Protein AF-0000000074758597 (afdb_homodimer)

Sequence (450 aa):
MSTSTAAHGPLPKIPEGSGQLQLGALVFDNADLLDIMGPMRIFGEESNRLNIKINFISSTLDPIRTSQQVKITPDYTLDNAPKMDLFFIPGGIGTRTYANNEDLLRKVTARVKESTWTMSVCTGAGVLARTGLVDGYSMTTNKSVFEWPVSQGPNVNWVKRARWVQDGKFVSSSGVSAGIDAALFIVSELTDMKHAEAVATEIEYTWHKVASEDPFADDYEYTRSMSTSTAAHGPLPKIPEGSGQLQLGALVFDNADLLDIMGPMRIFGEESNRLNIKINFISSTLDPIRTSQQVKITPDYTLDNAPKMDLFFIPGGIGTRTYANNEDLLRKVTARVKESTWTMSVCTGAGVLARTGLVDGYSMTTNKSVFEWPVSQGPNVNWVKRARWVQDGKFVSSSGVSAGIDAALFIVSELTDMKHAEAVATEIEYTWHKVASEDPFADDYEYTRS

Solvent-accessible surface area (backbone atoms only — not comparable to full-atom values): 22294 Å² total; per-residue (Å²): 127,85,71,79,69,76,68,81,42,70,67,70,71,76,60,86,85,62,70,74,41,32,32,32,34,51,52,48,52,28,20,36,49,41,26,47,46,40,27,42,41,55,55,28,29,71,81,60,78,50,59,52,45,84,37,37,24,17,91,48,64,62,65,28,39,23,61,36,70,51,64,47,67,32,76,25,26,65,86,69,47,72,86,28,39,34,31,34,33,36,13,37,78,33,35,55,60,42,64,72,27,70,69,54,35,52,45,51,39,54,49,57,70,66,20,63,30,36,38,23,13,12,45,13,34,16,43,52,26,56,54,54,80,38,56,70,34,53,34,23,34,17,54,86,58,41,65,58,31,45,70,42,22,79,57,36,42,71,42,61,59,26,26,29,28,73,26,20,43,36,36,18,7,9,25,28,47,21,20,35,37,41,41,39,50,50,44,21,70,72,66,34,60,68,52,27,51,48,52,31,55,71,35,48,40,90,69,65,83,48,40,66,58,35,97,52,25,67,77,28,78,90,32,37,129,126,84,73,78,70,77,66,81,42,70,66,68,74,77,60,84,85,62,69,72,42,32,32,32,34,52,54,48,52,29,21,36,49,41,26,47,46,40,27,41,40,56,56,27,30,73,83,60,78,50,58,52,44,86,37,38,24,16,92,47,65,64,66,28,40,24,61,35,70,52,64,45,68,32,74,25,25,66,86,70,48,74,86,28,40,34,34,36,32,37,13,37,78,33,36,53,60,41,61,73,26,69,69,53,35,52,44,52,38,54,48,58,71,67,20,63,28,38,37,23,14,12,45,12,34,16,43,52,26,54,54,55,80,39,55,70,33,54,34,24,33,18,54,88,59,41,64,59,30,45,70,43,21,78,58,35,43,72,44,62,58,27,26,29,28,72,27,18,44,36,35,18,7,10,25,29,48,21,19,36,37,41,38,40,49,50,44,20,70,72,66,35,61,68,53,29,51,48,52,32,56,71,35,46,41,89,70,66,84,50,40,66,58,35,95,52,25,66,76,29,78,90,32,37,129

Organism: Mortierella alpina (NCBI:txid64518)

InterPro domains:
  IPR002818 DJ-1/PfpI [PF01965] (26-187)
  IPR029062 Class I glutamine amidotransferase-like [G3DSA:3.40.50.880] (19-224)
  IPR029062 Class I glutamine amidotransferase-like [SSF52317] (24-208)
  IPR052158 Isonitrile Hydratase and Quaternary Amine Regulator [PTHR43130] (19-217)

Structure (mmCIF, N/CA/C/O backbone):
data_AF-0000000074758597-model_v1
#
loop_
_entity.id
_entity.type
_entity.pdbx_description
1 polymer 'DJ-1/PfpI domain-containing protein'
#
loop_
_atom_site.group_PDB
_atom_site.id
_atom_site.type_symbol
_atom_site.label_atom_id
_atom_site.label_alt_id
_atom_site.label_comp_id
_atom_site.label_asym_id
_atom_site.label_entity_id
_atom_site.label_seq_id
_atom_site.pdbx_PDB_ins_code
_atom_site.Cartn_x
_atom_site.Cartn_y
_atom_site.Cartn_z
_atom_site.occupancy
_atom_site.B_iso_or_equiv
_atom_site.auth_seq_id
_atom_site.auth_comp_id
_atom_site.auth_asym_id
_atom_site.auth_atom_id
_atom_site.pdbx_PDB_model_num
ATOM 1 N N . MET A 1 1 ? 6.457 -16.953 -34.875 1 31.48 1 MET A N 1
ATOM 2 C CA . MET A 1 1 ? 5.031 -16.828 -34.594 1 31.48 1 MET A CA 1
ATOM 3 C C . MET A 1 1 ? 4.762 -17.047 -33.094 1 31.48 1 MET A C 1
ATOM 5 O O . MET A 1 1 ? 5.039 -18.125 -32.562 1 31.48 1 MET A O 1
ATOM 9 N N . SER A 1 2 ? 5.004 -16.125 -32.188 1 39.5 2 SER A N 1
ATOM 10 C CA . SER A 1 2 ? 4.879 -16.312 -30.766 1 39.5 2 SER A CA 1
ATOM 11 C C . SER A 1 2 ? 3.561 -16.984 -30.406 1 39.5 2 SER A C 1
ATOM 13 O O . SER A 1 2 ? 2.484 -16.453 -30.688 1 39.5 2 SER A O 1
ATOM 15 N N . THR A 1 3 ? 3.414 -18.234 -30.562 1 40.97 3 THR A N 1
ATOM 16 C CA . THR A 1 3 ? 2.188 -19.016 -30.438 1 40.97 3 THR A CA 1
ATOM 17 C C . THR A 1 3 ? 1.404 -18.609 -29.203 1 40.97 3 THR A C 1
ATOM 19 O O . THR A 1 3 ? 1.908 -18.703 -28.078 1 40.97 3 THR A O 1
ATOM 22 N N . SER A 1 4 ? 0.652 -17.531 -29.297 1 50.38 4 SER A N 1
ATOM 23 C CA . SER A 1 4 ? -0.33 -17.188 -28.281 1 50.38 4 SER A CA 1
ATOM 24 C C . SER A 1 4 ? -1.016 -18.438 -27.719 1 50.38 4 SER A C 1
ATOM 26 O O . SER A 1 4 ? -1.764 -19.094 -28.438 1 50.38 4 SER A O 1
ATOM 28 N N . THR A 1 5 ? -0.318 -19.328 -27 1 65.06 5 THR A N 1
ATOM 29 C CA . THR A 1 5 ? -0.905 -20.516 -26.406 1 65.06 5 THR A CA 1
ATOM 30 C C . THR A 1 5 ? -2.18 -20.172 -25.641 1 65.06 5 THR A C 1
ATOM 32 O O . THR A 1 5 ? -2.227 -19.172 -24.906 1 65.06 5 THR A O 1
ATOM 35 N N . ALA A 1 6 ? -3.301 -20.641 -26.031 1 74.94 6 ALA A N 1
ATOM 36 C CA . ALA A 1 6 ? -4.617 -20.453 -25.422 1 74.94 6 ALA A CA 1
ATOM 37 C C . ALA A 1 6 ? -4.547 -20.594 -23.906 1 74.94 6 ALA A C 1
ATOM 39 O O . ALA A 1 6 ? -3.846 -21.469 -23.391 1 74.94 6 ALA A O 1
ATOM 40 N N . ALA A 1 7 ? -5.176 -19.594 -23.203 1 85.56 7 ALA A N 1
ATOM 41 C CA . ALA A 1 7 ? -5.266 -19.672 -21.75 1 85.56 7 ALA A CA 1
ATOM 42 C C . ALA A 1 7 ? -5.891 -21 -21.312 1 85.56 7 ALA A C 1
ATOM 44 O O . ALA A 1 7 ? -6.754 -21.547 -22 1 85.56 7 ALA A O 1
ATOM 45 N N . HIS A 1 8 ? -5.387 -21.547 -20.25 1 95.06 8 HIS A N 1
ATOM 46 C CA . HIS A 1 8 ? -5.848 -22.812 -19.703 1 95.06 8 HIS A CA 1
ATOM 47 C C . HIS A 1 8 ? -7.27 -22.703 -19.156 1 95.06 8 HIS A C 1
ATOM 49 O O . HIS A 1 8 ? -7.902 -23.719 -18.844 1 95.06 8 HIS A O 1
ATOM 55 N N . GLY A 1 9 ? -7.875 -21.484 -19.062 1 93.12 9 GLY A N 1
ATOM 56 C CA . GLY A 1 9 ? -9.242 -21.312 -18.609 1 93.12 9 GLY A CA 1
ATOM 57 C C . GLY A 1 9 ? -9.453 -20.031 -17.844 1 93.12 9 GLY A C 1
ATOM 58 O O . GLY A 1 9 ? -8.5 -19.297 -17.562 1 93.12 9 GLY A O 1
ATOM 59 N N . PRO A 1 10 ? -10.734 -19.766 -17.547 1 94.56 10 PRO A N 1
ATOM 60 C CA . PRO A 1 10 ? -11.047 -18.594 -16.734 1 94.56 10 PRO A CA 1
ATOM 61 C C . PRO A 1 10 ? -10.695 -18.797 -15.258 1 94.56 10 PRO A C 1
ATOM 63 O O . PRO A 1 10 ? -10.406 -19.906 -14.836 1 94.56 10 PRO A O 1
ATOM 66 N N . LEU A 1 11 ? -10.625 -17.703 -14.492 1 96.19 11 LEU A N 1
ATOM 67 C CA . LEU A 1 11 ? -10.492 -17.797 -13.039 1 96.19 11 LEU A CA 1
ATOM 68 C C . LEU A 1 11 ? -11.641 -18.594 -12.438 1 96.19 11 LEU A C 1
ATOM 70 O O . LEU A 1 11 ? -12.812 -18.328 -12.742 1 96.19 11 LEU A O 1
ATOM 74 N N . PRO A 1 12 ? -11.312 -19.547 -11.609 1 96 12 PRO A N 1
ATOM 75 C CA . PRO A 1 12 ? -12.391 -20.328 -11 1 96 12 PRO A CA 1
ATOM 76 C C . PRO A 1 12 ? -13.367 -19.469 -10.203 1 96 12 PRO A C 1
ATOM 78 O O . PRO A 1 12 ? -12.961 -18.5 -9.555 1 96 12 PRO A O 1
ATOM 81 N N . LYS A 1 13 ? -14.57 -19.875 -10.203 1 93.5 13 LYS A N 1
ATOM 82 C CA . LYS A 1 13 ? -15.586 -19.172 -9.43 1 93.5 13 LYS A CA 1
ATOM 83 C C . LYS A 1 13 ? -15.562 -19.594 -7.969 1 93.5 13 LYS A C 1
ATOM 85 O O . LYS A 1 13 ? -14.977 -20.625 -7.629 1 93.5 13 LYS A O 1
ATOM 90 N N . ILE A 1 14 ? -16.156 -18.734 -7.152 1 90.62 14 ILE A N 1
ATOM 91 C CA . ILE A 1 14 ? -16.312 -19.109 -5.75 1 90.62 14 ILE A CA 1
ATOM 92 C C . ILE A 1 14 ? -17.328 -20.25 -5.633 1 90.62 14 ILE A C 1
ATOM 94 O O . ILE A 1 14 ? -18.469 -20.125 -6.086 1 90.62 14 ILE A O 1
ATOM 98 N N . PRO A 1 15 ? -16.828 -21.266 -5.035 1 83.44 15 PRO A N 1
ATOM 99 C CA . PRO A 1 15 ? -17.797 -22.359 -4.91 1 83.44 15 PRO A CA 1
ATOM 100 C C . PRO A 1 15 ? -19.016 -21.969 -4.086 1 83.44 15 PRO A C 1
ATOM 102 O O . PRO A 1 15 ? -18.906 -21.219 -3.107 1 83.44 15 PRO A O 1
ATOM 105 N N . GLU A 1 16 ? -20.078 -22.469 -4.543 1 83.19 16 GLU A N 1
ATOM 106 C CA . GLU A 1 16 ? -21.312 -22.234 -3.803 1 83.19 16 GLU A CA 1
ATOM 107 C C . GLU A 1 16 ? -21.203 -22.719 -2.359 1 83.19 16 GLU A C 1
ATOM 109 O O . GLU A 1 16 ? -20.625 -23.781 -2.1 1 83.19 16 GLU A O 1
ATOM 114 N N . GLY A 1 17 ? -21.656 -21.969 -1.432 1 82.12 17 GLY A N 1
ATOM 115 C CA . GLY A 1 17 ? -21.688 -22.359 -0.032 1 82.12 17 GLY A CA 1
ATOM 116 C C . GLY A 1 17 ? -20.375 -22.094 0.686 1 82.12 17 GLY A C 1
ATOM 117 O O . GLY A 1 17 ? -20.172 -22.547 1.815 1 82.12 17 GLY A O 1
ATOM 118 N N . SER A 1 18 ? -19.562 -21.406 -0.098 1 82.94 18 SER A N 1
ATOM 119 C CA . SER A 1 18 ? -18.297 -21.078 0.55 1 82.94 18 SER A CA 1
ATOM 120 C C . SER A 1 18 ? -18.5 -20.125 1.719 1 82.94 18 SER A C 1
ATOM 122 O O . SER A 1 18 ? -19.344 -19.219 1.647 1 82.94 18 SER A O 1
ATOM 124 N N . GLY A 1 19 ? -18.062 -20.516 2.883 1 87.19 19 GLY A N 1
ATOM 125 C CA . GLY A 1 19 ? -18.031 -19.578 4.004 1 87.19 19 GLY A CA 1
ATOM 126 C C . GLY A 1 19 ? -17.016 -18.469 3.828 1 87.19 19 GLY A C 1
ATOM 127 O O . GLY A 1 19 ? -16.969 -17.828 2.775 1 87.19 19 GLY A O 1
ATOM 128 N N . GLN A 1 20 ? -16.359 -18.156 4.84 1 93.94 20 GLN A N 1
ATOM 129 C CA . GLN A 1 20 ? -15.297 -17.156 4.785 1 93.94 20 GLN A CA 1
ATOM 130 C C . GLN A 1 20 ? -14.102 -17.656 3.971 1 93.94 20 GLN A C 1
ATOM 132 O O . GLN A 1 20 ? -13.562 -18.734 4.25 1 93.94 20 GLN A O 1
ATOM 137 N N . LEU A 1 21 ? -13.773 -16.906 2.891 1 96.31 21 LEU A N 1
ATOM 138 C CA . LEU A 1 21 ? -12.617 -17.25 2.07 1 96.31 21 LEU A CA 1
ATOM 139 C C . LEU A 1 21 ? -11.32 -17.047 2.842 1 96.31 21 LEU A C 1
ATOM 141 O O . LEU A 1 21 ? -11.133 -16 3.484 1 96.31 21 LEU A O 1
ATOM 145 N N . GLN A 1 22 ? -10.477 -18.047 2.789 1 97.06 22 GLN A N 1
ATOM 146 C CA . GLN A 1 22 ? -9.18 -17.984 3.461 1 97.06 22 GLN A CA 1
ATOM 147 C C . GLN A 1 22 ? -8.078 -17.547 2.496 1 97.06 22 GLN A C 1
ATOM 149 O O . GLN A 1 22 ? -7.781 -18.25 1.528 1 97.06 22 GLN A O 1
ATOM 154 N N . LEU A 1 23 ? -7.523 -16.406 2.748 1 98.25 23 LEU A N 1
ATOM 155 C CA . LEU A 1 23 ? -6.375 -15.922 1.991 1 98.25 23 LEU A CA 1
ATOM 156 C C . LEU A 1 23 ? -5.082 -16.125 2.775 1 98.25 23 LEU A C 1
ATOM 158 O O . LEU A 1 23 ? -4.984 -15.727 3.938 1 98.25 23 LEU A O 1
ATOM 162 N N . GLY A 1 24 ? -4.188 -16.875 2.215 1 98.75 24 GLY A N 1
ATOM 163 C CA . GLY A 1 24 ? -2.844 -17 2.752 1 98.75 24 GLY A CA 1
ATOM 164 C C . GLY A 1 24 ? -1.813 -16.203 1.987 1 98.75 24 GLY A C 1
ATOM 165 O O . GLY A 1 24 ? -1.492 -16.516 0.841 1 98.75 24 GLY A O 1
ATOM 166 N N . ALA A 1 25 ? -1.3 -15.211 2.598 1 98.94 25 ALA A N 1
ATOM 167 C CA . ALA A 1 25 ? -0.238 -14.398 2.006 1 98.94 25 ALA A CA 1
ATOM 168 C C . ALA A 1 25 ? 1.133 -14.836 2.516 1 98.94 25 ALA A C 1
ATOM 170 O O . ALA A 1 25 ? 1.421 -14.727 3.709 1 98.94 25 ALA A O 1
ATOM 171 N N . LEU A 1 26 ? 1.927 -15.32 1.618 1 98.94 26 LEU A N 1
ATOM 172 C CA . LEU A 1 26 ? 3.307 -15.633 1.969 1 98.94 26 LEU A CA 1
ATOM 173 C C . LEU A 1 26 ? 4.086 -14.367 2.311 1 98.94 26 LEU A C 1
ATOM 175 O O . LEU A 1 26 ? 4.016 -13.375 1.582 1 98.94 26 LEU A O 1
ATOM 179 N N . VAL A 1 27 ? 4.773 -14.367 3.463 1 98.88 27 VAL A N 1
ATOM 180 C CA . VAL A 1 27 ? 5.641 -13.266 3.85 1 98.88 27 VAL A CA 1
ATOM 181 C C . VAL A 1 27 ? 7.016 -13.797 4.25 1 98.88 27 VAL A C 1
ATOM 183 O O . VAL A 1 27 ? 7.129 -14.93 4.723 1 98.88 27 VAL A O 1
ATOM 186 N N . PHE A 1 28 ? 8.047 -13 3.99 1 98.88 28 PHE A N 1
ATOM 187 C CA . PHE A 1 28 ? 9.43 -13.383 4.25 1 98.88 28 PHE A CA 1
ATOM 188 C C . PHE A 1 28 ? 10.32 -12.148 4.34 1 98.88 28 PHE A C 1
ATOM 190 O O . PHE A 1 28 ? 9.922 -11.055 3.934 1 98.88 28 PHE A O 1
ATOM 197 N N . ASP A 1 29 ? 11.5 -12.312 4.977 1 98.69 29 ASP A N 1
ATOM 198 C CA . ASP A 1 29 ? 12.445 -11.203 5.082 1 98.69 29 ASP A CA 1
ATOM 199 C C . ASP A 1 29 ? 12.773 -10.625 3.707 1 98.69 29 ASP A C 1
ATOM 201 O O . ASP A 1 29 ? 13.039 -11.375 2.764 1 98.69 29 ASP A O 1
ATOM 205 N N . ASN A 1 30 ? 12.703 -9.328 3.584 1 98.25 30 ASN A N 1
ATOM 206 C CA . ASN A 1 30 ? 13.062 -8.562 2.393 1 98.25 30 ASN A CA 1
ATOM 207 C C . ASN A 1 30 ? 12.023 -8.719 1.289 1 98.25 30 ASN A C 1
ATOM 209 O O . ASN A 1 30 ? 12.344 -8.594 0.106 1 98.25 30 ASN A O 1
ATOM 213 N N . ALA A 1 31 ? 10.789 -9.117 1.671 1 98.75 31 ALA A N 1
ATOM 214 C CA . ALA A 1 31 ? 9.664 -8.945 0.751 1 98.75 31 ALA A CA 1
ATOM 215 C C . ALA A 1 31 ? 9.367 -7.469 0.51 1 98.75 31 ALA A C 1
ATOM 217 O O . ALA A 1 31 ? 9.719 -6.621 1.333 1 98.75 31 ALA A O 1
ATOM 218 N N . ASP A 1 32 ? 8.859 -7.199 -0.654 1 98.56 32 ASP A N 1
ATOM 219 C CA . ASP A 1 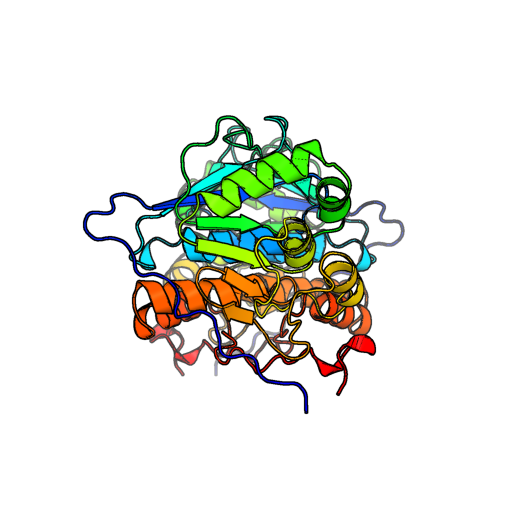32 ? 8.453 -5.824 -0.93 1 98.56 32 ASP A CA 1
ATOM 220 C C . ASP A 1 32 ? 7.168 -5.469 -0.179 1 98.56 32 ASP A C 1
ATOM 222 O O . ASP A 1 32 ? 6.168 -6.188 -0.273 1 98.56 32 ASP A O 1
ATOM 226 N N . LEU A 1 33 ? 7.211 -4.375 0.502 1 98.81 33 LEU A N 1
ATOM 227 C CA . LEU A 1 33 ? 6.117 -3.982 1.385 1 98.81 33 LEU A CA 1
ATOM 228 C C . LEU A 1 33 ? 4.824 -3.791 0.598 1 98.81 33 LEU A C 1
ATOM 230 O O . LEU A 1 33 ? 3.791 -4.367 0.946 1 98.81 33 LEU A O 1
ATOM 234 N N . LEU A 1 34 ? 4.867 -3.049 -0.475 1 98.75 34 LEU A N 1
ATOM 235 C CA . LEU A 1 34 ? 3.658 -2.709 -1.217 1 98.75 34 LEU A CA 1
ATOM 236 C C . LEU A 1 34 ? 3.205 -3.877 -2.084 1 98.75 34 LEU A C 1
ATOM 238 O O . LEU A 1 34 ? 2.025 -3.98 -2.428 1 98.75 34 LEU A O 1
ATOM 242 N N . ASP A 1 35 ? 4.121 -4.805 -2.434 1 98.88 35 ASP A N 1
ATOM 243 C CA . ASP A 1 35 ? 3.686 -6.051 -3.057 1 98.88 35 ASP A CA 1
ATOM 244 C C . ASP A 1 35 ? 2.615 -6.742 -2.213 1 98.88 35 ASP A C 1
ATOM 246 O O . ASP A 1 35 ? 1.703 -7.371 -2.754 1 98.88 35 ASP A O 1
ATOM 250 N N . ILE A 1 36 ? 2.848 -6.672 -0.904 1 98.94 36 ILE A N 1
ATOM 251 C CA . ILE A 1 36 ? 1.977 -7.387 0.022 1 98.94 36 ILE A CA 1
ATOM 252 C C . ILE A 1 36 ? 0.772 -6.516 0.375 1 98.94 36 ILE A C 1
ATOM 254 O O . ILE A 1 36 ? -0.374 -6.91 0.145 1 98.94 36 ILE A O 1
ATOM 258 N N . MET A 1 37 ? 1.015 -5.312 0.801 1 98.88 37 MET A N 1
ATOM 259 C CA . MET A 1 37 ? -0.016 -4.539 1.487 1 98.88 37 MET A CA 1
ATOM 260 C C . MET A 1 37 ? -0.973 -3.898 0.486 1 98.88 37 MET A C 1
ATOM 262 O O . MET A 1 37 ? -2.125 -3.615 0.817 1 98.88 37 MET A O 1
ATOM 266 N N . GLY A 1 38 ? -0.503 -3.643 -0.755 1 98.75 38 GLY A N 1
ATOM 267 C CA . GLY A 1 38 ? -1.417 -3.184 -1.789 1 98.75 38 GLY A CA 1
ATOM 268 C C . GLY A 1 38 ? -2.59 -4.121 -2.008 1 98.75 38 GLY A C 1
ATOM 269 O O . GLY A 1 38 ? -3.74 -3.754 -1.759 1 98.75 38 GLY A O 1
ATOM 270 N N . PRO A 1 39 ? -2.311 -5.344 -2.369 1 98.88 39 PRO A N 1
ATOM 271 C CA . PRO A 1 39 ? -3.383 -6.324 -2.564 1 98.88 39 PRO A CA 1
ATOM 272 C C . PRO A 1 39 ? -4.164 -6.609 -1.282 1 98.88 39 PRO A C 1
ATOM 274 O O . PRO A 1 39 ? -5.379 -6.801 -1.325 1 98.88 39 PRO A O 1
ATOM 277 N N . MET A 1 40 ? -3.486 -6.633 -0.094 1 98.75 40 MET A N 1
ATOM 278 C CA . MET A 1 40 ? -4.199 -6.895 1.152 1 98.75 40 MET A CA 1
ATOM 279 C C . MET A 1 40 ? -5.223 -5.797 1.435 1 98.75 40 MET A C 1
ATOM 281 O O . MET A 1 40 ? -6.285 -6.066 2.002 1 98.75 40 MET A O 1
ATOM 285 N N . ARG A 1 41 ? -4.887 -4.551 1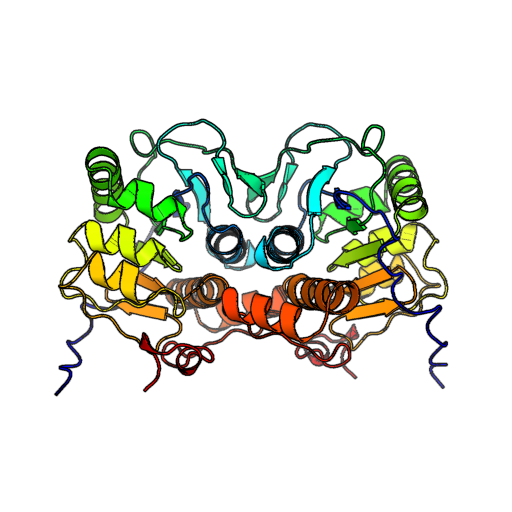.024 1 98.38 41 ARG A N 1
ATOM 286 C CA . ARG A 1 41 ? -5.859 -3.473 1.189 1 98.38 41 ARG A CA 1
ATOM 287 C C . ARG A 1 41 ? -7.117 -3.74 0.372 1 98.38 41 ARG A C 1
ATOM 289 O O . ARG A 1 41 ? -8.227 -3.416 0.805 1 98.38 41 ARG A O 1
ATOM 296 N N . ILE A 1 42 ? -6.969 -4.297 -0.796 1 98.44 42 ILE A N 1
ATOM 297 C CA . ILE A 1 42 ? -8.094 -4.586 -1.679 1 98.44 42 ILE A CA 1
ATOM 298 C C . ILE A 1 42 ? -8.883 -5.777 -1.135 1 98.44 42 ILE A C 1
ATOM 300 O O . ILE A 1 42 ? -10.102 -5.699 -0.976 1 98.44 42 ILE A O 1
ATOM 304 N N . PHE A 1 43 ? -8.219 -6.832 -0.751 1 98.12 43 PHE A N 1
ATOM 305 C CA . PHE A 1 43 ? -8.867 -8.07 -0.336 1 98.12 43 PHE A CA 1
ATOM 306 C C . PHE A 1 43 ? -9.477 -7.918 1.054 1 98.12 43 PHE A C 1
ATOM 308 O O . PHE A 1 43 ? -10.461 -8.586 1.38 1 98.12 43 PHE A O 1
ATOM 315 N N . GLY A 1 44 ? -8.875 -7.031 1.865 1 96.44 44 GLY A N 1
ATOM 316 C CA . GLY A 1 44 ? -9.359 -6.832 3.221 1 96.44 44 GLY A CA 1
ATOM 317 C C . GLY A 1 44 ? -10.484 -5.82 3.311 1 96.44 44 GLY A C 1
ATOM 318 O O . GLY A 1 44 ? -11.023 -5.57 4.391 1 96.44 44 GLY A O 1
ATOM 319 N N . GLU A 1 45 ? -10.82 -5.223 2.211 1 86.69 45 GLU A N 1
ATOM 320 C CA . GLU A 1 45 ? -11.859 -4.195 2.174 1 86.69 45 GLU A CA 1
ATOM 321 C C . GLU A 1 45 ? -13.242 -4.797 2.42 1 86.69 45 GLU A C 1
ATOM 323 O O . GLU A 1 45 ? -13.664 -5.711 1.706 1 86.69 45 GLU A O 1
ATOM 328 N N . GLU A 1 46 ? -13.945 -4.234 3.295 1 77.06 46 GLU A N 1
ATOM 329 C CA . GLU A 1 46 ? -15.273 -4.75 3.617 1 77.06 46 GLU A CA 1
ATOM 330 C C . GLU A 1 46 ? -16.234 -4.559 2.447 1 77.06 46 GLU A C 1
ATOM 332 O O . GLU A 1 46 ? -17.109 -5.402 2.211 1 77.06 46 GLU A O 1
ATOM 337 N N . SER A 1 47 ? -16.047 -3.518 1.778 1 74.81 47 SER A N 1
ATOM 338 C CA . SER A 1 47 ? -17 -3.162 0.738 1 74.81 47 SER A CA 1
ATOM 339 C C . SER A 1 47 ? -16.781 -3.996 -0.52 1 74.81 47 SER A C 1
ATOM 341 O O . SER A 1 47 ? -17.578 -3.918 -1.464 1 74.81 47 SER A O 1
ATOM 343 N N . ASN A 1 48 ? -15.797 -4.895 -0.442 1 80.44 48 ASN A N 1
ATOM 344 C CA . ASN A 1 48 ? -15.578 -5.676 -1.656 1 80.44 48 ASN A CA 1
ATOM 345 C C . ASN A 1 48 ? -16.562 -6.836 -1.763 1 80.44 48 ASN A C 1
ATOM 347 O O . ASN A 1 48 ? -16.594 -7.543 -2.771 1 80.44 48 ASN A O 1
ATOM 351 N N . ARG A 1 49 ? -17.391 -7.043 -0.786 1 81.69 49 ARG A N 1
ATOM 352 C CA . ARG A 1 49 ? -18.484 -8 -0.748 1 81.69 49 ARG A CA 1
ATOM 353 C C . ARG A 1 49 ? -17.969 -9.43 -0.687 1 81.69 49 ARG A C 1
ATOM 355 O O . ARG A 1 49 ? -18.703 -10.375 -0.964 1 81.69 49 ARG A O 1
ATOM 362 N N . LEU A 1 50 ? -16.609 -9.461 -0.574 1 90.44 50 LEU A N 1
ATOM 363 C CA . LEU A 1 50 ? -16.016 -10.773 -0.349 1 90.44 50 LEU A CA 1
ATOM 364 C C . LEU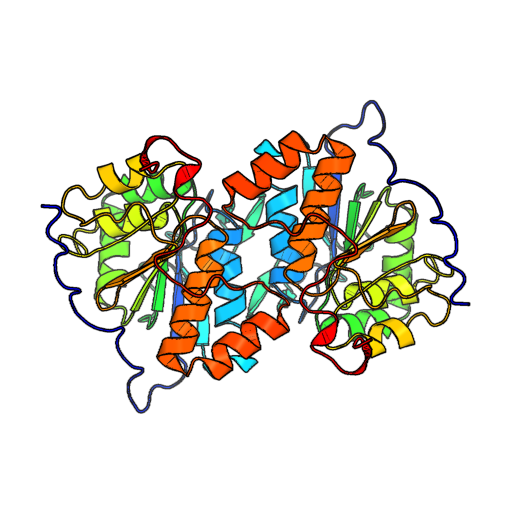 A 1 50 ? -15.688 -10.977 1.125 1 90.44 50 LEU A C 1
ATOM 366 O O . LEU A 1 50 ? -15.234 -10.047 1.796 1 90.44 50 LEU A O 1
ATOM 370 N N . ASN A 1 51 ? -16.188 -11.992 1.741 1 93.06 51 ASN A N 1
ATOM 371 C CA . ASN A 1 51 ? -15.828 -12.352 3.105 1 93.06 51 ASN A CA 1
ATOM 372 C C . ASN A 1 51 ? -14.492 -13.094 3.148 1 93.06 51 ASN A C 1
ATOM 374 O O . ASN A 1 51 ? -14.461 -14.32 3.139 1 93.06 51 ASN A O 1
ATOM 378 N N . ILE A 1 52 ? -13.391 -12.242 3.209 1 96.5 52 ILE A N 1
ATOM 379 C CA . ILE A 1 52 ? -12.055 -12.812 3.127 1 96.5 52 ILE A CA 1
ATOM 380 C C . ILE A 1 52 ? -11.336 -12.656 4.469 1 96.5 52 ILE A C 1
ATOM 382 O O . ILE A 1 52 ? -11.352 -11.578 5.062 1 96.5 52 ILE A O 1
ATOM 386 N N . LYS A 1 53 ? -10.773 -13.68 4.969 1 97.25 53 LYS A N 1
ATOM 387 C CA . LYS A 1 53 ? -9.852 -13.625 6.094 1 97.25 53 LYS A CA 1
ATOM 388 C C . LYS A 1 53 ? -8.398 -13.672 5.621 1 97.25 53 LYS A C 1
ATOM 390 O O . LYS A 1 53 ? -8 -14.602 4.918 1 97.25 53 LYS A O 1
ATOM 395 N N . ILE A 1 54 ? -7.629 -12.695 6.035 1 98.5 54 ILE A N 1
ATOM 396 C CA . ILE A 1 54 ? -6.227 -12.609 5.641 1 98.5 54 ILE A CA 1
ATOM 397 C C . ILE A 1 54 ? -5.355 -13.305 6.68 1 98.5 54 ILE A C 1
ATOM 399 O O . ILE A 1 54 ? -5.438 -13.008 7.875 1 98.5 54 ILE A O 1
ATOM 403 N N . ASN A 1 55 ? -4.578 -14.266 6.23 1 98.69 55 ASN A N 1
ATOM 404 C CA . ASN A 1 55 ? -3.59 -14.961 7.047 1 98.69 55 ASN A CA 1
ATOM 405 C C . ASN A 1 55 ? -2.184 -14.805 6.48 1 98.69 55 ASN A C 1
ATOM 407 O O . ASN A 1 55 ? -1.939 -15.117 5.312 1 98.69 55 ASN A O 1
ATOM 411 N N . PHE A 1 56 ? -1.298 -14.297 7.324 1 98.88 56 PHE A N 1
ATOM 412 C CA . PHE A 1 56 ? 0.098 -14.25 6.902 1 98.88 56 PHE A CA 1
ATOM 413 C C . PHE A 1 56 ? 0.803 -15.57 7.211 1 98.88 56 PHE A C 1
ATOM 415 O O . PHE A 1 56 ? 0.698 -16.094 8.32 1 98.88 56 PHE A O 1
ATOM 422 N N . ILE A 1 57 ? 1.459 -16.094 6.184 1 98.81 57 ILE A N 1
ATOM 423 C CA . ILE A 1 57 ? 2.121 -17.391 6.262 1 98.81 57 ILE A CA 1
ATOM 424 C C . ILE A 1 57 ? 3.615 -17.219 5.992 1 98.81 57 ILE A C 1
ATOM 426 O O . ILE A 1 57 ? 4.008 -16.484 5.086 1 98.81 57 ILE A O 1
ATOM 430 N N . SER A 1 58 ? 4.469 -17.844 6.738 1 98.81 58 SER A N 1
ATOM 431 C CA . SER A 1 58 ? 5.91 -17.797 6.535 1 98.81 58 SER A CA 1
ATOM 432 C C . SER A 1 58 ? 6.559 -19.141 6.855 1 98.81 58 SER A C 1
ATOM 434 O O . SER A 1 58 ? 5.859 -20.141 7.102 1 98.81 58 SER A O 1
ATOM 436 N N . SER A 1 59 ? 7.887 -19.266 6.652 1 98.44 59 SER A N 1
ATOM 437 C CA . SER A 1 59 ? 8.625 -20.484 6.965 1 98.44 59 SER A CA 1
ATOM 438 C C . SER A 1 59 ? 8.672 -20.719 8.469 1 98.44 59 SER A C 1
ATOM 440 O O . SER A 1 59 ? 8.742 -21.875 8.914 1 98.44 59 SER A O 1
ATOM 442 N N . THR A 1 60 ? 8.703 -19.688 9.281 1 98.25 60 THR A N 1
ATOM 443 C CA . THR A 1 60 ? 8.633 -19.75 10.742 1 98.25 60 THR A CA 1
ATOM 444 C C . THR A 1 60 ? 7.633 -18.719 11.273 1 98.25 60 THR A C 1
ATOM 446 O O . THR A 1 60 ? 7.043 -17.969 10.508 1 98.25 60 THR A O 1
ATOM 449 N N . LEU A 1 61 ? 7.461 -18.703 12.602 1 98.31 61 LEU A N 1
ATOM 450 C CA . LEU A 1 61 ? 6.523 -17.766 13.219 1 98.31 61 LEU A CA 1
ATOM 451 C C . LEU A 1 61 ? 7.23 -16.484 13.656 1 98.31 61 LEU A C 1
ATOM 453 O O . LEU A 1 61 ? 6.594 -15.555 14.148 1 98.31 61 LEU A O 1
ATOM 457 N N . ASP A 1 62 ? 8.539 -16.406 13.438 1 98.25 62 ASP A N 1
ATOM 458 C CA . ASP A 1 62 ? 9.266 -15.172 13.758 1 98.25 62 ASP A CA 1
ATOM 459 C C . ASP A 1 62 ? 8.812 -14.023 12.859 1 98.25 62 ASP A C 1
ATOM 461 O O . ASP A 1 62 ? 8.586 -14.211 11.664 1 98.25 62 ASP A O 1
ATOM 465 N N . PRO A 1 63 ? 8.68 -12.828 13.438 1 98.31 63 PRO A N 1
ATOM 466 C CA . PRO A 1 63 ? 8.383 -11.68 12.57 1 98.31 63 PRO A CA 1
ATOM 467 C C . PRO A 1 63 ? 9.391 -11.523 11.438 1 98.31 63 PRO A C 1
ATOM 469 O O . PRO A 1 63 ? 10.594 -11.734 11.641 1 98.31 63 PRO A O 1
ATOM 472 N N . ILE A 1 64 ? 8.914 -11.227 10.289 1 98.62 64 ILE A N 1
ATOM 473 C CA . ILE A 1 64 ? 9.789 -10.898 9.164 1 98.62 64 ILE A CA 1
ATOM 474 C C . ILE A 1 64 ? 9.891 -9.383 9.016 1 98.62 64 ILE A C 1
ATOM 476 O O . ILE A 1 64 ? 9.055 -8.641 9.539 1 98.62 64 ILE A O 1
ATOM 480 N N . ARG A 1 65 ? 10.945 -8.953 8.359 1 98.25 65 ARG A N 1
ATOM 481 C CA . ARG A 1 65 ? 11.141 -7.535 8.062 1 98.25 65 ARG A CA 1
ATOM 482 C C . ARG A 1 65 ? 11.156 -7.289 6.555 1 98.25 65 ARG A C 1
ATOM 484 O O . ARG A 1 65 ? 12.008 -7.832 5.844 1 98.25 65 ARG A O 1
ATOM 491 N N . THR A 1 66 ? 10.219 -6.477 6.09 1 98.44 66 THR A N 1
ATOM 492 C CA . THR A 1 66 ? 10.172 -6.148 4.668 1 98.44 66 THR A CA 1
ATOM 493 C C . THR A 1 66 ? 11.367 -5.293 4.27 1 98.44 66 THR A C 1
ATOM 495 O O . THR A 1 66 ? 12.086 -4.773 5.129 1 98.44 66 THR A O 1
ATOM 498 N N . SER A 1 67 ? 11.617 -5.148 2.982 1 97.19 67 SER A N 1
ATOM 499 C CA . SER A 1 67 ? 12.711 -4.328 2.479 1 97.19 67 SER A CA 1
ATOM 500 C C . SER A 1 67 ? 12.555 -2.873 2.912 1 97.19 67 SER A C 1
ATOM 502 O O . SER A 1 67 ? 13.531 -2.119 2.938 1 97.19 67 SER A O 1
ATOM 504 N N . GLN A 1 68 ? 11.352 -2.482 3.277 1 97.38 68 GLN A N 1
ATOM 505 C CA . GLN A 1 68 ? 11.078 -1.109 3.693 1 97.38 68 GLN A CA 1
ATOM 506 C C . GLN A 1 68 ? 10.805 -1.032 5.191 1 97.38 68 GLN A C 1
ATOM 508 O O . GLN A 1 68 ? 9.977 -0.237 5.637 1 97.38 68 GLN A O 1
ATOM 513 N N . GLN A 1 69 ? 11.445 -1.914 5.945 1 97.31 69 GLN A N 1
ATOM 514 C CA . GLN A 1 69 ? 11.672 -1.818 7.383 1 97.31 69 GLN A CA 1
ATOM 515 C C . GLN A 1 69 ? 10.461 -2.316 8.164 1 97.31 69 GLN A C 1
ATOM 517 O O . GLN A 1 69 ? 10.562 -2.59 9.359 1 97.31 69 GLN A O 1
ATOM 522 N N . VAL A 1 70 ? 9.281 -2.516 7.539 1 98.44 70 VAL A N 1
ATOM 523 C CA . VAL A 1 70 ? 8.062 -2.836 8.266 1 98.44 70 VAL A CA 1
ATOM 524 C C . VAL A 1 70 ? 8.062 -4.312 8.656 1 98.44 70 VAL A C 1
ATOM 526 O O . VAL A 1 70 ? 8.336 -5.18 7.82 1 98.44 70 VAL A O 1
ATOM 529 N N . LYS A 1 71 ? 7.746 -4.551 9.883 1 98.44 71 LYS A N 1
ATOM 530 C CA . LYS A 1 71 ? 7.695 -5.922 10.383 1 98.44 71 LYS A CA 1
ATOM 531 C C . LYS A 1 71 ? 6.297 -6.512 10.219 1 98.44 71 LYS A C 1
ATOM 533 O O . LYS A 1 71 ? 5.297 -5.816 10.406 1 98.44 71 LYS A O 1
ATOM 538 N N . ILE A 1 72 ? 6.207 -7.781 9.891 1 98.56 72 ILE A N 1
ATOM 539 C CA . ILE A 1 72 ? 4.973 -8.555 9.805 1 98.56 72 ILE A CA 1
ATOM 540 C C . ILE A 1 72 ? 5.125 -9.852 10.594 1 98.56 72 ILE A C 1
ATOM 542 O O . ILE A 1 72 ? 6.07 -10.609 10.383 1 98.56 72 ILE A O 1
ATOM 546 N N . THR A 1 73 ? 4.246 -10.078 11.477 1 98.19 73 THR A N 1
ATOM 547 C CA . THR A 1 73 ? 4.25 -11.328 12.234 1 98.19 73 THR A CA 1
ATOM 548 C C . THR A 1 73 ? 3.34 -12.359 11.57 1 98.19 73 THR A C 1
ATOM 550 O O . THR A 1 73 ? 2.133 -12.133 11.445 1 98.19 73 THR A O 1
ATOM 553 N N . PRO A 1 74 ? 3.902 -13.516 11.188 1 98.69 74 PRO A N 1
ATOM 554 C CA . PRO A 1 74 ? 3.068 -14.547 10.555 1 98.69 74 PRO A CA 1
ATOM 555 C C . PRO A 1 74 ? 2.061 -15.164 11.523 1 98.69 74 PRO A C 1
ATOM 557 O O . PRO A 1 74 ? 2.344 -15.297 12.719 1 98.69 74 PRO A O 1
ATOM 560 N N . ASP A 1 75 ? 0.94 -15.547 10.984 1 98.62 75 ASP A N 1
ATOM 561 C CA . ASP A 1 75 ? -0.092 -16.25 11.734 1 98.62 75 ASP A CA 1
ATOM 562 C C . ASP A 1 75 ? 0.163 -17.766 11.734 1 98.62 75 ASP A C 1
ATOM 564 O O . ASP A 1 75 ? -0.19 -18.453 12.688 1 98.62 75 ASP A O 1
ATOM 568 N N . TYR A 1 76 ? 0.713 -18.234 10.656 1 98.75 76 TYR A N 1
ATOM 569 C CA . TYR A 1 76 ? 0.954 -19.656 10.445 1 98.75 76 TYR A CA 1
ATOM 570 C C . TYR A 1 76 ? 2.291 -19.891 9.758 1 98.75 76 TYR A C 1
ATOM 572 O O . TYR A 1 76 ? 2.889 -18.953 9.219 1 98.75 76 TYR A O 1
ATOM 580 N N . THR A 1 77 ? 2.73 -21.078 9.844 1 98.75 77 THR A N 1
ATOM 581 C CA . THR A 1 77 ? 3.822 -21.516 8.984 1 98.75 77 THR A CA 1
ATOM 582 C C . THR A 1 77 ? 3.283 -22.219 7.742 1 98.75 77 THR A C 1
ATOM 584 O O . THR A 1 77 ? 2.098 -22.547 7.676 1 98.75 77 THR A O 1
ATOM 587 N N . LEU A 1 78 ? 4.141 -22.406 6.789 1 98.5 78 LEU A N 1
ATOM 588 C CA . LEU A 1 78 ? 3.779 -23.141 5.582 1 98.5 78 LEU A CA 1
ATOM 589 C C . LEU A 1 78 ? 3.314 -24.562 5.926 1 98.5 78 LEU A C 1
ATOM 591 O O . LEU A 1 78 ? 2.504 -25.141 5.203 1 98.5 78 LEU A O 1
ATOM 595 N N . ASP A 1 79 ? 3.754 -25.109 7.027 1 97.69 79 ASP A N 1
ATOM 596 C CA . ASP A 1 79 ? 3.455 -26.484 7.418 1 97.69 79 ASP A CA 1
ATOM 597 C C . ASP A 1 79 ? 2.117 -26.562 8.148 1 97.69 79 ASP A C 1
ATOM 599 O O . ASP A 1 79 ? 1.419 -27.578 8.062 1 97.69 79 ASP A O 1
ATOM 603 N N . ASN A 1 80 ? 1.699 -25.547 8.828 1 97.38 80 ASN A N 1
ATOM 604 C CA . ASN A 1 80 ? 0.558 -25.688 9.727 1 97.38 80 ASN A CA 1
ATOM 605 C C . ASN A 1 80 ? -0.604 -24.797 9.305 1 97.38 80 ASN A C 1
ATOM 607 O O . ASN A 1 80 ? -1.658 -24.797 9.945 1 97.38 80 ASN A O 1
ATOM 611 N N . ALA A 1 81 ? -0.435 -24.016 8.25 1 97.38 81 ALA A N 1
ATOM 612 C CA . ALA A 1 81 ? -1.525 -23.172 7.777 1 97.38 81 ALA A CA 1
ATOM 613 C C . ALA A 1 81 ? -2.727 -24 7.352 1 97.38 81 ALA A C 1
ATOM 615 O O . ALA A 1 81 ? -2.566 -25.109 6.84 1 97.38 81 ALA A O 1
ATOM 616 N N . PRO A 1 82 ? -3.936 -23.531 7.625 1 95.69 82 PRO A N 1
ATOM 617 C CA . PRO A 1 82 ? -5.098 -24.203 7.035 1 95.69 82 PRO A CA 1
ATOM 618 C C . PRO A 1 82 ? -5.117 -24.109 5.512 1 95.69 82 PRO A C 1
ATOM 620 O O . PRO A 1 82 ? -4.293 -23.422 4.918 1 95.69 82 PRO A O 1
ATOM 623 N N . LYS A 1 83 ? -6.062 -24.859 4.926 1 94.5 83 LYS A N 1
ATOM 624 C CA . LYS A 1 83 ? -6.242 -24.766 3.482 1 94.5 83 LYS A CA 1
ATOM 625 C C . LYS A 1 83 ? -6.633 -23.344 3.076 1 94.5 83 LYS A C 1
ATOM 627 O O . LYS A 1 83 ? -7.512 -22.734 3.693 1 94.5 83 LYS A O 1
ATOM 632 N N . MET A 1 84 ? -5.961 -22.844 2.088 1 95.25 84 MET A N 1
ATOM 633 C CA . MET A 1 84 ? -6.215 -21.5 1.605 1 95.25 84 MET A CA 1
ATOM 634 C C . MET A 1 84 ? -7.004 -21.516 0.302 1 95.25 84 MET A C 1
ATOM 636 O O . MET A 1 84 ? -6.766 -22.375 -0.56 1 95.25 84 MET A O 1
ATOM 640 N N . ASP A 1 85 ? -7.984 -20.641 0.243 1 96.88 85 ASP A N 1
ATOM 641 C CA . ASP A 1 85 ? -8.672 -20.453 -1.029 1 96.88 85 ASP A CA 1
ATOM 642 C C . ASP A 1 85 ? -7.805 -19.656 -2.006 1 96.88 85 ASP A C 1
ATOM 644 O O . ASP A 1 85 ? -7.641 -20.062 -3.16 1 96.88 85 ASP A O 1
ATOM 648 N N . LEU A 1 86 ? -7.254 -18.609 -1.521 1 97.62 86 LEU A N 1
ATOM 649 C CA . LEU A 1 86 ? -6.32 -17.797 -2.291 1 97.62 86 LEU A CA 1
ATOM 650 C C . LEU A 1 86 ? -4.93 -17.828 -1.663 1 97.62 86 LEU A C 1
ATOM 652 O O . LEU A 1 86 ? -4.766 -17.469 -0.494 1 97.62 86 LEU A O 1
ATOM 656 N N . PHE A 1 87 ? -3.967 -18.328 -2.381 1 98.81 87 PHE A N 1
ATOM 657 C CA . PHE A 1 87 ? -2.576 -18.281 -1.95 1 98.81 87 PHE A CA 1
ATOM 658 C C . PHE A 1 87 ? -1.822 -17.172 -2.693 1 98.81 87 PHE A C 1
ATOM 660 O O . PHE A 1 87 ? -1.834 -17.141 -3.926 1 98.81 87 PHE A O 1
ATOM 667 N N . PHE A 1 88 ? -1.223 -16.297 -2 1 98.94 88 PHE A N 1
ATOM 668 C CA . PHE A 1 88 ? -0.625 -15.062 -2.51 1 98.94 88 PHE A CA 1
ATOM 669 C C . PHE A 1 88 ? 0.886 -15.07 -2.309 1 98.94 88 PHE A C 1
ATOM 671 O O . PHE A 1 88 ? 1.367 -15.305 -1.197 1 98.94 88 PHE A O 1
ATOM 678 N N . ILE A 1 89 ? 1.65 -14.828 -3.387 1 98.94 89 ILE A N 1
ATOM 679 C CA . ILE A 1 89 ? 3.109 -14.836 -3.346 1 98.94 89 ILE A CA 1
ATOM 680 C C . ILE A 1 89 ? 3.648 -13.477 -3.777 1 98.94 89 ILE A C 1
ATOM 682 O O . ILE A 1 89 ? 3.637 -13.141 -4.965 1 98.94 89 ILE A O 1
ATOM 686 N N . PRO A 1 90 ? 4.207 -12.688 -2.863 1 98.94 90 PRO A N 1
ATOM 687 C CA . PRO A 1 90 ? 4.766 -11.375 -3.184 1 98.94 90 PRO A CA 1
ATOM 688 C C . PRO A 1 90 ? 6.195 -11.453 -3.715 1 98.94 90 PRO A C 1
ATOM 690 O O . PRO A 1 90 ? 6.793 -12.531 -3.734 1 98.94 90 PRO A O 1
ATOM 693 N N . GLY A 1 91 ? 6.699 -10.305 -4.18 1 98.81 91 GLY A N 1
ATOM 694 C CA . GLY A 1 91 ? 8.078 -10.211 -4.625 1 98.81 91 GLY A CA 1
ATOM 695 C C . GLY A 1 91 ? 9 -9.609 -3.582 1 98.81 91 GLY A C 1
ATOM 696 O O . GLY A 1 91 ? 8.688 -9.609 -2.391 1 98.81 91 GLY A O 1
ATOM 697 N N . GLY A 1 92 ? 10.117 -9.148 -4.031 1 98.25 92 GLY A N 1
ATOM 698 C CA . GLY A 1 92 ? 11.242 -8.68 -3.232 1 98.25 92 GLY A CA 1
ATOM 699 C C . GLY A 1 92 ? 12.477 -9.547 -3.375 1 98.25 92 GLY A C 1
ATOM 700 O O . GLY A 1 92 ? 12.391 -10.68 -3.869 1 98.25 92 GLY A O 1
ATOM 701 N N . ILE A 1 93 ? 13.586 -8.992 -2.908 1 97.56 93 ILE A N 1
ATOM 702 C CA . ILE A 1 93 ? 14.844 -9.703 -3.076 1 97.56 93 ILE A CA 1
ATOM 703 C C . ILE A 1 93 ? 14.828 -10.992 -2.26 1 97.56 93 ILE A C 1
ATOM 705 O O . ILE A 1 93 ? 15.578 -11.93 -2.547 1 97.56 93 ILE A O 1
ATOM 709 N N . GLY A 1 94 ? 13.93 -11.102 -1.326 1 98.25 94 GLY A N 1
ATOM 710 C CA . GLY A 1 94 ? 13.789 -12.281 -0.489 1 98.25 94 GLY A CA 1
ATOM 711 C C . GLY A 1 94 ? 13.273 -13.492 -1.247 1 98.25 94 GLY A C 1
ATOM 712 O O . GLY A 1 94 ? 13.359 -14.625 -0.755 1 98.25 94 GLY A O 1
ATOM 713 N N . THR A 1 95 ? 12.727 -13.328 -2.445 1 98.69 95 THR A N 1
ATOM 714 C CA . THR A 1 95 ? 12.242 -14.453 -3.236 1 98.69 95 THR A CA 1
ATOM 715 C C . THR A 1 95 ? 13.375 -15.422 -3.561 1 98.69 95 THR A C 1
ATOM 717 O O . THR A 1 95 ? 13.141 -16.625 -3.736 1 98.69 95 THR A O 1
ATOM 720 N N . ARG A 1 96 ? 14.531 -14.93 -3.615 1 98.44 96 ARG A N 1
ATOM 721 C CA . ARG A 1 96 ? 15.688 -15.758 -3.949 1 98.44 96 ARG A CA 1
ATOM 722 C C . ARG A 1 96 ? 15.914 -16.828 -2.893 1 98.44 96 ARG A C 1
ATOM 724 O O . ARG A 1 96 ? 16.344 -17.938 -3.213 1 98.44 96 ARG A O 1
ATOM 731 N N . THR A 1 97 ? 15.617 -16.516 -1.667 1 97.81 97 THR A N 1
ATOM 732 C CA . THR A 1 97 ? 15.719 -17.5 -0.598 1 97.81 97 THR A CA 1
ATOM 733 C C . THR A 1 97 ? 14.773 -18.672 -0.848 1 97.81 97 THR A C 1
ATOM 735 O O . THR A 1 97 ? 15.148 -19.828 -0.671 1 97.81 97 THR A O 1
ATOM 738 N N . TYR A 1 98 ? 13.578 -18.406 -1.299 1 96.94 98 TYR A N 1
ATOM 739 C CA . TYR A 1 98 ? 12.578 -19.438 -1.552 1 96.94 98 TYR A CA 1
ATOM 740 C C . TYR A 1 98 ? 12.906 -20.203 -2.828 1 96.94 98 TYR A C 1
ATOM 742 O O . TYR A 1 98 ? 12.797 -21.438 -2.865 1 96.94 98 TYR A O 1
ATOM 750 N N . ALA A 1 99 ? 13.359 -19.516 -3.816 1 97.69 99 ALA A N 1
ATOM 751 C CA . ALA A 1 99 ? 13.664 -20.141 -5.098 1 97.69 99 ALA A CA 1
ATOM 752 C C . ALA A 1 99 ? 14.859 -21.078 -4.98 1 97.69 99 ALA A C 1
ATOM 754 O O . ALA A 1 99 ? 14.961 -22.062 -5.707 1 97.69 99 ALA A O 1
ATOM 755 N N . ASN A 1 100 ? 15.742 -20.797 -3.988 1 97.75 100 ASN A N 1
ATOM 756 C CA . ASN A 1 100 ? 16.984 -21.547 -3.891 1 97.75 100 ASN A CA 1
ATOM 757 C C . ASN A 1 100 ? 16.953 -22.547 -2.742 1 97.75 100 ASN A C 1
ATOM 759 O O . ASN A 1 100 ? 17.984 -23.141 -2.396 1 97.75 100 ASN A O 1
ATOM 763 N N . ASN A 1 101 ? 15.898 -22.703 -2.141 1 98.31 101 ASN A N 1
ATOM 764 C CA . ASN A 1 101 ? 15.742 -23.641 -1.029 1 98.31 101 ASN A CA 1
ATOM 765 C C . ASN A 1 101 ? 14.695 -24.703 -1.334 1 98.31 101 ASN A C 1
ATOM 767 O O . ASN A 1 101 ? 13.492 -24.438 -1.262 1 98.31 101 ASN A O 1
ATOM 771 N N . GLU A 1 102 ? 15.148 -25.891 -1.546 1 98 102 GLU A N 1
ATOM 772 C CA . GLU A 1 102 ? 14.281 -26.969 -2.02 1 98 102 GLU A CA 1
ATOM 773 C C . GLU A 1 102 ? 13.195 -27.297 -0.998 1 98 102 GLU A C 1
ATOM 775 O O . GLU A 1 102 ? 12.07 -27.641 -1.368 1 98 102 GLU A O 1
ATOM 780 N N . ASP A 1 103 ? 13.547 -27.219 0.21 1 98.25 103 ASP A N 1
ATOM 781 C CA . ASP A 1 103 ? 12.57 -27.516 1.256 1 98.25 103 ASP A CA 1
ATOM 782 C C . ASP A 1 103 ? 11.461 -26.453 1.281 1 98.25 103 ASP A C 1
ATOM 784 O O . ASP A 1 103 ? 10.281 -26.797 1.365 1 98.25 103 ASP A O 1
ATOM 788 N N . LEU A 1 104 ? 11.812 -25.219 1.221 1 98.38 104 LEU A N 1
ATOM 789 C CA . LEU A 1 104 ? 10.828 -24.141 1.169 1 98.38 104 LEU A CA 1
ATOM 790 C C . LEU A 1 104 ? 9.977 -24.234 -0.09 1 98.38 104 LEU A C 1
ATOM 792 O O . LEU A 1 104 ? 8.758 -24.062 -0.034 1 98.38 104 LEU A O 1
ATOM 796 N N . LEU A 1 105 ? 10.617 -24.531 -1.175 1 98.38 105 LEU A N 1
ATOM 797 C CA . LEU A 1 105 ? 9.914 -24.641 -2.447 1 98.38 105 LEU A CA 1
ATOM 798 C C . LEU A 1 105 ? 8.891 -25.781 -2.406 1 98.38 105 LEU A C 1
ATOM 800 O O . LEU A 1 105 ? 7.789 -25.641 -2.941 1 98.38 105 LEU A O 1
ATOM 804 N N . ARG A 1 106 ? 9.266 -26.875 -1.834 1 98.5 106 ARG A N 1
ATOM 805 C CA . ARG A 1 106 ? 8.344 -28 -1.696 1 98.5 106 ARG A CA 1
ATOM 806 C C . ARG A 1 106 ? 7.098 -27.578 -0.917 1 98.5 106 ARG A C 1
ATOM 808 O O . ARG A 1 106 ? 5.977 -27.953 -1.28 1 98.5 106 ARG A O 1
ATOM 815 N N . LYS A 1 107 ? 7.309 -26.891 0.15 1 98.62 107 LYS A N 1
ATOM 816 C CA . LYS A 1 107 ? 6.199 -26.438 0.98 1 98.62 107 LYS A CA 1
ATOM 817 C C . LYS A 1 107 ? 5.316 -25.453 0.225 1 98.62 107 LYS A C 1
ATOM 819 O O . LYS A 1 107 ? 4.086 -25.531 0.291 1 98.62 107 LYS A O 1
ATOM 824 N N . VAL A 1 108 ? 5.922 -24.469 -0.479 1 98.81 108 VAL A N 1
ATOM 825 C CA . VAL A 1 108 ? 5.176 -23.516 -1.296 1 98.81 108 VAL A CA 1
ATOM 826 C C . VAL A 1 108 ? 4.387 -24.266 -2.367 1 98.81 108 VAL A C 1
ATOM 828 O O . VAL A 1 108 ? 3.213 -23.969 -2.604 1 98.81 108 VAL A O 1
ATOM 831 N N . THR A 1 109 ? 5.031 -25.281 -3.006 1 98.75 109 THR A N 1
ATOM 832 C CA . THR A 1 109 ? 4.395 -26.078 -4.051 1 98.75 109 THR A CA 1
ATOM 833 C C . THR A 1 109 ? 3.129 -26.75 -3.521 1 98.75 109 THR A C 1
ATOM 835 O O . THR A 1 109 ? 2.094 -26.75 -4.191 1 98.75 109 THR A O 1
ATOM 838 N N . ALA A 1 110 ? 3.223 -27.266 -2.354 1 98.5 110 ALA A N 1
ATOM 839 C CA . ALA A 1 110 ? 2.072 -27.922 -1.743 1 98.5 110 ALA A CA 1
ATOM 840 C C . ALA A 1 110 ? 0.917 -26.953 -1.547 1 98.5 110 ALA A C 1
ATOM 842 O O . ALA A 1 110 ? -0.243 -27.297 -1.786 1 98.5 110 ALA A O 1
ATOM 843 N N . ARG A 1 111 ? 1.208 -25.688 -1.123 1 98.56 111 ARG A N 1
ATOM 844 C CA . ARG A 1 111 ? 0.18 -24.688 -0.892 1 98.56 111 ARG A CA 1
ATOM 845 C C . ARG A 1 111 ? -0.449 -24.234 -2.207 1 98.56 111 ARG A C 1
ATOM 847 O O . ARG A 1 111 ? -1.661 -24.016 -2.279 1 98.56 111 ARG A O 1
ATOM 854 N N . VAL A 1 112 ? 0.381 -24.078 -3.229 1 98.69 112 VAL A N 1
ATOM 855 C CA . VAL A 1 112 ? -0.113 -23.703 -4.547 1 98.69 112 VAL A CA 1
ATOM 856 C C . VAL A 1 112 ? -1.069 -24.766 -5.07 1 98.69 112 VAL A C 1
ATOM 858 O O . VAL A 1 112 ? -2.156 -24.453 -5.559 1 98.69 112 VAL A O 1
ATOM 861 N N . LYS A 1 113 ? -0.728 -26.047 -4.934 1 98.12 113 LYS A N 1
ATOM 862 C CA . LYS A 1 113 ? -1.554 -27.141 -5.418 1 98.12 113 LYS A CA 1
ATOM 863 C C . LYS A 1 113 ? -2.91 -27.156 -4.715 1 98.12 113 LYS A C 1
ATOM 865 O O . LYS A 1 113 ? -3.934 -27.453 -5.34 1 98.12 113 LYS A O 1
ATOM 870 N N . GLU A 1 114 ? -2.9 -26.828 -3.496 1 96.94 114 GLU A N 1
ATOM 871 C CA . GLU A 1 114 ? -4.094 -26.969 -2.668 1 96.94 114 GLU A CA 1
ATOM 872 C C . GLU A 1 114 ? -5.027 -25.766 -2.838 1 96.94 114 GLU A C 1
ATOM 874 O O . GLU A 1 114 ? -6.227 -25.875 -2.578 1 96.94 114 GLU A O 1
ATOM 879 N N . SER A 1 115 ? -4.523 -24.594 -3.217 1 97.38 115 SER A N 1
ATOM 880 C CA . SER A 1 115 ? -5.309 -23.359 -3.26 1 97.38 115 SER A CA 1
ATOM 881 C C . SER A 1 115 ? -6.23 -23.328 -4.477 1 97.38 115 SER A C 1
ATOM 883 O O . SER A 1 115 ? -5.926 -23.938 -5.504 1 97.38 115 SER A O 1
ATOM 885 N N . THR A 1 116 ? -7.367 -22.688 -4.363 1 96.38 116 THR A N 1
ATOM 886 C CA . THR A 1 116 ? -8.297 -22.484 -5.473 1 96.38 116 THR A CA 1
ATOM 887 C C . THR A 1 116 ? -7.742 -21.469 -6.469 1 96.38 116 THR A C 1
ATOM 889 O O . THR A 1 116 ? -7.91 -21.625 -7.68 1 96.38 116 THR A O 1
ATOM 892 N N . TRP A 1 117 ? -7.211 -20.422 -5.957 1 97.62 117 TRP A N 1
ATOM 893 C CA . TRP A 1 117 ? -6.539 -19.391 -6.73 1 97.62 117 TRP A CA 1
ATOM 894 C C . TRP A 1 117 ? -5.125 -19.156 -6.215 1 97.62 117 TRP A C 1
ATOM 896 O O . TRP A 1 117 ? -4.863 -19.281 -5.02 1 97.62 117 TRP A O 1
ATOM 906 N N . THR A 1 118 ? -4.238 -18.828 -7.109 1 98.81 118 THR A N 1
ATOM 907 C CA . THR A 1 118 ? -2.904 -18.375 -6.73 1 98.81 118 THR A CA 1
ATOM 908 C C . THR A 1 118 ? -2.555 -17.078 -7.449 1 98.81 118 THR A C 1
ATOM 910 O O . THR A 1 118 ? -2.748 -16.953 -8.664 1 98.81 118 THR A O 1
ATOM 913 N N . MET A 1 119 ? -2.102 -16.141 -6.699 1 98.94 119 MET A N 1
ATOM 914 C CA . MET A 1 119 ? -1.702 -14.844 -7.23 1 98.94 119 MET A CA 1
ATOM 915 C C . MET A 1 119 ? -0.249 -14.531 -6.883 1 98.94 119 MET A C 1
ATOM 917 O O . MET A 1 119 ? 0.195 -14.797 -5.766 1 98.94 119 MET A O 1
ATOM 921 N N . SER A 1 120 ? 0.487 -14.109 -7.832 1 98.94 120 SER A N 1
ATOM 922 C CA . SER A 1 120 ? 1.837 -13.617 -7.578 1 98.94 120 SER A CA 1
ATOM 923 C C . SER A 1 120 ? 1.987 -12.164 -8.016 1 98.94 120 SER A C 1
ATOM 925 O O . SER A 1 120 ? 1.321 -11.719 -8.953 1 98.94 120 SER A O 1
ATOM 927 N N . VAL A 1 121 ? 2.779 -11.422 -7.344 1 98.94 121 VAL A N 1
ATOM 928 C CA . VAL A 1 121 ? 3.143 -10.047 -7.672 1 98.94 121 VAL A CA 1
ATOM 929 C C . VAL A 1 121 ? 4.656 -9.938 -7.828 1 98.94 121 VAL A C 1
ATOM 931 O O . VAL A 1 121 ? 5.41 -10.531 -7.051 1 98.94 121 VAL A O 1
ATOM 934 N N . CYS A 1 122 ? 5.117 -9.125 -8.828 1 98.75 122 CYS A N 1
ATOM 935 C CA . CYS A 1 122 ? 6.543 -8.844 -8.945 1 98.75 122 CYS A CA 1
ATOM 936 C C . CYS A 1 122 ? 7.352 -10.133 -9.023 1 98.75 122 CYS A C 1
ATOM 938 O O . CYS A 1 122 ? 7.039 -11.016 -9.82 1 98.75 122 CYS A O 1
ATOM 940 N N . THR A 1 123 ? 8.414 -10.297 -8.328 1 98.81 123 THR A N 1
ATOM 941 C CA . THR A 1 123 ? 9.312 -11.438 -8.461 1 98.81 123 THR A CA 1
ATOM 942 C C . THR A 1 123 ? 8.719 -12.672 -7.789 1 98.81 123 THR A C 1
ATOM 944 O O . THR A 1 123 ? 9.273 -13.766 -7.883 1 98.81 123 THR A O 1
ATOM 947 N N . GLY A 1 124 ? 7.539 -12.523 -7.156 1 98.94 124 GLY A N 1
ATOM 948 C CA . GLY A 1 124 ? 6.816 -13.695 -6.699 1 98.94 124 GLY A CA 1
ATOM 949 C C . GLY A 1 124 ? 6.535 -14.695 -7.805 1 98.94 124 GLY A C 1
ATOM 950 O O . GLY A 1 124 ? 6.434 -15.898 -7.555 1 98.94 124 GLY A O 1
ATOM 951 N N . ALA A 1 125 ? 6.461 -14.18 -9 1 98.94 125 ALA A N 1
ATOM 952 C CA . ALA A 1 125 ? 6.238 -15.023 -10.172 1 98.94 125 ALA A CA 1
ATOM 953 C C . ALA A 1 125 ? 7.383 -16.016 -10.359 1 98.94 125 ALA A C 1
ATOM 955 O O . ALA A 1 125 ? 7.176 -17.125 -10.852 1 98.94 125 ALA A O 1
ATOM 956 N N . GLY A 1 126 ? 8.617 -15.602 -9.992 1 98.88 126 GLY A N 1
ATOM 957 C CA . GLY A 1 126 ? 9.75 -16.5 -10.078 1 98.88 126 GLY A CA 1
ATOM 958 C C . GLY A 1 126 ? 9.641 -17.688 -9.133 1 98.88 126 GLY A C 1
ATOM 959 O O . GLY A 1 126 ? 9.961 -18.812 -9.516 1 98.88 126 GLY A O 1
ATOM 960 N N . VAL A 1 127 ? 9.188 -17.422 -7.902 1 98.94 127 VAL A N 1
ATOM 961 C CA . VAL A 1 127 ? 8.969 -18.5 -6.934 1 98.94 127 VAL A CA 1
ATOM 962 C C . VAL A 1 127 ? 7.891 -19.453 -7.453 1 98.94 127 VAL A C 1
ATOM 964 O O . VAL A 1 127 ? 8.055 -20.672 -7.402 1 98.94 127 VAL A O 1
ATOM 967 N N . LEU A 1 128 ? 6.785 -18.891 -7.965 1 98.94 128 LEU A N 1
ATOM 968 C CA . LEU A 1 128 ? 5.707 -19.703 -8.531 1 98.94 128 LEU A CA 1
ATOM 969 C C . LEU A 1 128 ? 6.199 -20.516 -9.711 1 98.94 128 LEU A C 1
ATOM 971 O O . LEU A 1 128 ? 5.883 -21.703 -9.828 1 98.94 128 LEU A O 1
ATOM 975 N N . ALA A 1 129 ? 6.996 -19.906 -10.547 1 98.88 129 ALA A N 1
ATOM 976 C CA . ALA A 1 129 ? 7.543 -20.609 -11.711 1 98.88 129 ALA A CA 1
ATOM 977 C C . ALA A 1 129 ? 8.414 -21.781 -11.297 1 98.88 129 ALA A C 1
ATOM 979 O O . ALA A 1 129 ? 8.367 -22.844 -11.914 1 98.88 129 ALA A O 1
ATOM 980 N N . ARG A 1 130 ? 9.164 -21.641 -10.258 1 98.69 130 ARG A N 1
ATOM 981 C CA . ARG A 1 130 ? 10.086 -22.672 -9.773 1 98.69 130 ARG A CA 1
ATOM 982 C C . ARG A 1 130 ? 9.336 -23.906 -9.305 1 98.69 130 ARG A C 1
ATOM 984 O O . ARG A 1 130 ? 9.914 -24.984 -9.211 1 98.69 130 ARG A O 1
ATOM 991 N N . THR A 1 131 ? 8.062 -23.75 -8.992 1 98.62 131 THR A N 1
ATOM 992 C CA . THR A 1 131 ? 7.266 -24.891 -8.555 1 98.62 131 THR A CA 1
ATOM 993 C C . THR A 1 131 ? 7.051 -25.875 -9.703 1 98.62 131 THR A C 1
ATOM 995 O O . THR A 1 131 ? 6.688 -27.031 -9.484 1 98.62 131 THR A O 1
ATOM 998 N N . GLY A 1 132 ? 7.191 -25.391 -10.914 1 98.5 132 GLY A N 1
ATOM 999 C CA . GLY A 1 132 ? 6.926 -26.203 -12.094 1 98.5 132 GLY A CA 1
ATOM 1000 C C . GLY A 1 132 ? 5.449 -26.312 -12.422 1 98.5 132 GLY A C 1
ATOM 1001 O O . GLY A 1 132 ? 5.078 -26.828 -13.477 1 98.5 132 GLY A O 1
ATOM 1002 N N . LEU A 1 133 ? 4.605 -25.797 -11.57 1 98.69 133 LEU A N 1
ATOM 1003 C CA . LEU A 1 133 ? 3.162 -25.969 -11.695 1 98.69 133 LEU A CA 1
ATOM 1004 C C . LEU A 1 133 ? 2.596 -25.031 -12.766 1 98.69 133 LEU A C 1
ATOM 1006 O O . LEU A 1 133 ? 1.454 -25.203 -13.195 1 98.69 133 LEU A O 1
ATOM 1010 N N . VAL A 1 134 ? 3.41 -24.078 -13.234 1 98.69 134 VAL A N 1
ATOM 1011 C CA . VAL A 1 134 ? 2.904 -23.109 -14.195 1 98.69 134 VAL A CA 1
ATOM 1012 C C . VAL A 1 134 ? 3.635 -23.266 -15.531 1 98.69 134 VAL A C 1
ATOM 1014 O O . VAL A 1 134 ? 3.646 -22.344 -16.359 1 98.69 134 VAL A O 1
ATOM 1017 N N . ASP A 1 135 ? 4.34 -24.406 -15.695 1 98.56 135 ASP A N 1
ATOM 1018 C CA . ASP A 1 135 ? 4.879 -24.719 -17.016 1 98.56 135 ASP A CA 1
ATOM 1019 C C . ASP A 1 135 ? 3.771 -24.734 -18.062 1 98.56 135 ASP A C 1
ATOM 1021 O O . ASP A 1 135 ? 2.725 -25.359 -17.859 1 98.56 135 ASP A O 1
ATOM 1025 N N . GLY A 1 136 ? 4.004 -23.969 -19.094 1 98.31 136 GLY A N 1
ATOM 1026 C CA . GLY A 1 136 ? 3.033 -23.906 -20.172 1 98.31 136 GLY A CA 1
ATOM 1027 C C . GLY A 1 136 ? 1.959 -22.859 -19.953 1 98.31 136 GLY A C 1
ATOM 1028 O O . GLY A 1 136 ? 1.183 -22.562 -20.859 1 98.31 136 GLY A O 1
ATOM 1029 N N . TYR A 1 137 ? 1.869 -22.312 -18.766 1 98.62 137 TYR A N 1
ATOM 1030 C CA . TYR A 1 137 ? 0.92 -21.25 -18.484 1 98.62 137 TYR A CA 1
ATOM 1031 C C . TYR A 1 137 ? 1.505 -19.875 -18.844 1 98.62 137 TYR A C 1
ATOM 1033 O O . TYR A 1 137 ? 2.727 -19.719 -18.906 1 98.62 137 TYR A O 1
ATOM 1041 N N . SER A 1 138 ? 0.657 -18.891 -19.078 1 98.69 138 SER A N 1
ATOM 1042 C CA . SER A 1 138 ? 1.088 -17.516 -19.312 1 98.69 138 SER A CA 1
ATOM 1043 C C . SER A 1 138 ? 1.204 -16.75 -18.016 1 98.69 138 SER A C 1
ATOM 1045 O O . SER A 1 138 ? 0.308 -16.797 -17.172 1 98.69 138 SER A O 1
ATOM 1047 N N . MET A 1 139 ? 2.316 -16.094 -17.828 1 98.56 139 MET A N 1
ATOM 1048 C CA . MET A 1 139 ? 2.553 -15.273 -16.641 1 98.56 139 MET A CA 1
ATOM 1049 C C . MET A 1 139 ? 3.279 -13.984 -17 1 98.56 139 MET A C 1
ATOM 1051 O O . MET A 1 139 ? 3.889 -13.883 -18.062 1 98.56 139 MET A O 1
ATOM 1055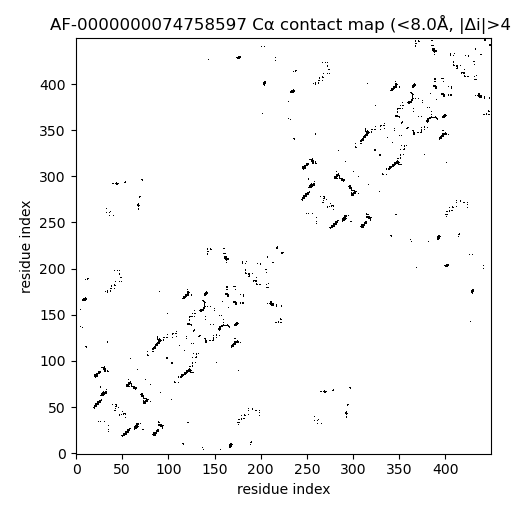 N N . THR A 1 140 ? 3.191 -13.031 -16.219 1 98.62 140 THR A N 1
ATOM 1056 C CA . THR A 1 140 ? 4.039 -11.844 -16.266 1 98.62 140 THR A CA 1
ATOM 1057 C C . THR A 1 140 ? 4.68 -11.586 -14.914 1 98.62 140 THR A C 1
ATOM 1059 O O . THR A 1 140 ? 4.496 -12.359 -13.969 1 98.62 140 THR A O 1
ATOM 1062 N N . THR A 1 141 ? 5.555 -10.656 -14.836 1 98.5 141 THR A N 1
ATOM 1063 C CA . THR A 1 141 ? 6.301 -10.289 -13.641 1 98.5 141 THR A CA 1
ATOM 1064 C C . THR A 1 141 ? 6.812 -8.852 -13.734 1 98.5 141 THR A C 1
ATOM 1066 O O . THR A 1 141 ? 6.438 -8.117 -14.648 1 98.5 141 THR A O 1
ATOM 1069 N N . ASN A 1 142 ? 7.535 -8.453 -12.734 1 96.94 142 ASN A N 1
ATOM 1070 C CA . ASN A 1 142 ? 8.141 -7.129 -12.688 1 96.94 142 ASN A CA 1
ATOM 1071 C C . ASN A 1 142 ? 8.969 -6.844 -13.938 1 96.94 142 ASN A C 1
ATOM 1073 O O . ASN A 1 142 ? 9.703 -7.707 -14.406 1 96.94 142 ASN A O 1
ATOM 1077 N N . LYS A 1 143 ? 8.875 -5.547 -14.43 1 97.06 143 LYS A N 1
ATOM 1078 C CA . LYS A 1 143 ? 9.539 -5.211 -15.688 1 97.06 143 LYS A CA 1
ATOM 1079 C C . LYS A 1 143 ? 11.031 -4.945 -15.477 1 97.06 143 LYS A C 1
ATOM 1081 O O . LYS A 1 143 ? 11.852 -5.234 -16.344 1 97.06 143 LYS A O 1
ATOM 1086 N N . SER A 1 144 ? 11.367 -4.438 -14.352 1 94.56 144 SER A N 1
ATOM 1087 C CA . SER A 1 144 ? 12.75 -4.051 -14.086 1 94.56 144 SER A CA 1
ATOM 1088 C C . SER A 1 144 ? 13.641 -5.273 -13.906 1 94.56 144 SER A C 1
ATOM 1090 O O . SER A 1 144 ? 14.844 -5.223 -14.188 1 94.56 144 SER A O 1
ATOM 1092 N N . VAL A 1 145 ? 13.094 -6.344 -13.367 1 96.25 145 VAL A N 1
ATOM 1093 C CA . VAL A 1 145 ? 13.891 -7.539 -13.117 1 96.25 145 VAL A CA 1
ATOM 1094 C C . VAL A 1 145 ? 13.234 -8.742 -13.797 1 96.25 145 VAL A C 1
ATOM 1096 O O . VAL A 1 145 ? 13.242 -9.852 -13.25 1 96.25 145 VAL A O 1
ATOM 1099 N N . PHE A 1 146 ? 12.695 -8.508 -14.898 1 97.38 146 PHE A N 1
ATOM 1100 C CA . PHE A 1 146 ? 11.93 -9.492 -15.656 1 97.38 146 PHE A CA 1
ATOM 1101 C C . PHE A 1 146 ? 12.758 -10.742 -15.906 1 97.38 146 PHE A C 1
ATOM 1103 O O . PHE A 1 146 ? 12.25 -11.859 -15.828 1 97.38 146 PHE A O 1
ATOM 1110 N N . GLU A 1 147 ? 14.023 -10.672 -16.094 1 97 147 GLU A N 1
ATOM 1111 C CA . GLU A 1 147 ? 14.906 -11.75 -16.516 1 97 147 GLU A CA 1
ATOM 1112 C C . GLU A 1 147 ? 15.047 -12.812 -15.422 1 97 147 GLU A C 1
ATOM 1114 O O . GLU A 1 147 ? 15.141 -14.008 -15.719 1 97 147 GLU A O 1
ATOM 1119 N N . TRP A 1 148 ? 15.008 -12.359 -14.211 1 97.75 148 TRP A N 1
ATOM 1120 C CA . TRP A 1 148 ? 15.258 -13.32 -13.141 1 97.75 148 TRP A CA 1
ATOM 1121 C C . TRP A 1 148 ? 14.117 -14.32 -13.023 1 97.75 148 TRP A C 1
ATOM 1123 O O . TRP A 1 148 ? 14.336 -15.531 -13.047 1 97.75 148 TRP A O 1
ATOM 1133 N N . PRO A 1 149 ? 12.836 -13.844 -12.906 1 98.44 149 PRO A N 1
ATOM 1134 C CA . PRO A 1 149 ? 11.75 -14.828 -12.883 1 98.44 149 PRO A CA 1
ATOM 1135 C C . PRO A 1 149 ? 11.75 -15.727 -14.109 1 98.44 149 PRO A C 1
ATOM 1137 O O . PRO A 1 149 ? 11.477 -16.922 -14 1 98.44 149 PRO A O 1
ATOM 1140 N N . VAL A 1 150 ? 12.016 -15.164 -15.258 1 97.94 150 VAL A N 1
ATOM 1141 C CA . VAL A 1 150 ? 12.062 -15.945 -16.484 1 97.94 150 VAL A CA 1
ATOM 1142 C C . VAL A 1 150 ? 13.086 -17.078 -16.359 1 97.94 150 VAL A C 1
ATOM 1144 O O . VAL A 1 150 ? 12.812 -18.219 -16.734 1 97.94 150 VAL A O 1
ATOM 1147 N N . SER A 1 151 ? 14.211 -16.797 -15.758 1 98.44 151 SER A N 1
ATOM 1148 C CA . SER A 1 151 ? 15.266 -17.781 -15.586 1 98.44 151 SER A CA 1
ATOM 1149 C C . SER A 1 151 ? 14.828 -18.891 -14.617 1 98.44 151 SER A C 1
ATOM 1151 O O . SER A 1 151 ? 15.375 -19.984 -14.641 1 98.44 151 SER A O 1
ATOM 1153 N N . GLN A 1 152 ? 13.836 -18.625 -13.766 1 98.56 152 GLN A N 1
ATOM 1154 C CA . GLN A 1 152 ? 13.359 -19.578 -12.773 1 98.56 152 GLN A CA 1
ATOM 1155 C C . GLN A 1 152 ? 12.336 -20.531 -13.391 1 98.56 152 GLN A C 1
ATOM 1157 O O . GLN A 1 152 ? 12.023 -21.578 -12.797 1 98.56 152 GLN A O 1
ATOM 1162 N N . GLY A 1 153 ? 11.773 -20.188 -14.523 1 98.5 153 GLY A N 1
ATOM 1163 C CA . GLY A 1 153 ? 10.766 -20.984 -15.203 1 98.5 153 GLY A CA 1
ATOM 1164 C C . GLY A 1 153 ? 10.859 -20.906 -16.719 1 98.5 153 GLY A C 1
ATOM 1165 O O . GLY A 1 153 ? 10.008 -20.281 -17.359 1 98.5 153 GLY A O 1
ATOM 1166 N N . PRO A 1 154 ? 11.805 -21.531 -17.281 1 98 154 PRO A N 1
ATOM 1167 C CA . PRO A 1 154 ? 12.023 -21.406 -18.719 1 98 154 PRO A CA 1
ATOM 1168 C C . PRO A 1 154 ? 10.859 -21.953 -19.547 1 98 154 PRO A C 1
ATOM 1170 O O . PRO A 1 154 ? 10.734 -21.641 -20.734 1 98 154 PRO A O 1
ATOM 1173 N N . ASN A 1 155 ? 10 -22.781 -18.922 1 98.31 155 ASN A N 1
ATOM 1174 C CA . ASN A 1 155 ? 8.914 -23.406 -19.672 1 98.31 155 ASN A CA 1
ATOM 1175 C C . ASN A 1 155 ? 7.602 -22.641 -19.5 1 98.31 155 ASN A C 1
ATOM 1177 O O . ASN A 1 155 ? 6.562 -23.062 -20 1 98.31 155 ASN A O 1
ATOM 1181 N N . VAL A 1 156 ? 7.633 -21.531 -18.766 1 98.56 156 VAL A N 1
ATOM 1182 C CA . VAL A 1 156 ? 6.488 -20.625 -18.641 1 98.56 156 VAL A CA 1
ATOM 1183 C C . VAL A 1 156 ? 6.371 -19.766 -19.891 1 98.56 156 VAL A C 1
ATOM 1185 O O . VAL A 1 156 ? 7.379 -19.375 -20.484 1 98.56 156 VAL A O 1
ATOM 1188 N N . ASN A 1 157 ? 5.117 -19.516 -20.344 1 98.38 157 ASN A N 1
ATOM 1189 C CA . ASN A 1 157 ? 4.891 -18.531 -21.391 1 98.38 157 ASN A CA 1
ATOM 1190 C C . ASN A 1 157 ? 4.902 -17.109 -20.828 1 98.38 157 ASN A C 1
ATOM 1192 O O . ASN A 1 157 ? 3.859 -16.578 -20.438 1 98.38 157 ASN A O 1
ATOM 1196 N N . TRP A 1 158 ? 6.039 -16.516 -20.828 1 97.81 158 TRP A N 1
ATOM 1197 C CA . TRP A 1 158 ? 6.215 -15.195 -20.219 1 97.81 158 TRP A CA 1
ATOM 1198 C C . TRP A 1 158 ? 5.699 -14.094 -21.141 1 97.81 158 TRP A C 1
ATOM 1200 O O . TRP A 1 158 ? 6.098 -14.008 -22.297 1 97.81 158 TRP A O 1
ATOM 1210 N N . VAL A 1 159 ? 4.816 -13.273 -20.641 1 97.81 159 VAL A N 1
ATOM 1211 C CA . VAL A 1 159 ? 4.246 -12.141 -21.359 1 97.81 159 VAL A CA 1
ATOM 1212 C C . VAL A 1 159 ? 4.926 -10.852 -20.922 1 97.81 159 VAL A C 1
ATOM 1214 O O . VAL A 1 159 ? 4.699 -10.375 -19.797 1 97.81 159 VAL A O 1
ATOM 1217 N N . LYS A 1 160 ? 5.688 -10.266 -21.734 1 96.25 160 LYS A N 1
ATOM 1218 C CA . LYS A 1 160 ? 6.527 -9.117 -21.391 1 96.25 160 LYS A CA 1
ATOM 1219 C C . LYS A 1 160 ? 5.688 -7.863 -21.188 1 96.25 160 LYS A C 1
ATOM 1221 O O . LYS A 1 160 ? 5.961 -7.07 -20.281 1 96.25 160 LYS A O 1
ATOM 1226 N N . ARG A 1 161 ? 4.777 -7.703 -22.016 1 95.88 161 ARG A N 1
ATOM 1227 C CA . ARG A 1 161 ? 3.928 -6.52 -21.938 1 95.88 161 ARG A CA 1
ATOM 1228 C C . ARG A 1 161 ? 2.559 -6.863 -21.359 1 95.88 161 ARG A C 1
ATOM 1230 O O . ARG A 1 161 ? 1.639 -7.223 -22.094 1 95.88 161 ARG A O 1
ATOM 1237 N N . ALA A 1 162 ? 2.363 -6.715 -20.125 1 97.75 162 ALA A N 1
ATOM 1238 C CA . ALA A 1 162 ? 1.106 -6.93 -19.406 1 97.75 162 ALA A CA 1
ATOM 1239 C C . ALA A 1 162 ? 1.168 -6.348 -18 1 97.75 162 ALA A C 1
ATOM 1241 O O . ALA A 1 162 ? 2.191 -6.457 -17.312 1 97.75 162 ALA A O 1
ATOM 1242 N N . ARG A 1 163 ? 0.071 -5.715 -17.594 1 98.5 163 ARG A N 1
ATOM 1243 C CA . ARG A 1 163 ? -0.049 -5.289 -16.203 1 98.5 163 ARG A CA 1
ATOM 1244 C C . ARG A 1 163 ? -0.248 -6.488 -15.281 1 98.5 163 ARG A C 1
ATOM 1246 O O . ARG A 1 163 ? 0.308 -6.531 -14.18 1 98.5 163 ARG A O 1
ATOM 1253 N N . TRP A 1 164 ? -1.072 -7.422 -15.695 1 98.81 164 TRP A N 1
ATOM 1254 C CA . TRP A 1 164 ? -1.24 -8.75 -15.109 1 98.81 164 TRP A CA 1
ATOM 1255 C C . TRP A 1 164 ? -1.659 -9.758 -16.172 1 98.81 164 TRP A C 1
ATOM 1257 O O . TRP A 1 164 ? -2.002 -9.383 -17.297 1 98.81 164 TRP A O 1
ATOM 1267 N N . VAL A 1 165 ? -1.506 -11.008 -15.867 1 98.75 165 VAL A N 1
ATOM 1268 C CA . VAL A 1 165 ? -1.946 -12.109 -16.719 1 98.75 165 VAL A CA 1
ATOM 1269 C C . VAL A 1 165 ? -2.75 -13.109 -15.883 1 98.75 165 VAL A C 1
ATOM 1271 O O . VAL A 1 165 ? -2.346 -13.469 -14.773 1 98.75 165 VAL A O 1
ATOM 1274 N N . GLN A 1 166 ? -3.887 -13.414 -16.312 1 98.75 166 GLN A N 1
ATOM 1275 C CA . GLN A 1 166 ? -4.656 -14.523 -15.766 1 98.75 166 GLN A CA 1
ATOM 1276 C C . GLN A 1 166 ? -4.637 -15.727 -16.703 1 98.75 166 GLN A C 1
ATOM 1278 O O . GLN A 1 166 ? -4.855 -15.594 -17.906 1 98.75 166 GLN A O 1
ATOM 1283 N N . ASP A 1 167 ? -4.301 -16.859 -16.203 1 98.75 167 ASP A N 1
ATOM 1284 C CA . ASP A 1 167 ? -4.328 -18.141 -16.922 1 98.75 167 ASP A CA 1
ATOM 1285 C C . ASP A 1 167 ? -4.758 -19.281 -16 1 98.75 167 ASP A C 1
ATOM 1287 O O . ASP A 1 167 ? -3.955 -19.781 -15.211 1 98.75 167 ASP A O 1
ATOM 1291 N N . GLY A 1 168 ? -6.027 -19.688 -16.188 1 98.19 168 GLY A N 1
ATOM 1292 C CA . GLY A 1 168 ? -6.586 -20.625 -15.227 1 98.19 168 GLY A CA 1
ATOM 1293 C C . GLY A 1 168 ? -6.711 -20.047 -13.828 1 98.19 168 GLY A C 1
ATOM 1294 O O . GLY A 1 168 ? -7.266 -18.953 -13.648 1 98.19 168 GLY A O 1
ATOM 1295 N N . LYS A 1 169 ? -6.227 -20.797 -12.797 1 98.25 169 LYS A N 1
ATOM 1296 C CA . LYS A 1 169 ? -6.367 -20.359 -11.414 1 98.25 169 LYS A CA 1
ATOM 1297 C C . LYS A 1 169 ? -5.258 -19.391 -11.023 1 98.25 169 LYS A C 1
ATOM 1299 O O . LYS A 1 169 ? -5.215 -18.906 -9.891 1 98.25 169 LYS A O 1
ATOM 1304 N N . PHE A 1 170 ? -4.363 -19.109 -12.023 1 98.88 170 PHE A N 1
ATOM 1305 C CA . PHE A 1 170 ? -3.188 -18.297 -11.711 1 98.88 170 PHE A CA 1
ATOM 1306 C C . PHE A 1 170 ? -3.369 -16.859 -12.203 1 98.88 170 PHE A C 1
ATOM 1308 O O . PHE A 1 170 ? -3.797 -16.641 -13.336 1 98.88 170 PHE A O 1
ATOM 1315 N N . VAL A 1 171 ? -3.115 -15.906 -11.344 1 98.88 171 VAL A N 1
ATOM 1316 C CA . VAL A 1 171 ? -3.004 -14.5 -11.703 1 98.88 171 VAL A CA 1
ATOM 1317 C C . VAL A 1 171 ? -1.62 -13.977 -11.328 1 98.88 171 VAL A C 1
ATOM 1319 O O . VAL A 1 171 ? -1.23 -14.023 -10.156 1 98.88 171 VAL A O 1
ATOM 1322 N N . SER A 1 172 ? -0.864 -13.562 -12.273 1 98.94 172 SER A N 1
ATOM 1323 C CA . SER A 1 172 ? 0.441 -12.953 -12.039 1 98.94 172 SER A CA 1
ATOM 1324 C C . SER A 1 172 ? 0.453 -11.492 -12.461 1 98.94 172 SER A C 1
ATOM 1326 O O . SER A 1 172 ? -0.13 -11.125 -13.484 1 98.94 172 SER A O 1
ATOM 1328 N N . SER A 1 173 ? 1.059 -10.664 -11.656 1 98.88 173 SER A N 1
ATOM 1329 C CA . SER A 1 173 ? 1.087 -9.25 -12.016 1 98.88 173 SER A CA 1
ATOM 1330 C C . SER A 1 173 ? 2.52 -8.742 -12.164 1 98.88 173 SER A C 1
ATOM 1332 O O . SER A 1 173 ? 3.461 -9.391 -11.703 1 98.88 173 SER A O 1
ATOM 1334 N N . SER A 1 174 ? 2.611 -7.598 -12.859 1 98.62 174 SER A N 1
ATOM 1335 C CA . SER A 1 174 ? 3.848 -6.824 -12.938 1 98.62 174 SER A CA 1
ATOM 1336 C C . SER A 1 174 ? 4.246 -6.281 -11.57 1 98.62 174 SER A C 1
ATOM 1338 O O . SER A 1 174 ? 3.811 -6.801 -10.539 1 98.62 174 SER A O 1
ATOM 1340 N N . GLY A 1 175 ? 5.051 -5.359 -11.523 1 98 175 GLY A N 1
ATOM 1341 C CA . GLY A 1 175 ? 5.75 -5 -10.297 1 98 175 GLY A CA 1
ATOM 1342 C C . GLY A 1 175 ? 4.938 -4.102 -9.383 1 98 175 GLY A C 1
ATOM 1343 O O . GLY A 1 175 ? 4.336 -3.129 -9.836 1 98 175 GLY A O 1
ATOM 1344 N N . VAL A 1 176 ? 4.91 -4.379 -8.18 1 97.88 176 VAL A N 1
ATOM 1345 C CA . VAL A 1 176 ? 4.582 -3.6 -6.988 1 97.88 176 VAL A CA 1
ATOM 1346 C C . VAL A 1 176 ? 3.152 -3.068 -7.098 1 97.88 176 VAL A C 1
ATOM 1348 O O . VAL A 1 176 ? 2.205 -3.723 -6.656 1 97.88 176 VAL A O 1
ATOM 1351 N N . SER A 1 177 ? 2.926 -1.834 -7.707 1 98.56 177 SER A N 1
ATOM 1352 C CA . SER A 1 177 ? 1.573 -1.289 -7.75 1 98.56 177 SER A CA 1
ATOM 1353 C C . SER A 1 177 ? 0.667 -2.131 -8.641 1 98.56 177 SER A C 1
ATOM 1355 O O . SER A 1 177 ? -0.554 -2.125 -8.477 1 98.56 177 SER A O 1
ATOM 1357 N N . ALA A 1 178 ? 1.235 -2.873 -9.594 1 98.81 178 ALA A N 1
ATOM 1358 C CA . ALA A 1 178 ? 0.455 -3.754 -10.453 1 98.81 178 ALA A CA 1
ATOM 1359 C C . ALA A 1 178 ? -0.31 -4.789 -9.633 1 98.81 178 ALA A C 1
ATOM 1361 O O . ALA A 1 178 ? -1.34 -5.305 -10.078 1 98.81 178 ALA A O 1
ATOM 1362 N N . GLY A 1 179 ? 0.24 -5.129 -8.461 1 98.88 179 GLY A N 1
ATOM 1363 C CA . GLY A 1 179 ? -0.481 -6.02 -7.566 1 98.88 179 GLY A CA 1
ATOM 1364 C C . GLY A 1 179 ? -1.845 -5.488 -7.164 1 98.88 179 GLY A C 1
ATOM 1365 O O . GLY A 1 179 ? -2.783 -6.262 -6.965 1 98.88 179 GLY A O 1
ATOM 1366 N N . ILE A 1 180 ? -1.945 -4.164 -6.98 1 98.88 180 ILE A N 1
ATOM 1367 C CA . ILE A 1 180 ? -3.227 -3.543 -6.668 1 98.88 180 ILE A CA 1
ATOM 1368 C C . ILE A 1 180 ? -4.184 -3.709 -7.844 1 98.88 180 ILE A C 1
ATOM 1370 O O . ILE A 1 180 ? -5.344 -4.094 -7.66 1 98.88 180 ILE A O 1
ATOM 1374 N N . ASP A 1 181 ? -3.711 -3.486 -9.062 1 98.88 181 ASP A N 1
ATOM 1375 C CA . ASP A 1 181 ? -4.516 -3.625 -10.273 1 98.88 181 ASP A CA 1
ATOM 1376 C C . ASP A 1 181 ? -5.012 -5.059 -10.438 1 98.88 181 ASP A C 1
ATOM 1378 O O . ASP A 1 181 ? -6.188 -5.281 -10.75 1 98.88 181 ASP A O 1
ATOM 1382 N N . ALA A 1 182 ? -4.148 -5.992 -10.219 1 98.88 182 ALA A N 1
ATOM 1383 C CA . ALA A 1 182 ? -4.508 -7.398 -10.367 1 98.88 182 ALA A CA 1
ATOM 1384 C C . ALA A 1 182 ? -5.504 -7.82 -9.289 1 98.88 182 ALA A C 1
ATOM 1386 O O . ALA A 1 182 ? -6.406 -8.625 -9.555 1 98.88 182 ALA A O 1
ATOM 1387 N N . ALA A 1 183 ? -5.293 -7.352 -8.055 1 98.75 183 ALA A N 1
ATOM 1388 C CA . ALA A 1 183 ? -6.238 -7.66 -6.984 1 98.75 183 ALA A CA 1
ATOM 1389 C C . ALA A 1 183 ? -7.633 -7.137 -7.316 1 98.75 183 ALA A C 1
ATOM 1391 O O . ALA A 1 183 ? -8.633 -7.82 -7.082 1 98.75 183 ALA A O 1
ATOM 1392 N N . LEU A 1 184 ? -7.703 -5.914 -7.848 1 98.62 184 LEU A N 1
ATOM 1393 C CA . LEU A 1 184 ? -8.984 -5.355 -8.273 1 98.62 184 LEU A CA 1
ATOM 1394 C C . LEU A 1 184 ? -9.609 -6.203 -9.375 1 98.62 184 LEU A C 1
ATOM 1396 O O . LEU A 1 184 ? -10.82 -6.418 -9.391 1 98.62 184 LEU A O 1
ATOM 1400 N N . PHE A 1 185 ? -8.805 -6.715 -10.312 1 98.75 185 PHE A N 1
ATOM 1401 C CA . PHE A 1 185 ? -9.281 -7.633 -11.336 1 98.75 185 PHE A CA 1
ATOM 1402 C C . PHE A 1 185 ? -9.898 -8.875 -10.703 1 98.75 185 PHE A C 1
ATOM 1404 O O . PHE A 1 185 ? -11 -9.297 -11.078 1 98.75 185 PHE A O 1
ATOM 1411 N N . ILE A 1 186 ? -9.211 -9.445 -9.695 1 98.12 186 ILE A N 1
ATOM 1412 C CA . ILE A 1 186 ? -9.711 -10.648 -9.047 1 98.12 186 ILE A CA 1
ATOM 1413 C C . ILE A 1 186 ? -11.047 -10.359 -8.375 1 98.12 186 ILE A C 1
ATOM 1415 O O . ILE A 1 186 ? -11.992 -11.148 -8.484 1 98.12 186 ILE A O 1
ATOM 1419 N N . VAL A 1 187 ? -11.156 -9.211 -7.707 1 97.31 187 VAL A N 1
ATOM 1420 C CA . VAL A 1 187 ? -12.422 -8.812 -7.102 1 97.31 187 VAL A CA 1
ATOM 1421 C C . VAL A 1 187 ? -13.5 -8.727 -8.172 1 97.31 187 VAL A C 1
ATOM 1423 O O . VAL A 1 187 ? -14.625 -9.195 -7.977 1 97.31 187 VAL A O 1
ATOM 1426 N N . SER A 1 188 ? -13.172 -8.109 -9.359 1 97.62 188 SER A N 1
ATOM 1427 C CA . SER A 1 188 ? -14.156 -7.977 -10.43 1 97.62 188 SER A CA 1
ATOM 1428 C C . SER A 1 188 ? -14.625 -9.344 -10.922 1 97.62 188 SER A C 1
ATOM 1430 O O . SER A 1 188 ? -15.797 -9.508 -11.273 1 97.62 188 SER A O 1
ATOM 1432 N N . GLU A 1 189 ? -13.719 -10.336 -10.953 1 96.44 189 GLU A N 1
ATOM 1433 C CA . GLU A 1 189 ? -14.047 -11.688 -11.414 1 96.44 189 GLU A CA 1
ATOM 1434 C C . GLU A 1 189 ? -14.914 -12.422 -10.398 1 96.44 189 GLU A C 1
ATOM 1436 O O . GLU A 1 189 ? -15.805 -13.188 -10.781 1 96.44 189 GLU A O 1
ATOM 1441 N N . LEU A 1 190 ? -14.656 -12.18 -9.141 1 94.75 190 LEU A N 1
ATOM 1442 C CA . LEU A 1 190 ? -15.328 -12.938 -8.086 1 94.75 190 LEU A CA 1
ATOM 1443 C C . LEU A 1 190 ? -16.625 -12.258 -7.672 1 94.75 190 LEU A C 1
ATOM 1445 O O . LEU A 1 190 ? -17.469 -12.875 -7.008 1 94.75 190 LEU A O 1
ATOM 1449 N N . THR A 1 191 ? -16.781 -11.016 -8.023 1 94.5 191 THR A N 1
ATOM 1450 C CA . THR A 1 191 ? -18.016 -10.281 -7.816 1 94.5 191 THR A CA 1
ATOM 1451 C C . THR A 1 191 ? -18.531 -9.719 -9.141 1 94.5 191 THR A C 1
ATOM 1453 O O . THR A 1 191 ? -19.109 -10.453 -9.945 1 94.5 191 THR A O 1
ATOM 1456 N N . ASP A 1 192 ? -18.219 -8.453 -9.477 1 95.5 192 ASP A N 1
ATOM 1457 C CA . ASP A 1 192 ? -18.484 -7.836 -10.773 1 95.5 192 ASP A CA 1
ATOM 1458 C C . ASP A 1 192 ? -17.672 -6.559 -10.945 1 95.5 192 ASP A C 1
ATOM 1460 O O . ASP A 1 192 ? -17.016 -6.09 -10.008 1 95.5 192 ASP A O 1
ATOM 1464 N N . MET A 1 193 ? -17.656 -6.117 -12.133 1 96.88 193 MET A N 1
ATOM 1465 C CA . MET A 1 193 ? -16.844 -4.957 -12.5 1 96.88 193 MET A CA 1
ATOM 1466 C C . MET A 1 193 ? -17.281 -3.721 -11.727 1 96.88 193 MET A C 1
ATOM 1468 O O . MET A 1 193 ? -16.438 -2.924 -11.297 1 96.88 193 MET A O 1
ATOM 1472 N N . LYS A 1 194 ? -18.516 -3.516 -11.508 1 96.19 194 LYS A N 1
ATOM 1473 C CA . LYS A 1 194 ? -19.047 -2.352 -10.812 1 96.19 194 LYS A CA 1
ATOM 1474 C C . LYS A 1 194 ? -18.5 -2.268 -9.391 1 96.19 194 LYS A C 1
ATOM 1476 O O . LYS A 1 194 ? -18.094 -1.197 -8.938 1 96.19 194 LYS A O 1
ATOM 1481 N N . HIS A 1 195 ? -18.5 -3.391 -8.672 1 95.12 195 HIS A N 1
ATOM 1482 C CA . HIS A 1 195 ? -18 -3.436 -7.305 1 95.12 195 HIS A CA 1
ATOM 1483 C C . HIS A 1 195 ? -16.5 -3.172 -7.25 1 95.12 195 HIS A C 1
ATOM 1485 O O . HIS A 1 195 ? -16.016 -2.465 -6.359 1 95.12 195 HIS A O 1
ATOM 1491 N N . ALA A 1 196 ? -15.758 -3.77 -8.156 1 97.38 196 ALA A N 1
ATOM 1492 C CA . ALA A 1 196 ? -14.32 -3.529 -8.219 1 97.38 196 ALA A CA 1
ATOM 1493 C C . ALA A 1 196 ? -14.016 -2.055 -8.469 1 97.38 196 ALA A C 1
ATOM 1495 O O . ALA A 1 196 ? -13.133 -1.479 -7.832 1 97.38 196 ALA A O 1
ATOM 1496 N N . GLU A 1 197 ? -14.742 -1.436 -9.375 1 97 197 GLU A N 1
ATOM 1497 C CA . GLU A 1 197 ? -14.562 -0.017 -9.672 1 97 197 GLU A CA 1
ATOM 1498 C C . GLU A 1 197 ? -14.922 0.846 -8.461 1 97 197 GLU A C 1
ATOM 1500 O O . GLU A 1 197 ? -14.273 1.861 -8.211 1 97 197 GLU A O 1
ATOM 1505 N N . ALA A 1 198 ? -15.922 0.455 -7.75 1 95.25 198 ALA A N 1
ATOM 1506 C CA . ALA A 1 198 ? -16.312 1.178 -6.543 1 95.25 198 ALA A CA 1
ATOM 1507 C C . ALA A 1 198 ? -15.203 1.133 -5.496 1 95.25 198 ALA A C 1
ATOM 1509 O O . ALA A 1 198 ? -14.945 2.127 -4.809 1 95.25 198 ALA A O 1
ATOM 1510 N N . VAL A 1 199 ? -14.57 -0.029 -5.363 1 96.44 199 VAL A N 1
ATOM 1511 C CA . VAL A 1 199 ? -13.453 -0.164 -4.43 1 96.44 199 VAL A CA 1
ATOM 1512 C C . VAL A 1 199 ? -12.312 0.761 -4.848 1 96.44 199 VAL A C 1
ATOM 1514 O O . VAL A 1 199 ? -11.75 1.479 -4.016 1 96.44 199 VAL A O 1
ATOM 1517 N N . ALA A 1 200 ? -11.953 0.752 -6.137 1 97.31 200 ALA A N 1
ATOM 1518 C CA . ALA A 1 200 ? -10.891 1.615 -6.645 1 97.31 200 ALA A CA 1
ATOM 1519 C C . ALA A 1 200 ? -11.195 3.084 -6.367 1 97.31 200 ALA A C 1
ATOM 1521 O O . ALA A 1 200 ? -10.312 3.84 -5.945 1 97.31 200 ALA A O 1
ATOM 1522 N N . THR A 1 201 ? -12.422 3.484 -6.582 1 95.94 201 THR A N 1
ATOM 1523 C CA . THR A 1 201 ? -12.844 4.859 -6.348 1 95.94 201 THR A CA 1
ATOM 1524 C C . THR A 1 201 ? -12.781 5.203 -4.863 1 95.94 201 THR A C 1
ATOM 1526 O O . THR A 1 201 ? -12.32 6.285 -4.488 1 95.94 201 THR A O 1
ATOM 1529 N N . GLU A 1 202 ? -13.195 4.273 -4.047 1 94.31 202 GLU A N 1
ATOM 1530 C CA . GLU A 1 202 ? -13.188 4.48 -2.6 1 94.31 202 GLU A CA 1
ATOM 1531 C C . GLU A 1 202 ? -11.781 4.766 -2.086 1 94.31 202 GLU A C 1
ATOM 1533 O O . GLU A 1 202 ? -11.602 5.582 -1.181 1 94.31 202 GLU A O 1
ATOM 1538 N N . ILE A 1 203 ? -10.812 4.133 -2.67 1 96.56 203 ILE A N 1
ATOM 1539 C CA . ILE A 1 203 ? -9.445 4.324 -2.193 1 96.56 203 ILE A CA 1
ATOM 1540 C C . ILE A 1 203 ? -8.734 5.348 -3.072 1 96.56 203 ILE A C 1
ATOM 1542 O O . ILE A 1 203 ? -7.512 5.508 -2.984 1 96.56 203 ILE A O 1
ATOM 1546 N N . GLU A 1 204 ? -9.531 5.977 -3.988 1 97.75 204 GLU A N 1
ATOM 1547 C CA . GLU A 1 204 ? -9.055 7.031 -4.875 1 97.75 204 GLU A CA 1
ATOM 1548 C C . GLU A 1 204 ? -7.812 6.582 -5.645 1 97.75 204 GLU A C 1
ATOM 1550 O O . GLU A 1 204 ? -6.809 7.293 -5.684 1 97.75 204 GLU A O 1
ATOM 1555 N N . TYR A 1 205 ? -7.918 5.418 -6.199 1 98.25 205 TYR A N 1
ATOM 1556 C CA . TYR A 1 205 ? -6.848 4.785 -6.965 1 98.25 205 TYR A CA 1
ATOM 1557 C C . TYR A 1 205 ? -7.199 4.723 -8.445 1 98.25 205 TYR A C 1
ATOM 1559 O O . TYR A 1 205 ? -8.258 4.207 -8.82 1 98.25 205 TYR A O 1
ATOM 1567 N N . THR A 1 206 ? -6.281 5.277 -9.305 1 97.56 206 THR A N 1
ATOM 1568 C CA . THR A 1 206 ? -6.449 5.141 -10.75 1 97.56 206 THR A CA 1
ATOM 1569 C C . THR A 1 206 ? -6.117 3.723 -11.203 1 97.56 206 THR A C 1
ATOM 1571 O O . THR A 1 206 ? -4.945 3.377 -11.367 1 97.56 206 THR A O 1
ATOM 1574 N N . TRP A 1 207 ? -7.156 2.953 -11.406 1 98 207 TRP A N 1
ATOM 1575 C CA . TRP A 1 207 ? -7.023 1.539 -11.742 1 98 207 TRP A CA 1
ATOM 1576 C C . TRP A 1 207 ? -6.664 1.358 -13.211 1 98 207 TRP A C 1
ATOM 1578 O O . TRP A 1 207 ? -7.348 1.883 -14.094 1 98 207 TRP A O 1
ATOM 1588 N N . HIS A 1 208 ? -5.504 0.73 -13.484 1 97.94 208 HIS A N 1
ATOM 1589 C CA . HIS A 1 208 ? -5.234 0.212 -14.82 1 97.94 208 HIS A CA 1
ATOM 1590 C C . HIS A 1 208 ? -6.07 -1.028 -15.109 1 97.94 208 HIS A C 1
ATOM 1592 O O . HIS A 1 208 ? -5.699 -2.139 -14.727 1 97.94 208 HIS A O 1
ATOM 1598 N N . LYS A 1 209 ? -7.125 -0.919 -15.938 1 97.31 209 LYS A N 1
ATOM 1599 C CA . LYS A 1 209 ? -8.156 -1.948 -16.031 1 97.31 209 LYS A CA 1
ATOM 1600 C C . LYS A 1 209 ? -7.883 -2.906 -17.188 1 97.31 209 LYS A C 1
ATOM 1602 O O . LYS A 1 209 ? -8.516 -3.959 -17.281 1 97.31 209 LYS A O 1
ATOM 1607 N N . VAL A 1 210 ? -7.02 -2.504 -18.016 1 97.75 210 VAL A N 1
ATOM 1608 C CA . VAL A 1 210 ? -6.734 -3.336 -19.188 1 97.75 210 VAL A CA 1
ATOM 1609 C C . VAL A 1 210 ? -5.441 -4.117 -18.953 1 97.75 210 VAL A C 1
ATOM 1611 O O . VAL A 1 210 ? -4.352 -3.539 -18.953 1 97.75 210 VAL A O 1
ATOM 1614 N N . ALA A 1 211 ? -5.535 -5.387 -18.797 1 98.06 211 ALA A N 1
ATOM 1615 C CA . ALA A 1 211 ? -4.461 -6.285 -18.391 1 98.06 211 ALA A CA 1
ATOM 1616 C C . ALA A 1 211 ? -3.254 -6.156 -19.312 1 98.06 211 ALA A C 1
ATOM 1618 O O . ALA A 1 211 ? -2.107 -6.211 -18.859 1 98.06 211 ALA A O 1
ATOM 1619 N N . SER A 1 212 ? -3.473 -5.934 -20.625 1 96.69 212 SER A N 1
ATOM 1620 C CA . SER A 1 212 ? -2.41 -5.992 -21.625 1 96.69 212 SER A CA 1
ATOM 1621 C C . SER A 1 212 ? -1.706 -4.648 -21.766 1 96.69 212 SER A C 1
ATOM 1623 O O . SER A 1 212 ? -0.705 -4.535 -22.469 1 96.69 212 SER A O 1
ATOM 1625 N N . GLU A 1 213 ? -2.262 -3.637 -21.109 1 95.94 213 GLU A N 1
ATOM 1626 C CA . GLU A 1 213 ? -1.677 -2.299 -21.156 1 95.94 213 GLU A CA 1
ATOM 1627 C C . GLU A 1 213 ? -0.855 -2.014 -19.906 1 95.94 213 GLU A C 1
ATOM 1629 O O . GLU A 1 213 ? -1.403 -1.922 -18.812 1 95.94 213 GLU A O 1
ATOM 1634 N N . ASP A 1 214 ? 0.358 -1.969 -20.031 1 95.88 214 ASP A N 1
ATOM 1635 C CA . ASP A 1 214 ? 1.282 -1.682 -18.938 1 95.88 214 ASP A CA 1
ATOM 1636 C C . ASP A 1 214 ? 2.143 -0.459 -19.25 1 95.88 214 ASP A C 1
ATOM 1638 O O . ASP A 1 214 ? 3.018 -0.516 -20.125 1 95.88 214 ASP A O 1
ATOM 1642 N N . PRO A 1 215 ? 1.946 0.627 -18.594 1 94.88 215 PRO A N 1
ATOM 1643 C CA . PRO A 1 215 ? 2.67 1.862 -18.906 1 94.88 215 PRO A CA 1
ATOM 1644 C C . PRO A 1 215 ? 4.176 1.738 -18.672 1 94.88 215 PRO A C 1
ATOM 1646 O O . PRO A 1 215 ? 4.941 2.607 -19.094 1 94.88 215 PRO A O 1
ATOM 1649 N N . PHE A 1 216 ? 4.621 0.647 -18.109 1 96.25 216 PHE A N 1
ATOM 1650 C CA . PHE A 1 216 ? 6.02 0.542 -17.719 1 96.25 216 PHE A CA 1
ATOM 1651 C C . PHE A 1 216 ? 6.75 -0.48 -18.594 1 96.25 216 PHE A C 1
ATOM 1653 O O . PHE A 1 216 ? 7.957 -0.68 -18.438 1 96.25 216 PHE A O 1
ATOM 1660 N N . ALA A 1 217 ? 6.059 -1.12 -19.5 1 93.69 217 ALA A N 1
ATOM 1661 C CA . ALA A 1 217 ? 6.602 -2.219 -20.297 1 93.69 217 ALA A CA 1
ATOM 1662 C C . ALA A 1 217 ? 7.762 -1.743 -21.172 1 93.69 217 ALA A C 1
ATOM 1664 O O . ALA A 1 217 ? 8.656 -2.523 -21.5 1 93.69 217 ALA A O 1
ATOM 1665 N N . ASP A 1 218 ? 7.832 -0.432 -21.5 1 93.19 218 ASP A N 1
ATOM 1666 C CA . ASP A 1 218 ? 8.852 0.072 -22.422 1 93.19 218 ASP A CA 1
ATOM 1667 C C . ASP A 1 218 ? 9.984 0.747 -21.656 1 93.19 218 ASP A C 1
ATOM 1669 O O . ASP A 1 218 ? 10.922 1.272 -22.266 1 93.19 218 ASP A O 1
ATOM 1673 N N . ASP A 1 219 ? 9.93 0.74 -20.375 1 91.56 219 ASP A N 1
ATOM 1674 C CA . ASP A 1 219 ? 10.898 1.485 -19.578 1 91.56 219 ASP A CA 1
ATOM 1675 C C . ASP A 1 219 ? 12.195 0.697 -19.406 1 91.56 219 ASP A C 1
ATOM 1677 O O . ASP A 1 219 ? 13.219 1.255 -19 1 91.56 219 ASP A O 1
ATOM 1681 N N . TYR A 1 220 ? 12.133 -0.579 -19.703 1 89.81 220 TYR A N 1
ATOM 1682 C CA . TYR A 1 220 ? 13.305 -1.418 -19.469 1 89.81 220 TYR A CA 1
ATOM 1683 C C . TYR A 1 220 ? 13.68 -2.191 -20.719 1 89.81 220 TYR A C 1
ATOM 1685 O O . TYR A 1 220 ? 12.805 -2.592 -21.5 1 89.81 220 TYR A O 1
ATOM 1693 N N . GLU A 1 221 ? 14.891 -2.475 -20.906 1 83.44 221 GLU A N 1
ATOM 1694 C CA . GLU A 1 221 ? 15.461 -3.047 -22.125 1 83.44 221 GLU A CA 1
ATOM 1695 C C . GLU A 1 221 ? 14.859 -4.422 -22.422 1 83.44 221 GLU A C 1
ATOM 1697 O O . GLU A 1 221 ? 14.477 -4.707 -23.562 1 83.44 221 GLU A O 1
ATOM 1702 N N . TYR A 1 222 ? 14.727 -5.238 -21.453 1 84.12 222 TYR A N 1
ATOM 1703 C CA . TYR A 1 222 ? 14.305 -6.617 -21.672 1 84.12 222 TYR A CA 1
ATOM 1704 C C . TYR A 1 222 ? 12.844 -6.676 -22.094 1 84.12 222 TYR A C 1
ATOM 1706 O O . TYR A 1 222 ? 12.43 -7.605 -22.797 1 84.12 222 TYR A O 1
ATOM 1714 N N . THR A 1 223 ? 12.109 -5.68 -21.672 1 84.56 223 THR A N 1
ATOM 1715 C CA . THR A 1 223 ? 10.68 -5.762 -21.938 1 84.56 223 THR A CA 1
ATOM 1716 C C . THR A 1 223 ? 10.281 -4.824 -23.062 1 84.56 223 THR A C 1
ATOM 1718 O O . THR A 1 223 ? 9.148 -4.863 -23.547 1 84.56 223 THR A O 1
ATOM 1721 N N . ARG A 1 224 ? 11.234 -4.012 -23.5 1 80.88 224 ARG A N 1
ATOM 1722 C CA . ARG A 1 224 ? 10.945 -3.031 -24.547 1 80.88 224 ARG A CA 1
ATOM 1723 C C . ARG A 1 224 ? 10.703 -3.715 -25.875 1 80.88 224 ARG A C 1
ATOM 1725 O O . ARG A 1 224 ? 11.383 -4.684 -26.219 1 80.88 224 ARG A O 1
ATOM 1732 N N . SER A 1 225 ? 9.547 -3.439 -26.516 1 65.06 225 SER A N 1
ATOM 1733 C CA . SER A 1 225 ? 9.305 -3.924 -27.875 1 65.06 225 SER A CA 1
ATOM 1734 C C . SER A 1 225 ? 10.078 -3.102 -28.906 1 65.06 225 SER A C 1
ATOM 1736 O O . SER A 1 225 ? 10.367 -1.924 -28.672 1 65.06 225 SER A O 1
ATOM 1738 N N . MET B 1 1 ? -15.008 35.656 -3.686 1 31.41 1 MET B N 1
ATOM 1739 C CA . MET B 1 1 ? -13.609 35.625 -4.102 1 31.41 1 MET B CA 1
ATOM 1740 C C . MET B 1 1 ? -12.797 34.688 -3.203 1 31.41 1 MET B C 1
ATOM 1742 O O . MET B 1 1 ? -12.672 34.938 -2 1 31.41 1 MET B O 1
ATOM 1746 N N . SER B 1 2 ? -12.883 33.375 -3.301 1 40.22 2 SER B N 1
ATOM 1747 C CA . SER B 1 2 ? -12.203 32.438 -2.402 1 40.22 2 SER B CA 1
ATOM 1748 C C . SER B 1 2 ? -10.75 32.844 -2.188 1 40.22 2 SER B C 1
ATOM 1750 O O . SER B 1 2 ? -9.969 32.906 -3.139 1 40.22 2 SER B O 1
ATOM 1752 N N . THR B 1 3 ? -10.445 33.781 -1.354 1 41.94 3 THR B N 1
ATOM 1753 C CA . THR B 1 3 ? -9.141 34.406 -1.115 1 41.94 3 THR B CA 1
ATOM 1754 C C . THR B 1 3 ? -8.055 33.312 -1.049 1 41.94 3 THR B C 1
ATOM 1756 O O . THR B 1 3 ? -8.109 32.438 -0.2 1 41.94 3 THR B O 1
ATOM 1759 N N . SER B 1 4 ? -7.57 32.875 -2.182 1 50.16 4 SER B N 1
ATOM 1760 C CA . SER B 1 4 ? -6.367 32.031 -2.266 1 50.16 4 SER B CA 1
ATOM 1761 C C . SER B 1 4 ? -5.301 32.5 -1.287 1 50.16 4 SER B C 1
ATOM 1763 O O . SER B 1 4 ? -4.719 33.594 -1.467 1 50.16 4 SER B O 1
ATOM 1765 N N . THR B 1 5 ? -5.523 32.406 0.038 1 64.69 5 THR B N 1
ATOM 1766 C CA . THR B 1 5 ? -4.535 32.781 1.033 1 64.69 5 THR B CA 1
ATOM 1767 C C . THR B 1 5 ? -3.168 32.188 0.705 1 64.69 5 THR B C 1
ATOM 1769 O O . THR B 1 5 ? -3.072 31.047 0.282 1 64.69 5 THR B O 1
ATOM 1772 N N . ALA B 1 6 ? -2.207 33 0.481 1 74.44 6 ALA B N 1
ATOM 1773 C CA . ALA B 1 6 ? -0.824 32.656 0.176 1 74.44 6 ALA B CA 1
ATOM 1774 C C . ALA B 1 6 ? -0.318 31.562 1.119 1 74.44 6 ALA B C 1
ATOM 1776 O O . ALA B 1 6 ? -0.633 31.562 2.312 1 74.44 6 ALA B O 1
ATOM 1777 N N . ALA B 1 7 ? 0.312 30.516 0.514 1 85.62 7 ALA B N 1
ATOM 1778 C CA . ALA B 1 7 ? 0.934 29.453 1.319 1 85.62 7 ALA B CA 1
ATOM 1779 C C . ALA B 1 7 ? 1.901 30.062 2.34 1 85.62 7 ALA B C 1
ATOM 1781 O O . ALA B 1 7 ? 2.537 31.078 2.078 1 85.62 7 ALA B O 1
ATOM 1782 N N . HIS B 1 8 ? 1.951 29.5 3.535 1 95 8 HIS B N 1
ATOM 1783 C CA . HIS B 1 8 ? 2.797 29.953 4.633 1 95 8 HIS B CA 1
ATOM 1784 C C . HIS B 1 8 ? 4.273 29.734 4.32 1 95 8 HIS B C 1
ATOM 1786 O O . HIS B 1 8 ? 5.145 30.25 5.012 1 95 8 HIS B O 1
ATOM 1792 N N . GLY B 1 9 ? 4.637 29.016 3.256 1 93.31 9 GLY B N 1
ATOM 1793 C CA . GLY B 1 9 ? 6.023 28.812 2.867 1 93.31 9 GLY B CA 1
ATOM 1794 C C . GLY B 1 9 ? 6.273 27.469 2.217 1 93.31 9 GLY B C 1
ATOM 1795 O O . GLY B 1 9 ? 5.367 26.625 2.135 1 93.31 9 GLY B O 1
ATOM 1796 N N . PRO B 1 10 ? 7.504 27.312 1.723 1 94.88 10 PRO B N 1
ATOM 1797 C CA . PRO B 1 10 ? 7.883 26.016 1.147 1 94.88 10 PRO B CA 1
ATOM 1798 C C . PRO B 1 10 ? 8.117 24.938 2.211 1 94.88 10 PRO B C 1
ATOM 1800 O O . PRO B 1 10 ? 8.203 25.25 3.4 1 94.88 10 PRO B O 1
ATOM 1803 N N . LEU B 1 11 ? 8.133 23.672 1.809 1 96.38 11 LEU B N 1
ATOM 1804 C CA . LEU B 1 11 ? 8.547 22.594 2.699 1 96.38 11 LEU B CA 1
ATOM 1805 C C . LEU B 1 11 ? 9.961 22.828 3.223 1 96.38 11 LEU B C 1
ATOM 1807 O O . LEU B 1 11 ? 10.875 23.109 2.445 1 96.38 11 LEU B O 1
ATOM 1811 N N . PRO B 1 12 ? 10.133 22.734 4.535 1 96.25 12 PRO B N 1
ATOM 1812 C CA . PRO B 1 12 ? 11.477 22.953 5.074 1 96.25 12 PRO B CA 1
ATOM 1813 C C . PRO B 1 12 ? 12.508 21.984 4.496 1 96.25 12 PRO B C 1
ATOM 1815 O O . PRO B 1 12 ? 12.195 20.828 4.254 1 96.25 12 PRO B O 1
ATOM 1818 N N . LYS B 1 13 ? 13.672 22.438 4.344 1 93.62 13 LYS B N 1
ATOM 1819 C CA . LYS B 1 13 ? 14.766 21.594 3.865 1 93.62 13 LYS B CA 1
ATOM 1820 C C . LYS B 1 13 ? 15.312 20.719 4.988 1 93.62 13 LYS B C 1
ATOM 1822 O O . LYS B 1 13 ? 15.062 20.984 6.168 1 93.62 13 LYS B O 1
ATOM 1827 N N . ILE B 1 14 ? 16.016 19.688 4.559 1 90.69 14 ILE B N 1
ATOM 1828 C CA . ILE B 1 14 ? 16.703 18.859 5.547 1 90.69 14 ILE B CA 1
ATOM 1829 C C . ILE B 1 14 ? 17.828 19.656 6.191 1 90.69 14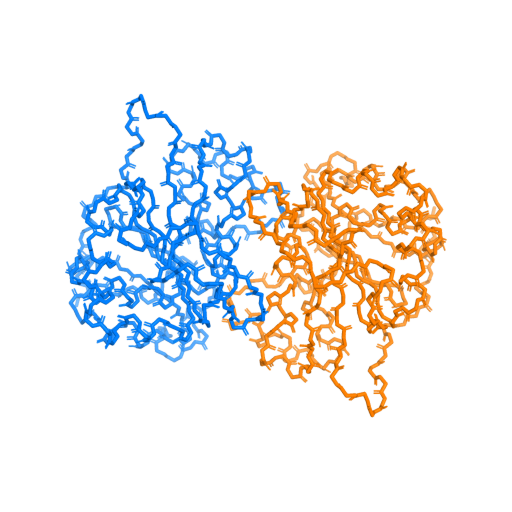 ILE B C 1
ATOM 1831 O O . ILE B 1 14 ? 18.719 20.156 5.496 1 90.69 14 ILE B O 1
ATOM 1835 N N . PRO B 1 15 ? 17.719 19.688 7.438 1 83.5 15 PRO B N 1
ATOM 1836 C CA . PRO B 1 15 ? 18.797 20.438 8.07 1 83.5 15 PRO B CA 1
ATOM 1837 C C . PRO B 1 15 ? 20.172 19.844 7.797 1 83.5 15 PRO B C 1
ATOM 1839 O O . PRO B 1 15 ? 20.312 18.609 7.75 1 83.5 15 PRO B O 1
ATOM 1842 N N . GLU B 1 16 ? 21.078 20.703 7.617 1 82.81 16 GLU B N 1
ATOM 1843 C CA . GLU B 1 16 ? 22.453 20.266 7.41 1 82.81 16 GLU B CA 1
ATOM 1844 C C . GLU B 1 16 ? 22.938 19.406 8.578 1 82.81 16 GLU B C 1
ATOM 1846 O O . GLU B 1 16 ? 22.656 19.719 9.742 1 82.81 16 GLU B O 1
ATOM 1851 N N . GLY B 1 17 ? 23.594 18.344 8.305 1 81.62 17 GLY B N 1
ATOM 1852 C CA . GLY B 1 17 ? 24.188 17.516 9.336 1 81.62 17 GLY B CA 1
ATOM 1853 C C . GLY B 1 17 ? 23.203 16.516 9.938 1 81.62 17 GLY B C 1
ATOM 1854 O O . GLY B 1 17 ? 23.484 15.891 10.953 1 81.62 17 GLY B O 1
ATOM 1855 N N . SER B 1 18 ? 22.078 16.562 9.242 1 82.44 18 SER B N 1
ATOM 1856 C CA . SER B 1 18 ? 21.094 15.609 9.75 1 82.44 18 SER B CA 1
ATOM 1857 C C . SER B 1 18 ? 21.562 14.172 9.547 1 82.44 18 SER B C 1
ATOM 1859 O O . SER B 1 18 ? 22.156 13.844 8.516 1 82.44 18 SER B O 1
ATOM 1861 N N . GLY B 1 19 ? 21.656 13.422 10.609 1 86.62 19 GLY B N 1
ATOM 1862 C CA . GLY B 1 19 ? 21.891 11.992 10.484 1 86.62 19 GLY B CA 1
ATOM 1863 C C . GLY B 1 19 ? 20.703 11.25 9.891 1 86.62 19 GLY B C 1
ATOM 1864 O O . GLY B 1 19 ? 20.172 11.648 8.852 1 86.62 19 GLY B O 1
ATOM 1865 N N . GLN B 1 20 ? 20.391 10.172 10.422 1 93.88 20 GLN B N 1
ATOM 1866 C CA . GLN B 1 20 ? 19.234 9.398 10 1 93.88 20 GLN B CA 1
ATOM 1867 C C . GLN B 1 20 ? 17.938 10.117 10.367 1 93.88 20 GLN B C 1
ATOM 1869 O O . GLN B 1 20 ? 17.719 10.477 11.531 1 93.88 20 GLN B O 1
ATOM 1874 N N . LEU B 1 21 ? 17.109 10.414 9.328 1 96.25 21 LEU B N 1
ATOM 1875 C CA . LEU B 1 21 ? 15.82 11.055 9.57 1 96.25 21 LEU B CA 1
ATOM 1876 C C . LEU B 1 21 ? 14.867 10.109 10.289 1 96.25 21 LEU B C 1
ATOM 1878 O O . LEU B 1 21 ? 14.742 8.938 9.906 1 96.25 21 LEU B O 1
ATOM 1882 N N . GLN B 1 22 ? 14.258 10.625 11.32 1 97 22 GLN B N 1
ATOM 1883 C CA . GLN B 1 22 ? 13.297 9.844 12.094 1 97 22 GLN B CA 1
ATOM 1884 C C . GLN B 1 22 ? 11.867 10.109 11.641 1 97 22 GLN B C 1
ATOM 1886 O O . GLN B 1 22 ? 11.375 11.234 11.766 1 97 22 GLN B O 1
ATOM 1891 N N . LEU B 1 23 ? 11.25 9.109 11.102 1 98.19 23 LEU B N 1
ATOM 1892 C CA . LEU B 1 23 ? 9.836 9.188 10.734 1 98.19 23 LEU B CA 1
ATOM 1893 C C . LEU B 1 23 ? 8.969 8.484 11.781 1 98.19 23 LEU B C 1
ATOM 1895 O O . LEU B 1 23 ? 9.227 7.328 12.133 1 98.19 23 LEU B O 1
ATOM 1899 N N . GLY B 1 24 ? 8.086 9.219 12.367 1 98.75 24 GLY B N 1
ATOM 1900 C CA . GLY B 1 24 ? 7.07 8.648 13.242 1 98.75 24 GLY B CA 1
ATOM 1901 C C . GLY B 1 24 ? 5.707 8.547 12.578 1 98.75 24 GLY B C 1
ATOM 1902 O O . GLY B 1 24 ? 5.062 9.562 12.32 1 98.75 24 GLY B O 1
ATOM 1903 N N . ALA B 1 25 ? 5.277 7.367 12.344 1 98.94 25 ALA B N 1
ATOM 1904 C CA . ALA B 1 25 ? 3.949 7.121 11.789 1 98.94 25 ALA B CA 1
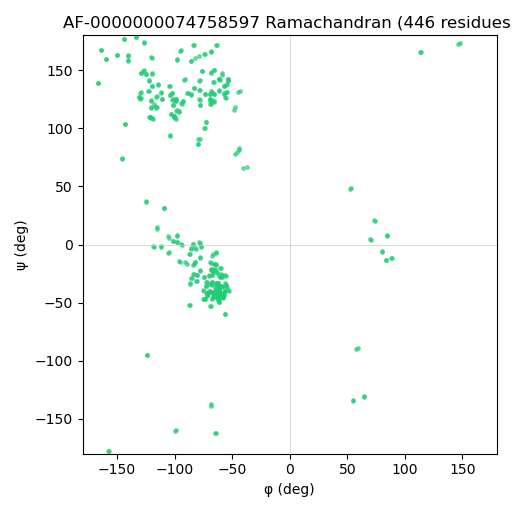ATOM 1905 C C . ALA B 1 25 ? 2.953 6.754 12.883 1 98.94 25 ALA B C 1
ATOM 1907 O O . ALA B 1 25 ? 3.1 5.723 13.547 1 98.94 25 ALA B O 1
ATOM 1908 N N . LEU B 1 26 ? 1.99 7.609 13.062 1 98.94 26 LEU B N 1
ATOM 1909 C CA . LEU B 1 26 ? 0.907 7.289 13.984 1 98.94 26 LEU B CA 1
ATOM 1910 C C . LEU B 1 26 ? 0.091 6.105 13.469 1 98.94 26 LEU B C 1
ATOM 1912 O O . LEU B 1 26 ? -0.284 6.062 12.297 1 98.94 26 LEU B O 1
ATOM 1916 N N . VAL B 1 27 ? -0.125 5.098 14.336 1 98.88 27 VAL B N 1
ATOM 1917 C CA . VAL B 1 27 ? -0.979 3.963 14 1 98.88 27 VAL B CA 1
ATOM 1918 C C . VAL B 1 27 ? -1.999 3.74 15.117 1 98.88 27 VAL B C 1
ATOM 1920 O O . VAL B 1 27 ? -1.734 4.051 16.281 1 98.88 27 VAL B O 1
ATOM 1923 N N . PHE B 1 28 ? -3.178 3.264 14.734 1 98.88 28 PHE B N 1
ATOM 1924 C CA . PHE B 1 28 ? -4.285 3.053 15.656 1 98.88 28 PHE B CA 1
ATOM 1925 C C . PHE B 1 28 ? -5.293 2.066 15.078 1 98.88 28 PHE B C 1
ATOM 1927 O O . PHE B 1 28 ? -5.266 1.773 13.883 1 98.88 28 PHE B O 1
ATOM 1934 N N . ASP B 1 29 ? -6.125 1.466 15.969 1 98.69 29 ASP B N 1
ATOM 1935 C CA . ASP B 1 29 ? -7.145 0.53 15.516 1 98.69 29 ASP B CA 1
ATOM 1936 C C . ASP B 1 29 ? -8.047 1.171 14.461 1 98.69 29 ASP B C 1
ATOM 1938 O O . ASP B 1 29 ? -8.492 2.309 14.625 1 98.69 29 ASP B O 1
ATOM 1942 N N . ASN B 1 30 ? -8.258 0.467 13.359 1 98.31 30 ASN B N 1
ATOM 1943 C CA . ASN B 1 30 ? -9.156 0.846 12.273 1 98.31 30 ASN B CA 1
ATOM 1944 C C . ASN B 1 30 ? -8.562 1.975 11.43 1 98.31 30 ASN B C 1
ATOM 1946 O O . ASN B 1 30 ? -9.305 2.748 10.82 1 98.31 30 ASN B O 1
ATOM 1950 N N . ALA B 1 31 ? -7.227 2.15 11.5 1 98.75 31 ALA B N 1
ATOM 1951 C CA . ALA B 1 31 ? -6.555 2.953 10.477 1 98.75 31 ALA B CA 1
ATOM 1952 C C . ALA B 1 31 ? -6.633 2.277 9.109 1 98.75 31 ALA B C 1
ATOM 1954 O O . ALA B 1 31 ? -6.809 1.061 9.023 1 98.75 31 ALA B O 1
ATOM 1955 N N . ASP B 1 32 ? -6.637 3.09 8.094 1 98.62 32 ASP B N 1
ATOM 1956 C CA . ASP B 1 32 ? -6.605 2.525 6.75 1 98.62 32 ASP B CA 1
ATOM 1957 C C . ASP B 1 32 ? -5.227 1.964 6.418 1 98.62 32 ASP B C 1
ATOM 1959 O O . ASP B 1 32 ? -4.219 2.66 6.559 1 98.62 32 ASP B O 1
ATOM 1963 N N . LEU B 1 33 ? -5.219 0.762 5.957 1 98.81 33 LEU B N 1
ATOM 1964 C CA . LEU B 1 33 ? -3.969 0.041 5.738 1 98.81 33 LEU B CA 1
ATOM 1965 C C . LEU B 1 33 ? -3.1 0.756 4.707 1 98.81 33 LEU B C 1
ATOM 1967 O O . LEU B 1 33 ? -1.926 1.03 4.965 1 98.81 33 LEU B O 1
ATOM 1971 N N . LEU B 1 34 ? -3.65 1.111 3.578 1 98.75 34 LEU B N 1
ATOM 1972 C CA . LEU B 1 34 ? -2.871 1.687 2.488 1 98.75 34 LEU B CA 1
ATOM 1973 C C . LEU B 1 34 ? -2.559 3.154 2.758 1 98.75 34 LEU B C 1
ATOM 1975 O O . LEU B 1 34 ? -1.582 3.691 2.232 1 98.75 34 LEU B O 1
ATOM 1979 N N . ASP B 1 35 ? -3.354 3.83 3.621 1 98.88 35 ASP B N 1
ATOM 1980 C CA . ASP B 1 35 ? -2.955 5.152 4.09 1 98.88 35 ASP B CA 1
ATOM 1981 C C . ASP B 1 35 ? -1.551 5.121 4.691 1 98.88 35 ASP B C 1
ATOM 1983 O O . ASP B 1 35 ? -0.794 6.086 4.566 1 98.88 35 ASP B O 1
ATOM 1987 N N . ILE B 1 36 ? -1.312 4.027 5.406 1 98.94 36 ILE B N 1
ATOM 1988 C CA . ILE B 1 36 ? -0.057 3.914 6.141 1 98.94 36 ILE B CA 1
ATOM 1989 C C . ILE B 1 36 ? 1.02 3.322 5.234 1 98.94 36 ILE B C 1
ATOM 1991 O O . ILE B 1 36 ? 2.059 3.945 5.004 1 98.94 36 ILE B O 1
ATOM 1995 N N . MET B 1 37 ? 0.731 2.211 4.629 1 98.88 37 MET B N 1
ATOM 1996 C CA . MET B 1 37 ? 1.784 1.395 4.031 1 98.88 37 MET B CA 1
ATOM 1997 C C . MET B 1 37 ? 2.189 1.94 2.666 1 98.88 37 MET B C 1
ATOM 1999 O O . MET B 1 37 ? 3.312 1.72 2.213 1 98.88 37 MET B O 1
ATOM 2003 N N . GLY B 1 38 ? 1.267 2.654 1.979 1 98.75 38 GLY B N 1
ATOM 2004 C CA . GLY B 1 38 ? 1.65 3.328 0.749 1 98.75 38 GLY B CA 1
ATOM 2005 C C . GLY B 1 38 ? 2.816 4.281 0.931 1 98.75 38 GLY B C 1
ATOM 2006 O O . GLY B 1 38 ? 3.895 4.066 0.371 1 98.75 38 GLY B O 1
ATOM 2007 N N . PRO B 1 39 ? 2.66 5.27 1.785 1 98.88 39 PRO B N 1
ATOM 2008 C CA . PRO B 1 39 ? 3.75 6.211 2.045 1 98.88 39 PRO B CA 1
ATOM 2009 C C . PRO B 1 39 ? 4.973 5.543 2.666 1 98.88 39 PRO B C 1
ATOM 2011 O O . PRO B 1 39 ? 6.109 5.91 2.354 1 98.88 39 PRO B O 1
ATOM 2014 N N . MET B 1 40 ? 4.781 4.52 3.553 1 98.75 40 MET B N 1
ATOM 2015 C CA . MET B 1 40 ? 5.926 3.85 4.164 1 98.75 40 MET B CA 1
ATOM 2016 C C . MET B 1 40 ? 6.77 3.141 3.107 1 98.75 40 MET B C 1
ATOM 2018 O O . MET B 1 40 ? 7.992 3.061 3.234 1 98.75 40 MET B O 1
ATOM 2022 N N . ARG B 1 41 ? 6.086 2.631 2.059 1 98.38 41 ARG B N 1
ATOM 2023 C CA . ARG B 1 41 ? 6.84 2.012 0.974 1 98.38 41 ARG B CA 1
ATOM 2024 C C . ARG B 1 41 ? 7.75 3.027 0.289 1 98.38 41 ARG B C 1
ATOM 2026 O O . ARG B 1 41 ? 8.859 2.695 -0.122 1 98.38 41 ARG B O 1
ATOM 2033 N N . ILE B 1 42 ? 7.297 4.238 0.152 1 98.44 42 ILE B N 1
ATOM 2034 C CA . ILE B 1 42 ? 8.062 5.297 -0.497 1 98.44 42 ILE B CA 1
ATOM 2035 C C . ILE B 1 42 ? 9.195 5.754 0.422 1 98.44 42 ILE B C 1
ATOM 2037 O O . ILE B 1 42 ? 10.352 5.801 0.011 1 98.44 42 ILE B O 1
ATOM 2041 N N . PHE B 1 43 ? 8.914 5.992 1.666 1 98.12 43 PHE B N 1
ATOM 2042 C CA . PHE B 1 43 ? 9.883 6.555 2.604 1 98.12 43 PHE B CA 1
ATOM 2043 C C . PHE B 1 43 ? 10.906 5.508 3.016 1 98.12 43 PHE B C 1
ATOM 2045 O O . PHE B 1 43 ? 12.047 5.848 3.346 1 98.12 43 PHE B O 1
ATOM 2052 N N . GLY B 1 44 ? 10.484 4.238 2.986 1 96.5 44 GLY B N 1
ATOM 2053 C CA . GLY B 1 44 ? 11.375 3.164 3.385 1 96.5 44 GLY B CA 1
ATOM 2054 C C . GLY B 1 44 ? 12.258 2.674 2.254 1 96.5 44 GLY B C 1
ATOM 2055 O O . GLY B 1 44 ? 13.094 1.79 2.451 1 96.5 44 GLY B O 1
ATOM 2056 N N . GLU B 1 45 ? 12.07 3.201 1.084 1 86.94 45 GLU B N 1
ATOM 2057 C CA . GLU B 1 45 ? 12.82 2.781 -0.094 1 86.94 45 GLU B CA 1
ATOM 2058 C C . GLU B 1 45 ? 14.289 3.203 0.006 1 86.94 45 GLU B C 1
ATOM 2060 O O . GLU B 1 45 ? 14.586 4.387 0.179 1 86.94 45 GLU B O 1
ATOM 2065 N N . GLU B 1 46 ? 15.133 2.295 -0.206 1 76.56 46 GLU B N 1
ATOM 2066 C CA . GLU B 1 46 ? 16.547 2.598 -0.117 1 76.56 46 GLU B CA 1
ATOM 2067 C C . GLU B 1 46 ? 16.984 3.549 -1.23 1 76.56 46 GLU B C 1
ATOM 2069 O O . GLU B 1 46 ? 17.859 4.395 -1.026 1 76.56 46 GLU B O 1
ATOM 2074 N N . SER B 1 47 ? 16.375 3.387 -2.309 1 73.94 47 SER B N 1
ATOM 2075 C CA . SER B 1 47 ? 16.828 4.137 -3.48 1 73.94 47 SER B CA 1
ATOM 2076 C C . SER B 1 47 ? 16.328 5.578 -3.434 1 73.94 47 SER B C 1
ATOM 2078 O O . SER B 1 47 ? 16.703 6.395 -4.281 1 73.94 47 SER B O 1
ATOM 2080 N N . ASN B 1 48 ? 15.633 5.91 -2.352 1 79.81 48 ASN B N 1
ATOM 2081 C CA . ASN B 1 48 ? 15.141 7.285 -2.324 1 79.81 48 ASN B CA 1
ATOM 2082 C C . ASN B 1 48 ? 16.219 8.258 -1.839 1 79.81 48 ASN B C 1
ATOM 2084 O O . ASN B 1 48 ? 16 9.469 -1.837 1 79.81 48 ASN B O 1
ATOM 2088 N N . ARG B 1 49 ? 17.359 7.793 -1.46 1 81.25 49 ARG B N 1
ATOM 2089 C CA . ARG B 1 49 ? 18.547 8.547 -1.102 1 81.25 49 ARG B CA 1
ATOM 2090 C C . ARG B 1 49 ? 18.359 9.281 0.219 1 81.25 49 ARG B C 1
ATOM 2092 O O . ARG B 1 49 ? 19.109 10.203 0.54 1 81.25 49 ARG B O 1
ATOM 2099 N N . LEU B 1 50 ? 17.156 8.992 0.789 1 90.56 50 LEU B N 1
ATOM 2100 C CA . LEU B 1 50 ? 16.922 9.523 2.129 1 90.56 50 LEU B CA 1
ATOM 2101 C C . LEU B 1 50 ? 17.188 8.453 3.186 1 90.56 50 LEU B C 1
ATOM 2103 O O . LEU B 1 50 ? 16.828 7.285 2.99 1 90.56 50 LEU B O 1
ATOM 2107 N N . ASN B 1 51 ? 18.047 8.695 4.105 1 92.94 51 ASN B N 1
ATOM 2108 C CA . ASN B 1 51 ? 18.266 7.805 5.238 1 92.94 51 ASN B CA 1
ATOM 2109 C C . ASN B 1 51 ? 17.188 7.992 6.305 1 92.94 51 ASN B C 1
ATOM 2111 O O . ASN B 1 51 ? 17.375 8.75 7.254 1 92.94 51 ASN B O 1
ATOM 2115 N N . ILE B 1 52 ? 16.047 7.223 6.086 1 96.5 52 ILE B N 1
ATOM 2116 C CA . ILE B 1 52 ? 14.898 7.402 6.957 1 96.5 52 ILE B CA 1
ATOM 2117 C C . ILE B 1 52 ? 14.695 6.152 7.812 1 96.5 52 ILE B C 1
ATOM 2119 O O . ILE B 1 52 ? 14.719 5.031 7.297 1 96.5 52 ILE B O 1
ATOM 2123 N N . LYS B 1 53 ? 14.539 6.301 9.055 1 97.19 53 LYS B N 1
ATOM 2124 C CA . LYS B 1 53 ? 14.086 5.242 9.945 1 97.19 53 LYS B CA 1
ATOM 2125 C C . LYS B 1 53 ? 12.594 5.375 10.242 1 97.19 53 LYS B C 1
ATOM 2127 O O . LYS B 1 53 ? 12.141 6.41 10.727 1 97.19 53 LYS B O 1
ATOM 2132 N N . ILE B 1 54 ? 11.859 4.309 9.992 1 98.5 54 ILE B N 1
ATOM 2133 C CA . ILE B 1 54 ? 10.422 4.309 10.211 1 98.5 54 ILE B CA 1
ATOM 2134 C C . ILE B 1 54 ? 10.117 3.789 11.617 1 98.5 54 ILE B C 1
ATOM 2136 O O . ILE B 1 54 ? 10.562 2.703 11.992 1 98.5 54 ILE B O 1
ATOM 2140 N N . ASN B 1 55 ? 9.414 4.598 12.383 1 98.69 55 ASN B N 1
ATOM 2141 C CA . ASN B 1 55 ? 8.93 4.227 13.711 1 98.69 55 ASN B CA 1
ATOM 2142 C C . ASN B 1 55 ? 7.406 4.309 13.789 1 98.69 55 ASN B C 1
ATOM 2144 O O . ASN B 1 55 ? 6.82 5.352 13.5 1 98.69 55 ASN B O 1
ATOM 2148 N N . PHE B 1 56 ? 6.805 3.184 14.164 1 98.88 56 PHE B N 1
ATOM 2149 C CA . PHE B 1 56 ? 5.363 3.223 14.406 1 98.88 56 PHE B CA 1
ATOM 2150 C C . PHE B 1 56 ? 5.062 3.672 15.828 1 98.88 56 PHE B C 1
ATOM 2152 O O . PHE B 1 56 ? 5.645 3.158 16.781 1 98.88 56 PHE B O 1
ATOM 2159 N N . ILE B 1 57 ? 4.188 4.68 15.914 1 98.81 57 ILE B N 1
ATOM 2160 C CA . ILE B 1 57 ? 3.838 5.301 17.188 1 98.81 57 ILE B CA 1
ATOM 2161 C C . ILE B 1 57 ? 2.344 5.137 17.453 1 98.81 57 ILE B C 1
ATOM 2163 O O . ILE B 1 57 ? 1.526 5.297 16.547 1 98.81 57 ILE B O 1
ATOM 2167 N N . SER B 1 58 ? 1.938 4.793 18.641 1 98.81 58 SER B N 1
ATOM 2168 C CA . SER B 1 58 ? 0.533 4.66 19 1 98.81 58 SER B CA 1
ATOM 2169 C C . SER B 1 58 ? 0.294 5.129 20.438 1 98.81 58 SER B C 1
ATOM 2171 O O . SER B 1 58 ? 1.197 5.668 21.078 1 98.81 58 SER B O 1
ATOM 2173 N N . SER B 1 59 ? -0.969 5.121 20.891 1 98.44 59 SER B N 1
ATOM 2174 C CA . SER B 1 59 ? -1.317 5.496 22.25 1 98.44 59 SER B CA 1
ATOM 2175 C C . SER B 1 59 ? -0.778 4.484 23.25 1 98.44 59 SER B C 1
ATOM 2177 O O . SER B 1 59 ? -0.48 4.84 24.406 1 98.44 59 SER B O 1
ATOM 2179 N N . THR B 1 60 ? -0.688 3.219 22.906 1 98.25 60 THR B N 1
ATOM 2180 C CA . THR B 1 60 ? -0.098 2.148 23.703 1 98.25 60 THR B CA 1
ATOM 2181 C C . THR B 1 60 ? 0.834 1.292 22.859 1 98.25 60 THR B C 1
ATOM 2183 O O . THR B 1 60 ? 0.963 1.517 21.641 1 98.25 60 THR B O 1
ATOM 2186 N N . LEU B 1 61 ? 1.456 0.286 23.484 1 98.31 61 LEU B N 1
ATOM 2187 C CA . LEU B 1 61 ? 2.373 -0.59 22.766 1 98.31 61 LEU B CA 1
ATOM 2188 C C . LEU B 1 61 ? 1.656 -1.843 22.281 1 98.31 61 LEU B C 1
ATOM 2190 O O . LEU B 1 61 ? 2.256 -2.682 21.609 1 98.31 61 LEU B O 1
ATOM 2194 N N . ASP B 1 62 ? 0.358 -1.967 22.547 1 98.25 62 ASP B N 1
ATOM 2195 C CA . ASP B 1 62 ? -0.408 -3.098 22.031 1 98.25 62 ASP B CA 1
ATOM 2196 C C . ASP B 1 62 ? -0.524 -3.041 20.516 1 98.25 62 ASP B C 1
ATOM 2198 O O . ASP B 1 62 ? -0.709 -1.966 19.938 1 98.25 62 ASP B O 1
ATOM 2202 N N . PRO B 1 63 ? -0.414 -4.203 19.859 1 98.31 63 PRO B N 1
ATOM 2203 C CA . PRO B 1 63 ? -0.656 -4.188 18.422 1 98.31 63 PRO B CA 1
ATOM 2204 C C . PRO B 1 63 ? -2.018 -3.605 18.047 1 98.31 63 PRO B C 1
ATOM 2206 O O . PRO B 1 63 ? -3.006 -3.848 18.75 1 98.31 63 PRO B O 1
ATOM 2209 N N . ILE B 1 64 ? -2.041 -2.811 17.047 1 98.62 64 ILE B N 1
ATOM 2210 C CA . ILE B 1 64 ? -3.303 -2.312 16.516 1 98.62 64 ILE B CA 1
ATOM 2211 C C . ILE B 1 64 ? -3.723 -3.152 15.312 1 98.62 64 ILE B C 1
ATOM 2213 O O . ILE B 1 64 ? -2.898 -3.854 14.719 1 98.62 64 ILE B O 1
ATOM 2217 N N . ARG B 1 65 ? -5 -3.105 15 1 98.25 65 ARG B N 1
ATOM 2218 C CA . ARG B 1 65 ? -5.531 -3.783 13.82 1 98.25 65 ARG B CA 1
ATOM 2219 C C . ARG B 1 65 ? -6.133 -2.785 12.836 1 98.25 65 ARG B C 1
ATOM 2221 O O . ARG B 1 65 ? -7.062 -2.053 13.18 1 98.25 65 ARG B O 1
ATOM 2228 N N . THR B 1 66 ? -5.59 -2.77 11.625 1 98.5 66 THR B N 1
ATOM 2229 C CA . THR B 1 66 ? -6.109 -1.875 10.594 1 98.5 66 THR B CA 1
ATOM 2230 C C . THR B 1 66 ? -7.504 -2.309 10.156 1 98.5 66 THR B C 1
ATOM 2232 O O . THR B 1 66 ? -7.945 -3.414 10.477 1 98.5 66 THR B O 1
ATOM 2235 N N . SER B 1 67 ? -8.219 -1.453 9.461 1 97.25 67 SER B N 1
ATOM 2236 C CA . SER B 1 67 ? -9.547 -1.771 8.953 1 97.25 67 SER B CA 1
ATOM 2237 C C . SER B 1 67 ? -9.508 -2.971 8.016 1 97.25 67 SER B C 1
ATOM 2239 O O . SER B 1 67 ? -10.531 -3.631 7.801 1 97.25 67 SER B O 1
ATOM 2241 N N . GLN B 1 68 ? -8.352 -3.281 7.484 1 97.44 68 GLN B N 1
ATOM 2242 C CA . GLN B 1 68 ? -8.203 -4.398 6.555 1 97.44 68 GLN B CA 1
ATOM 2243 C C . GLN B 1 68 ? -7.43 -5.547 7.199 1 97.44 68 GLN B C 1
ATOM 2245 O O . GLN B 1 68 ? -6.656 -6.234 6.527 1 97.44 68 GLN B O 1
ATOM 2250 N N . GLN B 1 69 ? -7.578 -5.691 8.5 1 97.44 69 GLN B N 1
ATOM 2251 C CA . GLN B 1 69 ? -7.289 -6.891 9.273 1 97.44 69 GLN B CA 1
ATOM 2252 C C . GLN B 1 69 ? -5.809 -6.969 9.641 1 97.44 69 GLN B C 1
ATOM 2254 O O . GLN B 1 69 ? -5.422 -7.734 10.523 1 97.44 69 GLN B O 1
ATOM 2259 N N . VAL B 1 70 ? -4.918 -6.156 9.031 1 98.5 70 VAL B N 1
ATOM 2260 C CA . VAL B 1 70 ? -3.479 -6.293 9.227 1 98.5 70 VAL B CA 1
ATOM 2261 C C . VAL B 1 70 ? -3.078 -5.68 10.57 1 98.5 70 VAL B C 1
ATOM 2263 O O . VAL B 1 70 ? -3.473 -4.559 10.891 1 98.5 70 VAL B O 1
ATOM 2266 N N . LYS B 1 71 ? -2.293 -6.41 11.297 1 98.44 71 LYS B N 1
ATOM 2267 C CA . LYS B 1 71 ? -1.822 -5.941 12.594 1 98.44 71 LYS B CA 1
ATOM 2268 C C . LYS B 1 71 ? -0.494 -5.203 12.461 1 98.44 71 LYS B C 1
ATOM 2270 O O . LYS B 1 71 ? 0.367 -5.598 11.68 1 98.44 71 LYS B O 1
ATOM 2275 N N . ILE B 1 72 ? -0.316 -4.152 13.211 1 98.56 72 ILE B N 1
ATOM 2276 C CA . ILE B 1 72 ? 0.925 -3.393 13.32 1 98.56 72 ILE B CA 1
ATOM 2277 C C . ILE B 1 72 ? 1.3 -3.219 14.789 1 98.56 72 ILE B C 1
ATOM 2279 O O . ILE B 1 72 ? 0.489 -2.754 15.594 1 98.56 72 ILE B O 1
ATOM 2283 N N . THR B 1 73 ? 2.459 -3.592 15.125 1 98.19 73 THR B N 1
ATOM 2284 C CA . THR B 1 73 ? 2.945 -3.398 16.484 1 98.19 73 THR B CA 1
ATOM 2285 C C . THR B 1 73 ? 3.73 -2.094 16.594 1 98.19 73 THR B C 1
ATOM 2287 O O . THR B 1 73 ? 4.746 -1.915 15.93 1 98.19 73 THR B O 1
ATOM 2290 N N . PRO B 1 74 ? 3.281 -1.185 17.484 1 98.69 74 PRO B N 1
ATOM 2291 C CA . PRO B 1 74 ? 4.004 0.081 17.641 1 98.69 74 PRO B CA 1
ATOM 2292 C C . PRO B 1 74 ? 5.387 -0.1 18.266 1 98.69 74 PRO B C 1
ATOM 2294 O O . PRO B 1 74 ? 5.578 -0.985 19.094 1 98.69 74 PRO B O 1
ATOM 2297 N N . ASP B 1 75 ? 6.285 0.737 17.875 1 98.62 75 ASP B N 1
ATOM 2298 C CA . ASP B 1 75 ? 7.625 0.783 18.438 1 98.62 75 ASP B CA 1
ATOM 2299 C C . ASP B 1 75 ? 7.664 1.668 19.688 1 98.62 75 ASP B C 1
ATOM 2301 O O . ASP B 1 75 ? 8.453 1.428 20.609 1 98.62 75 ASP B O 1
ATOM 2305 N N . TYR B 1 76 ? 6.855 2.705 19.672 1 98.75 76 TYR B N 1
ATOM 2306 C CA . TYR B 1 76 ? 6.812 3.699 20.75 1 98.75 76 TYR B CA 1
ATOM 2307 C C . TYR B 1 76 ? 5.383 4.137 21.031 1 98.75 76 TYR B C 1
ATOM 2309 O O . TYR B 1 76 ? 4.477 3.867 20.234 1 98.75 76 TYR B O 1
ATOM 2317 N N . THR B 1 77 ? 5.219 4.707 22.141 1 98.75 77 THR B N 1
ATOM 2318 C CA . THR B 1 77 ? 3.992 5.445 22.406 1 98.75 77 THR B CA 1
ATOM 2319 C C . THR B 1 77 ? 4.172 6.926 22.094 1 98.75 77 THR B C 1
ATOM 2321 O O . THR B 1 77 ? 5.293 7.395 21.891 1 98.75 77 THR B O 1
ATOM 2324 N N . LEU B 1 78 ? 3.078 7.629 22.047 1 98.5 78 LEU B N 1
ATOM 2325 C CA . LEU B 1 78 ? 3.113 9.07 21.828 1 98.5 78 LEU B CA 1
ATOM 2326 C C . LEU B 1 78 ? 3.914 9.766 22.938 1 98.5 78 LEU B C 1
ATOM 2328 O O . LEU B 1 78 ? 4.508 10.82 22.703 1 98.5 78 LEU B O 1
ATOM 2332 N N . ASP B 1 79 ? 4.008 9.188 24.094 1 97.62 79 ASP B N 1
ATOM 2333 C CA . ASP B 1 79 ? 4.664 9.789 25.25 1 97.62 79 ASP B CA 1
ATOM 2334 C C . ASP B 1 79 ? 6.168 9.516 25.234 1 97.62 79 ASP B C 1
ATOM 2336 O O . ASP B 1 79 ? 6.957 10.328 25.719 1 97.62 79 ASP B O 1
ATOM 2340 N N . ASN B 1 80 ? 6.613 8.438 24.656 1 97.31 80 ASN B N 1
ATOM 2341 C CA . ASN B 1 80 ? 8.008 8.047 24.844 1 97.31 80 ASN B CA 1
ATOM 2342 C C . ASN B 1 80 ? 8.758 8.016 23.516 1 97.31 80 ASN B C 1
ATOM 2344 O O . ASN B 1 80 ? 9.953 7.715 23.469 1 97.31 80 ASN B O 1
ATOM 2348 N N . ALA B 1 81 ? 8.07 8.312 22.406 1 97.31 81 ALA B N 1
ATOM 2349 C CA . ALA B 1 81 ? 8.75 8.344 21.109 1 97.31 81 ALA B CA 1
ATOM 2350 C C . ALA B 1 81 ? 9.852 9.398 21.094 1 97.31 81 ALA B C 1
ATOM 2352 O O . ALA B 1 81 ? 9.727 10.445 21.734 1 97.31 81 ALA B O 1
ATOM 2353 N N . PRO B 1 82 ? 10.977 9.117 20.438 1 95.62 82 PRO B N 1
ATOM 2354 C CA . PRO B 1 82 ? 11.953 10.18 20.219 1 95.62 82 PRO B CA 1
ATOM 2355 C C . PRO B 1 82 ? 11.414 11.312 19.344 1 95.62 82 PRO B C 1
ATOM 2357 O O . PRO B 1 82 ? 10.312 11.195 18.797 1 95.62 82 PRO B O 1
ATOM 2360 N N . LYS B 1 83 ? 12.203 12.375 19.266 1 94.38 83 LYS B N 1
ATOM 2361 C CA . LYS B 1 83 ? 11.836 13.461 18.359 1 94.38 83 LYS B CA 1
ATOM 2362 C C . LYS B 1 83 ? 11.789 12.969 16.922 1 94.38 83 LYS B C 1
ATOM 2364 O O . LYS B 1 83 ? 12.703 12.281 16.469 1 94.38 83 LYS B O 1
ATOM 2369 N N . MET B 1 84 ? 10.734 13.32 16.266 1 95.12 84 MET B N 1
ATOM 2370 C CA . MET B 1 84 ? 10.547 12.906 14.875 1 95.12 84 MET B CA 1
ATOM 2371 C C . MET B 1 84 ? 10.805 14.062 13.922 1 95.12 84 MET B C 1
ATOM 2373 O O . MET B 1 84 ? 10.438 15.203 14.203 1 95.12 84 MET B O 1
ATOM 2377 N N . ASP B 1 85 ? 11.516 13.734 12.859 1 96.94 85 ASP B N 1
ATOM 2378 C CA . ASP B 1 85 ? 11.656 14.711 11.789 1 96.94 85 ASP B CA 1
ATOM 2379 C C . ASP B 1 85 ? 10.367 14.82 10.969 1 96.94 85 ASP B C 1
ATOM 2381 O O . ASP B 1 85 ? 9.875 15.922 10.727 1 96.94 85 ASP B O 1
ATOM 2385 N N . LEU B 1 86 ? 9.859 13.695 10.617 1 97.62 86 LEU B N 1
ATOM 2386 C CA . LEU B 1 86 ? 8.578 13.625 9.914 1 97.62 86 LEU B CA 1
ATOM 2387 C C . LEU B 1 86 ? 7.535 12.898 10.766 1 97.62 86 LEU B C 1
ATOM 2389 O O . LEU B 1 86 ? 7.742 11.75 11.156 1 97.62 86 LEU B O 1
ATOM 2393 N N . PHE B 1 87 ? 6.488 13.594 11.125 1 98.88 87 PHE B N 1
ATOM 2394 C CA . PHE B 1 87 ? 5.359 12.977 11.805 1 98.88 87 PHE B CA 1
ATOM 2395 C C . PHE B 1 87 ? 4.207 12.734 10.836 1 98.88 87 PHE B C 1
ATOM 2397 O O . PHE B 1 87 ? 3.764 13.664 10.156 1 98.88 87 PHE B O 1
ATOM 2404 N N . PHE B 1 88 ? 3.748 11.539 10.742 1 98.94 88 PHE B N 1
ATOM 2405 C CA . PHE B 1 88 ? 2.797 11.062 9.742 1 98.94 88 PHE B CA 1
ATOM 2406 C C . PHE B 1 88 ? 1.487 10.648 10.398 1 98.94 88 PHE B C 1
ATOM 2408 O O . PHE B 1 88 ? 1.486 9.852 11.336 1 98.94 88 PHE B O 1
ATOM 2415 N N . ILE B 1 89 ? 0.349 11.188 9.898 1 98.94 89 ILE B N 1
ATOM 2416 C CA . ILE B 1 89 ? -0.97 10.898 10.453 1 98.94 89 ILE B CA 1
ATOM 2417 C C . ILE B 1 89 ? -1.862 10.289 9.375 1 98.94 89 ILE B C 1
ATOM 2419 O O . ILE B 1 89 ? -2.338 11 8.484 1 98.94 89 ILE B O 1
ATOM 2423 N N . PRO B 1 90 ? -2.178 9.008 9.469 1 98.94 90 PRO B N 1
ATOM 2424 C CA . PRO B 1 90 ? -3.039 8.344 8.484 1 98.94 90 PRO B CA 1
ATOM 2425 C C . PRO B 1 90 ? -4.523 8.539 8.773 1 98.94 90 PRO B C 1
ATOM 2427 O O . PRO B 1 90 ? -4.887 9.109 9.812 1 98.94 90 PRO B O 1
ATOM 2430 N N . GLY B 1 91 ? -5.359 8.102 7.82 1 98.81 91 GLY B N 1
ATOM 2431 C CA . GLY B 1 91 ? -6.801 8.133 8.008 1 98.81 91 GLY B CA 1
ATOM 2432 C C . GLY B 1 91 ? -7.379 6.797 8.438 1 98.81 91 GLY B C 1
ATOM 2433 O O . GLY B 1 91 ? -6.66 5.945 8.969 1 98.81 91 GLY B O 1
ATOM 2434 N N . GLY B 1 92 ? -8.648 6.648 8.227 1 98.25 92 GLY B N 1
ATOM 2435 C CA . GLY B 1 92 ? -9.469 5.551 8.703 1 98.25 92 GLY B CA 1
ATOM 2436 C C . GLY B 1 92 ? -10.5 5.98 9.734 1 98.25 92 GLY B C 1
ATOM 2437 O O . GLY B 1 92 ? -10.398 7.07 10.305 1 98.25 92 GLY B O 1
ATOM 2438 N N . ILE B 1 93 ? -11.453 5.082 9.969 1 97.62 93 ILE B N 1
ATOM 2439 C CA . ILE B 1 93 ? -12.539 5.422 10.875 1 97.62 93 ILE B CA 1
ATOM 2440 C C . ILE B 1 93 ? -12 5.598 12.289 1 97.62 93 ILE B C 1
ATOM 2442 O O . ILE B 1 93 ? -12.617 6.266 13.125 1 97.62 93 ILE B O 1
ATOM 2446 N N . GLY B 1 94 ? -10.82 5.109 12.547 1 98.25 94 GLY B N 1
ATOM 2447 C CA . GLY B 1 94 ? -10.18 5.219 13.844 1 98.25 94 GLY B CA 1
ATOM 2448 C C . GLY B 1 94 ? -9.773 6.641 14.188 1 98.25 94 GLY B C 1
ATOM 2449 O O . GLY B 1 94 ? -9.477 6.945 15.344 1 98.25 94 GLY B O 1
ATOM 2450 N N . THR B 1 95 ? -9.727 7.555 13.227 1 98.69 95 THR B N 1
ATOM 2451 C CA . THR B 1 95 ? -9.359 8.945 13.484 1 98.69 95 THR B CA 1
ATOM 2452 C C . THR B 1 95 ? -10.336 9.586 14.461 1 98.69 95 THR B C 1
ATOM 2454 O O . THR B 1 95 ? -9.977 10.5 15.203 1 98.69 95 THR B O 1
ATOM 2457 N N . ARG B 1 96 ? -11.508 9.125 14.484 1 98.38 96 ARG B N 1
ATOM 2458 C CA . ARG B 1 96 ? -12.539 9.68 15.352 1 98.38 96 ARG B CA 1
ATOM 2459 C C . ARG B 1 96 ? -12.172 9.492 16.828 1 98.38 96 ARG B C 1
ATOM 2461 O O . ARG B 1 96 ? -12.484 10.344 17.656 1 98.38 96 ARG B O 1
ATOM 2468 N N . THR B 1 97 ? -11.523 8.406 17.109 1 97.81 97 THR B N 1
ATOM 2469 C CA . THR B 1 97 ? -11.062 8.18 18.484 1 97.81 97 THR B CA 1
ATOM 2470 C C . THR B 1 97 ? -10.07 9.258 18.906 1 97.81 97 THR B C 1
ATOM 2472 O O . THR B 1 97 ? -10.141 9.766 20.031 1 97.81 97 THR B O 1
ATOM 2475 N N . TYR B 1 98 ? -9.18 9.648 18.031 1 96.94 98 TYR B N 1
ATOM 2476 C CA . TYR B 1 98 ? -8.172 10.656 18.328 1 96.94 98 TYR B CA 1
ATOM 2477 C C . TYR B 1 98 ? -8.781 12.047 18.359 1 96.94 98 TYR B C 1
ATOM 2479 O O . TYR B 1 98 ? -8.477 12.859 19.234 1 96.94 98 TYR B O 1
ATOM 2487 N N . ALA B 1 99 ? -9.68 12.297 17.453 1 97.69 99 ALA B N 1
ATOM 2488 C CA . ALA B 1 99 ? -10.305 13.617 17.359 1 97.69 99 ALA B CA 1
ATOM 2489 C C . ALA B 1 99 ? -11.188 13.891 18.578 1 97.69 99 ALA B C 1
ATOM 2491 O O . ALA B 1 99 ? -11.359 15.039 18.984 1 97.69 99 ALA B O 1
ATOM 2492 N N . ASN B 1 100 ? -11.695 12.805 19.203 1 97.75 100 ASN B N 1
ATOM 2493 C CA . ASN B 1 100 ? -12.672 12.961 20.266 1 97.75 100 ASN B CA 1
ATOM 2494 C C . ASN B 1 100 ? -12.055 12.711 21.641 1 97.75 100 ASN B C 1
ATOM 2496 O O . ASN B 1 100 ? -12.766 12.641 22.641 1 97.75 100 ASN B O 1
ATOM 2500 N N . ASN B 1 101 ? -10.844 12.531 21.719 1 98.25 101 ASN B N 1
ATOM 2501 C CA . ASN B 1 101 ? -10.133 12.281 22.969 1 98.25 101 ASN B CA 1
ATOM 2502 C C . ASN B 1 101 ? -9.094 13.359 23.25 1 98.25 101 ASN B C 1
ATOM 2504 O O . ASN B 1 101 ? -8.016 13.359 22.656 1 98.25 101 ASN B O 1
ATOM 2508 N N . GLU B 1 102 ? -9.375 14.188 24.203 1 98 102 GLU B N 1
ATOM 2509 C CA . GLU B 1 102 ? -8.562 15.367 24.469 1 98 102 GLU B CA 1
ATOM 2510 C C . GLU B 1 102 ? -7.145 14.984 24.875 1 98 102 GLU B C 1
ATOM 2512 O O . GLU B 1 102 ? -6.188 15.68 24.547 1 98 102 GLU B O 1
ATOM 2517 N N . ASP B 1 103 ? -7.035 13.953 25.578 1 98.25 103 ASP B N 1
ATOM 2518 C CA . ASP B 1 103 ? -5.711 13.5 26.016 1 98.25 103 ASP B CA 1
ATOM 2519 C C . ASP B 1 103 ? -4.879 13.031 24.828 1 98.25 103 ASP B C 1
ATOM 2521 O O . ASP B 1 103 ? -3.705 13.391 24.703 1 98.25 103 ASP B O 1
ATOM 2525 N N . LEU B 1 104 ? -5.441 12.242 23.969 1 98.38 104 LEU B N 1
ATOM 2526 C CA . LEU B 1 104 ? -4.754 11.797 22.766 1 98.38 104 LEU B CA 1
ATOM 2527 C C . LEU B 1 104 ? -4.406 12.984 21.859 1 98.38 104 LEU B C 1
ATOM 2529 O O . LEU B 1 104 ? -3.299 13.055 21.328 1 98.38 104 LEU B O 1
ATOM 2533 N N . LEU B 1 105 ? -5.34 13.875 21.75 1 98.38 105 LEU B N 1
ATOM 2534 C CA . LEU B 1 105 ? -5.133 15.039 20.906 1 98.38 105 LEU B CA 1
ATOM 2535 C C . LEU B 1 105 ? -3.979 15.891 21.422 1 98.38 105 LEU B C 1
ATOM 2537 O O . LEU B 1 105 ? -3.184 16.422 20.641 1 98.38 105 LEU B O 1
ATOM 2541 N N . ARG B 1 106 ? -3.918 16.062 22.719 1 98.5 106 ARG B N 1
ATOM 2542 C CA . ARG B 1 106 ? -2.818 16.828 23.312 1 98.5 106 ARG B CA 1
ATOM 2543 C C . ARG B 1 106 ? -1.474 16.188 22.969 1 98.5 106 ARG B C 1
ATOM 2545 O O . ARG B 1 106 ? -0.514 16.906 22.656 1 98.5 106 ARG B O 1
ATOM 2552 N N . LYS B 1 107 ? -1.405 14.914 23.078 1 98.62 107 LYS B N 1
ATOM 2553 C CA . LYS B 1 107 ? -0.169 14.195 22.781 1 98.62 107 LYS B CA 1
ATOM 2554 C C . LYS B 1 107 ? 0.191 14.328 21.297 1 98.62 107 LYS B C 1
ATOM 2556 O O . LYS B 1 107 ? 1.353 14.547 20.953 1 98.62 107 LYS B O 1
ATOM 2561 N N . VAL B 1 108 ? -0.794 14.148 20.391 1 98.81 108 VAL B N 1
ATOM 2562 C CA . VAL B 1 108 ? -0.574 14.32 18.953 1 98.81 108 VAL B CA 1
ATOM 2563 C C . VAL B 1 108 ? -0.102 15.742 18.672 1 98.81 108 VAL B C 1
ATOM 2565 O O . VAL B 1 108 ? 0.833 15.953 17.906 1 98.81 108 VAL B O 1
ATOM 2568 N N . THR B 1 109 ? -0.74 16.75 19.344 1 98.75 109 THR B N 1
ATOM 2569 C CA . THR B 1 109 ? -0.391 18.156 19.172 1 98.75 109 THR B CA 1
ATOM 2570 C C . THR B 1 109 ? 1.077 18.391 19.516 1 98.75 109 THR B C 1
ATOM 2572 O O . THR B 1 109 ? 1.784 19.094 18.781 1 98.75 109 THR B O 1
ATOM 2575 N N . ALA B 1 110 ? 1.501 17.797 20.562 1 98.5 110 ALA B N 1
ATOM 2576 C CA . ALA B 1 110 ? 2.891 17.953 20.984 1 98.5 110 ALA B CA 1
ATOM 2577 C C . ALA B 1 110 ? 3.846 17.406 19.922 1 98.5 110 ALA B C 1
ATOM 2579 O O . ALA B 1 110 ? 4.883 18 19.641 1 98.5 110 ALA B O 1
ATOM 2580 N N . ARG B 1 111 ? 3.514 16.25 19.281 1 98.56 111 ARG B N 1
ATOM 2581 C CA . ARG B 1 111 ? 4.359 15.633 18.266 1 98.56 111 ARG B CA 1
ATOM 2582 C C . ARG B 1 111 ? 4.379 16.469 17 1 98.56 111 ARG B C 1
ATOM 2584 O O . ARG B 1 111 ? 5.426 16.625 16.359 1 98.56 111 ARG B O 1
ATOM 2591 N N . VAL B 1 112 ? 3.221 17 16.641 1 98.69 112 VAL B N 1
ATOM 2592 C CA . VAL B 1 112 ? 3.129 17.875 15.469 1 98.69 112 VAL B CA 1
ATOM 2593 C C . VAL B 1 112 ? 4.008 19.109 15.664 1 98.69 112 VAL B C 1
ATOM 2595 O O . VAL B 1 112 ? 4.773 19.484 14.773 1 98.69 112 VAL B O 1
ATOM 2598 N N . LYS B 1 113 ? 3.967 19.719 16.844 1 98.19 113 LYS B N 1
ATOM 2599 C CA . LYS B 1 113 ? 4.746 20.922 17.125 1 98.19 113 LYS B CA 1
ATOM 2600 C C . LYS B 1 113 ? 6.242 20.641 17.031 1 98.19 113 LYS B C 1
ATOM 2602 O O . LYS B 1 113 ? 7.004 21.484 16.547 1 98.19 113 LYS B O 1
ATOM 2607 N N . GLU B 1 114 ? 6.617 19.5 17.422 1 96.94 114 GLU B N 1
ATOM 2608 C CA . GLU B 1 114 ? 8.039 19.172 17.547 1 96.94 114 GLU B CA 1
ATOM 2609 C C . GLU B 1 114 ? 8.617 18.734 16.203 1 96.94 114 GLU B C 1
ATOM 2611 O O . GLU B 1 114 ? 9.828 18.812 15.992 1 96.94 114 GLU B O 1
ATOM 2616 N N . SER B 1 115 ? 7.809 18.203 15.281 1 97.38 115 SER B N 1
ATOM 2617 C CA . SER B 1 115 ? 8.297 17.625 14.039 1 97.38 115 SER B CA 1
ATOM 2618 C C . SER B 1 115 ? 8.703 18.703 13.039 1 97.38 115 SER B C 1
ATOM 2620 O O . SER B 1 115 ? 8.156 19.797 13.055 1 97.38 115 SER B O 1
ATOM 2622 N N . THR B 1 116 ? 9.68 18.422 12.195 1 96.5 116 THR B N 1
ATOM 2623 C CA . THR B 1 116 ? 10.094 19.312 11.125 1 96.5 116 THR B CA 1
ATOM 2624 C C . THR B 1 116 ? 9.039 19.344 10.016 1 96.5 116 THR B C 1
ATOM 2626 O O . THR B 1 116 ? 8.781 20.406 9.43 1 96.5 116 THR B O 1
ATOM 2629 N N . TRP B 1 117 ? 8.547 18.203 9.664 1 97.88 117 TRP B N 1
ATOM 2630 C CA . TRP B 1 117 ? 7.473 18.047 8.695 1 97.88 117 TRP B CA 1
ATOM 2631 C C . TRP B 1 117 ? 6.316 17.25 9.289 1 97.88 117 TRP B C 1
ATOM 2633 O O . TRP B 1 117 ? 6.531 16.359 10.125 1 97.88 117 TRP B O 1
ATOM 2643 N N . THR B 1 118 ? 5.129 17.562 8.891 1 98.81 118 THR B N 1
ATOM 2644 C CA . THR B 1 118 ? 3.961 16.75 9.219 1 98.81 118 THR B CA 1
ATOM 2645 C C . THR B 1 118 ? 3.154 16.438 7.965 1 98.81 118 THR B C 1
ATOM 2647 O O . THR B 1 118 ? 2.883 17.328 7.152 1 98.81 118 THR B O 1
ATOM 2650 N N . MET B 1 119 ? 2.838 15.203 7.812 1 98.94 119 MET B N 1
ATOM 2651 C CA . MET B 1 119 ? 2.051 14.734 6.676 1 98.94 119 MET B CA 1
ATOM 2652 C C . MET B 1 119 ? 0.788 14.023 7.145 1 98.94 119 MET B C 1
ATOM 2654 O O . MET B 1 119 ? 0.828 13.242 8.102 1 98.94 119 MET B O 1
ATOM 2658 N N . SER B 1 120 ? -0.302 14.359 6.578 1 98.94 120 SER B N 1
ATOM 2659 C CA . SER B 1 120 ? -1.537 13.617 6.816 1 98.94 120 SER B CA 1
ATOM 2660 C C . SER B 1 120 ? -2.09 13.031 5.523 1 98.94 120 SER B C 1
ATOM 2662 O O . SER B 1 120 ? -1.892 13.594 4.445 1 98.94 120 SER B O 1
ATOM 2664 N N . VAL B 1 121 ? -2.713 11.922 5.605 1 98.94 121 VAL B N 1
ATOM 2665 C CA . VAL B 1 121 ? -3.408 11.258 4.504 1 98.94 121 VAL B CA 1
ATOM 2666 C C . VAL B 1 121 ? -4.871 11.039 4.879 1 98.94 121 VAL B C 1
ATOM 2668 O O . VAL B 1 121 ? -5.18 10.672 6.016 1 98.94 121 VAL B O 1
ATOM 2671 N N . CYS B 1 122 ? -5.793 11.234 3.893 1 98.75 122 CYS B N 1
ATOM 2672 C CA . CYS B 1 122 ? -7.195 10.898 4.117 1 98.75 122 CYS B CA 1
ATOM 2673 C C . CYS B 1 122 ? -7.734 11.609 5.355 1 98.75 122 CYS B C 1
ATOM 2675 O O . CYS B 1 122 ? -7.574 12.82 5.5 1 98.75 122 CYS B O 1
ATOM 2677 N N . THR B 1 123 ? -8.438 10.969 6.238 1 98.81 123 THR B N 1
ATOM 2678 C CA . THR B 1 123 ? -9.094 11.617 7.363 1 98.81 123 THR B CA 1
ATOM 2679 C C . THR B 1 123 ? -8.094 11.961 8.461 1 98.81 123 THR B C 1
ATOM 2681 O O . THR B 1 123 ? -8.438 12.609 9.445 1 98.81 123 THR B O 1
ATOM 2684 N N . GLY B 1 124 ? -6.812 11.594 8.242 1 98.94 124 GLY B N 1
ATOM 2685 C CA . GLY B 1 124 ? -5.773 12.102 9.133 1 98.94 124 GLY B CA 1
ATOM 2686 C C . GLY B 1 124 ? -5.734 13.617 9.203 1 98.94 124 GLY B C 1
ATOM 2687 O O . GLY B 1 124 ? -5.34 14.18 10.219 1 98.94 124 GLY B O 1
ATOM 2688 N N . ALA B 1 125 ? -6.188 14.227 8.141 1 98.94 125 ALA B N 1
ATOM 2689 C CA . ALA B 1 125 ? -6.254 15.688 8.078 1 98.94 125 ALA B CA 1
ATOM 2690 C C . ALA B 1 125 ? -7.191 16.234 9.148 1 98.94 125 ALA B C 1
ATOM 2692 O O . ALA B 1 125 ? -6.977 17.344 9.664 1 98.94 125 ALA B O 1
ATOM 2693 N N . GLY B 1 126 ? -8.258 15.477 9.484 1 98.88 126 GLY B N 1
ATOM 2694 C CA . GLY B 1 126 ? -9.164 15.898 10.539 1 98.88 126 GLY B CA 1
ATOM 2695 C C . GLY B 1 126 ? -8.508 15.93 11.906 1 98.88 126 GLY B C 1
ATOM 2696 O O . GLY B 1 126 ? -8.734 16.859 12.688 1 98.88 126 GLY B O 1
ATOM 2697 N N . VAL B 1 127 ? -7.699 14.898 12.203 1 98.94 127 VAL B N 1
ATOM 2698 C CA . VAL B 1 127 ? -6.961 14.859 13.461 1 98.94 127 VAL B CA 1
ATOM 2699 C C . VAL B 1 127 ? -5.992 16.031 13.531 1 98.94 127 VAL B C 1
ATOM 2701 O O . VAL B 1 127 ? -5.906 16.719 14.547 1 98.94 127 VAL B O 1
ATOM 2704 N N . LEU B 1 128 ? -5.27 16.281 12.414 1 98.94 128 LEU B N 1
ATOM 2705 C CA . LEU B 1 128 ? -4.336 17.406 12.344 1 98.94 128 LEU B CA 1
ATOM 2706 C C . LEU B 1 128 ? -5.07 18.734 12.523 1 98.94 128 LEU B C 1
ATOM 2708 O O . LEU B 1 128 ? -4.609 19.609 13.25 1 98.94 128 LEU B O 1
ATOM 2712 N N . ALA B 1 129 ? -6.207 18.859 11.914 1 98.88 129 ALA B N 1
ATOM 2713 C CA . ALA B 1 129 ? -7.008 20.078 12.016 1 98.88 129 ALA B CA 1
ATOM 2714 C C . ALA B 1 129 ? -7.438 20.328 13.453 1 98.88 129 ALA B C 1
ATOM 2716 O O . ALA B 1 129 ? -7.43 21.469 13.922 1 98.88 129 ALA B O 1
ATOM 2717 N N . ARG B 1 130 ? -7.773 19.312 14.164 1 98.69 130 ARG B N 1
ATOM 2718 C CA . ARG B 1 130 ? -8.266 19.406 15.531 1 98.69 130 ARG B CA 1
ATOM 2719 C C . ARG B 1 130 ? -7.188 19.953 16.469 1 98.69 130 ARG B C 1
ATOM 2721 O O . ARG B 1 130 ? -7.488 20.438 17.562 1 98.69 130 ARG B O 1
ATOM 2728 N N . THR B 1 131 ? -5.93 19.828 16.062 1 98.62 131 THR B N 1
ATOM 2729 C CA . THR B 1 131 ? -4.84 20.344 16.875 1 98.62 131 THR B CA 1
ATOM 2730 C C . THR B 1 131 ? -4.879 21.859 16.953 1 98.62 131 THR B C 1
ATOM 2732 O O . THR B 1 131 ? -4.258 22.469 17.828 1 98.62 131 THR B O 1
ATOM 2735 N N . GLY B 1 132 ? -5.527 22.484 15.992 1 98.5 132 GLY B N 1
ATOM 2736 C CA . GLY B 1 132 ? -5.559 23.938 15.891 1 98.5 132 GLY B CA 1
ATOM 2737 C C . GLY B 1 132 ? -4.301 24.516 15.273 1 98.5 132 GLY B C 1
ATOM 2738 O O . GLY B 1 132 ? -4.246 25.703 14.969 1 98.5 132 GLY B O 1
ATOM 2739 N N . LEU B 1 133 ? -3.33 23.703 15.016 1 98.69 133 LEU B N 1
ATOM 2740 C CA . LEU B 1 133 ? -2.021 24.156 14.555 1 98.69 133 LEU B CA 1
ATOM 2741 C C . LEU B 1 133 ? -2.053 24.5 13.07 1 98.69 133 LEU B C 1
ATOM 2743 O O . LEU B 1 133 ? -1.131 25.141 12.562 1 98.69 133 LEU B O 1
ATOM 2747 N N . VAL B 1 134 ? -3.133 24.125 12.383 1 98.69 134 VAL B N 1
ATOM 2748 C CA . VAL B 1 134 ? -3.189 24.344 10.945 1 98.69 134 VAL B CA 1
ATOM 2749 C C . VAL B 1 134 ? -4.305 25.344 10.617 1 98.69 134 VAL B C 1
ATOM 2751 O O . VAL B 1 134 ? -4.777 25.406 9.477 1 98.69 134 VAL B O 1
ATOM 2754 N N . ASP B 1 135 ? -4.816 26.031 11.664 1 98.5 135 ASP B N 1
ATOM 2755 C CA . ASP B 1 135 ? -5.727 27.141 11.391 1 98.5 135 ASP B CA 1
ATOM 2756 C C . ASP B 1 135 ? -5.086 28.156 10.445 1 98.5 135 ASP B C 1
ATOM 2758 O O . ASP B 1 135 ? -3.943 28.578 10.648 1 98.5 135 ASP B O 1
ATOM 2762 N N . GLY B 1 136 ? -5.797 28.438 9.375 1 98.25 136 GLY B N 1
ATOM 2763 C CA . GLY B 1 136 ? -5.305 29.406 8.406 1 98.25 136 GLY B CA 1
ATOM 2764 C C . GLY B 1 136 ? -4.43 28.781 7.336 1 98.25 136 GLY B C 1
ATOM 2765 O O . GLY B 1 136 ? -4.105 29.422 6.336 1 98.25 136 GLY B O 1
ATOM 2766 N N . TYR B 1 137 ? -4.023 27.547 7.523 1 98.62 137 TYR B N 1
ATOM 2767 C CA . TYR B 1 137 ? -3.242 26.844 6.52 1 98.62 137 TYR B CA 1
ATOM 2768 C C . TYR B 1 137 ? -4.148 26.172 5.496 1 98.62 137 TYR B C 1
ATOM 2770 O O . TYR B 1 137 ? -5.32 25.891 5.777 1 98.62 137 TYR B O 1
ATOM 2778 N N . SER B 1 138 ? -3.627 25.891 4.301 1 98.69 138 SER B N 1
ATOM 2779 C CA . SER B 1 138 ? -4.352 25.156 3.277 1 98.69 138 SER B CA 1
ATOM 2780 C C . SER B 1 138 ? -4.129 23.656 3.42 1 98.69 138 SER B C 1
ATOM 2782 O O . SER B 1 138 ? -2.994 23.203 3.592 1 98.69 138 SER B O 1
ATOM 2784 N N . MET B 1 139 ? -5.191 22.906 3.414 1 98.56 139 MET B N 1
ATOM 2785 C CA . MET B 1 139 ? -5.129 21.453 3.506 1 98.56 139 MET B CA 1
ATOM 2786 C C . MET B 1 139 ? -6.156 20.797 2.586 1 98.56 139 MET B C 1
ATOM 2788 O O . MET B 1 139 ? -7.117 21.453 2.164 1 98.56 139 MET B O 1
ATOM 2792 N N . THR B 1 140 ? -5.98 19.641 2.242 1 98.62 140 THR B N 1
ATOM 2793 C CA . THR B 1 140 ? -6.988 18.797 1.615 1 98.62 140 THR B CA 1
ATOM 2794 C C . THR B 1 140 ? -7.137 17.484 2.371 1 98.62 140 THR B C 1
ATOM 2796 O O . THR B 1 140 ? -6.496 17.281 3.406 1 98.62 140 THR B O 1
ATOM 2799 N N . THR B 1 141 ? -8.07 16.688 2.004 1 98.5 141 THR B N 1
ATOM 2800 C CA . THR B 1 141 ? -8.398 15.414 2.633 1 98.5 141 THR B CA 1
ATOM 2801 C C . THR B 1 141 ? -9.156 14.516 1.663 1 98.5 141 THR B C 1
ATOM 2803 O O . THR B 1 141 ? -9.266 14.82 0.474 1 98.5 141 THR B O 1
ATOM 2806 N N . ASN B 1 142 ? -9.531 13.375 2.154 1 96.88 142 ASN B N 1
ATOM 2807 C CA . ASN B 1 142 ? -10.305 12.414 1.37 1 96.88 142 ASN B CA 1
ATOM 2808 C C . ASN B 1 142 ? -11.555 13.047 0.779 1 96.88 142 ASN B C 1
ATOM 2810 O O . ASN B 1 142 ? -12.242 13.828 1.449 1 96.88 142 ASN B O 1
ATOM 2814 N N . LYS B 1 143 ? -11.891 12.625 -0.507 1 96.94 143 LYS B N 1
ATOM 2815 C CA . LYS B 1 143 ? -13.008 13.258 -1.198 1 96.94 143 LYS B CA 1
ATOM 2816 C C . LYS B 1 143 ? -14.344 12.664 -0.753 1 96.94 143 LYS B C 1
ATOM 2818 O O . LYS B 1 143 ? -15.359 13.359 -0.708 1 96.94 143 LYS B O 1
ATOM 2823 N N . SER B 1 144 ? -14.336 11.438 -0.414 1 94.5 144 SER B N 1
ATOM 2824 C CA . SER B 1 144 ? -15.578 10.742 -0.078 1 94.5 144 SER B CA 1
ATOM 2825 C C . SER B 1 144 ? -16.109 11.195 1.273 1 94.5 144 SER B C 1
ATOM 2827 O O . SER B 1 144 ? -17.328 11.172 1.504 1 94.5 144 SER B O 1
ATOM 2829 N N . VAL B 1 145 ? -15.227 11.539 2.18 1 96.19 145 VAL B N 1
ATOM 2830 C CA . VAL B 1 145 ? -15.656 11.953 3.512 1 96.19 145 VAL B CA 1
ATOM 2831 C C . VAL B 1 145 ? -15.078 13.328 3.84 1 96.19 145 VAL B C 1
ATOM 2833 O O . VAL B 1 145 ? -14.688 13.586 4.98 1 96.19 145 VAL B O 1
ATOM 2836 N N . PHE B 1 146 ? -15.039 14.125 2.875 1 97.31 146 PHE B N 1
ATOM 2837 C CA . PHE B 1 146 ? -14.43 15.453 2.955 1 97.31 146 PHE B CA 1
ATOM 2838 C C . PHE B 1 146 ? -15.055 16.266 4.078 1 97.31 146 PHE B C 1
ATOM 2840 O O . PHE B 1 146 ? -14.352 16.984 4.789 1 97.31 146 PHE B O 1
ATOM 2847 N N . GLU B 1 147 ? -16.281 16.125 4.379 1 97 147 GLU B N 1
ATOM 2848 C CA . GLU B 1 147 ? -17.047 16.969 5.301 1 97 147 GLU B CA 1
ATOM 2849 C C . GLU B 1 147 ? -16.594 16.75 6.742 1 97 147 GLU B C 1
ATOM 2851 O O . GLU B 1 147 ? -16.578 17.703 7.531 1 97 147 GLU B O 1
ATOM 2856 N N . TRP B 1 148 ? -16.219 15.555 7.027 1 97.75 148 TRP B N 1
ATOM 2857 C CA . TRP B 1 148 ? -15.891 15.281 8.422 1 97.75 148 TRP B CA 1
ATOM 2858 C C . TRP B 1 148 ? -14.617 16.016 8.844 1 97.75 148 TRP B C 1
ATOM 2860 O O . TRP B 1 148 ? -14.617 16.75 9.836 1 97.75 148 TRP B O 1
ATOM 2870 N N . PRO B 1 149 ? -13.484 15.859 8.086 1 98.44 149 PRO B N 1
ATOM 2871 C CA . PRO B 1 149 ? -12.305 16.641 8.461 1 98.44 149 PRO B CA 1
ATOM 2872 C C . PRO B 1 149 ? -12.586 18.141 8.492 1 98.44 149 PRO B C 1
ATOM 2874 O O . PRO B 1 149 ? -12.078 18.844 9.375 1 98.44 149 PRO B O 1
ATOM 2877 N N . VAL B 1 150 ? -13.344 18.625 7.543 1 97.88 150 VAL B N 1
ATOM 2878 C CA . VAL B 1 150 ? -13.688 20.047 7.496 1 97.88 150 VAL B CA 1
ATOM 2879 C C . VAL B 1 150 ? -14.375 20.453 8.797 1 97.88 150 VAL B C 1
ATOM 2881 O O . VAL B 1 150 ? -14.062 21.5 9.375 1 97.88 150 VAL B O 1
ATOM 2884 N N . SER B 1 151 ? -15.242 19.609 9.312 1 98.38 151 SER B N 1
ATOM 2885 C CA . SER B 1 151 ? -15.969 19.906 10.547 1 98.38 151 SER B CA 1
ATOM 2886 C C . SER B 1 151 ? -15.023 19.922 11.742 1 98.38 151 SER B C 1
ATOM 2888 O O . SER B 1 151 ? -15.336 20.531 12.773 1 98.38 151 SER B O 1
ATOM 2890 N N . GLN B 1 152 ? -13.859 19.266 11.656 1 98.5 152 GLN B N 1
ATOM 2891 C CA . GLN B 1 152 ? -12.898 19.203 12.75 1 98.5 152 GLN B CA 1
ATOM 2892 C C . GLN B 1 152 ? -12.008 20.438 12.789 1 98.5 152 GLN B C 1
ATOM 2894 O O . GLN B 1 152 ? -11.32 20.688 13.781 1 98.5 152 GLN B O 1
ATOM 2899 N N . GLY B 1 153 ? -11.961 21.203 11.711 1 98.5 153 GLY B N 1
ATOM 2900 C CA . GLY B 1 153 ? -11.133 22.391 11.594 1 98.5 153 GLY B CA 1
ATOM 2901 C C . GLY B 1 153 ? -11.773 23.484 10.758 1 98.5 153 GLY B C 1
ATOM 2902 O O . GLY B 1 153 ? -11.344 23.75 9.633 1 98.5 153 GLY B O 1
ATOM 2903 N N . PRO B 1 154 ? -12.742 24.141 11.273 1 97.94 154 PRO B N 1
ATOM 2904 C CA . PRO B 1 154 ? -13.484 25.125 10.484 1 97.94 154 PRO B CA 1
ATOM 2905 C C . PRO B 1 154 ? -12.609 26.312 10.055 1 97.94 154 PRO B C 1
ATOM 2907 O O . PRO B 1 154 ? -12.977 27.031 9.133 1 97.94 154 PRO B O 1
ATOM 2910 N N . ASN B 1 155 ? -11.445 26.5 10.703 1 98.31 155 ASN B N 1
ATOM 2911 C CA . ASN B 1 155 ? -10.602 27.656 10.406 1 98.31 155 ASN B CA 1
ATOM 2912 C C . ASN B 1 155 ? -9.477 27.281 9.438 1 98.31 155 ASN B C 1
ATOM 2914 O O . ASN B 1 155 ? -8.633 28.125 9.125 1 98.31 155 ASN B O 1
ATOM 2918 N N . VAL B 1 156 ? -9.438 26.031 8.977 1 98.56 156 VAL B N 1
ATOM 2919 C CA . VAL B 1 156 ? -8.5 25.594 7.949 1 98.56 156 VAL B CA 1
ATOM 2920 C C . VAL B 1 156 ? -8.992 26.031 6.574 1 98.56 156 VAL B C 1
ATOM 2922 O O . VAL B 1 156 ? -10.203 26.062 6.324 1 98.56 156 VAL B O 1
ATOM 2925 N N . ASN B 1 157 ? -8.062 26.469 5.688 1 98.38 157 ASN B N 1
ATOM 2926 C CA . ASN B 1 157 ? -8.406 26.688 4.289 1 98.38 157 ASN B CA 1
ATOM 2927 C C . ASN B 1 157 ? -8.469 25.375 3.512 1 98.38 157 ASN B C 1
ATOM 2929 O O . ASN B 1 157 ? -7.465 24.938 2.934 1 98.38 157 ASN B O 1
ATOM 2933 N N . TRP B 1 158 ? -9.617 24.797 3.471 1 97.75 158 TRP B N 1
ATOM 2934 C CA . TRP B 1 158 ? -9.797 23.5 2.852 1 97.75 158 TRP B CA 1
ATOM 2935 C C . TRP B 1 158 ? -9.844 23.609 1.332 1 97.75 158 TRP B C 1
ATOM 2937 O O . TRP B 1 158 ? -10.648 24.375 0.791 1 97.75 158 TRP B O 1
ATOM 2947 N N . VAL B 1 159 ? -9 22.891 0.657 1 97.75 159 VAL B N 1
ATOM 2948 C CA . VAL B 1 159 ? -8.938 22.844 -0.8 1 97.75 159 VAL B CA 1
ATOM 2949 C C . VAL B 1 159 ? -9.633 21.594 -1.312 1 97.75 159 VAL B C 1
ATOM 2951 O O . VAL B 1 159 ? -9.109 20.484 -1.158 1 97.75 159 VAL B O 1
ATOM 2954 N N . LYS B 1 160 ? -10.75 21.703 -1.946 1 96 160 LYS B N 1
ATOM 2955 C CA . LYS B 1 160 ? -11.602 20.578 -2.34 1 96 160 LYS B CA 1
ATOM 2956 C C . LYS B 1 160 ? -10.977 19.797 -3.486 1 96 160 LYS B C 1
ATOM 2958 O O . LYS B 1 160 ? -11.008 18.562 -3.488 1 96 160 LYS B O 1
ATOM 2963 N N . ARG B 1 161 ? -10.445 20.531 -4.402 1 96.19 161 ARG B N 1
ATOM 2964 C CA . ARG B 1 161 ? -9.852 19.891 -5.574 1 96.19 161 ARG B CA 1
ATOM 2965 C C . ARG B 1 161 ? -8.328 19.891 -5.484 1 96.19 161 ARG B C 1
ATOM 2967 O O . ARG B 1 161 ? -7.684 20.859 -5.918 1 96.19 161 ARG B O 1
ATOM 2974 N N . ALA B 1 162 ? -7.738 18.875 -4.988 1 97.62 162 ALA B N 1
ATOM 2975 C CA . ALA B 1 162 ? -6.293 18.688 -4.891 1 97.62 162 ALA B CA 1
ATOM 2976 C C . ALA B 1 162 ? -5.953 17.234 -4.562 1 97.62 162 ALA B C 1
ATOM 2978 O O . ALA B 1 162 ? -6.637 16.594 -3.756 1 97.62 162 ALA B O 1
ATOM 2979 N N . ARG B 1 163 ? -4.938 16.734 -5.203 1 98.5 163 ARG B N 1
ATOM 2980 C CA . ARG B 1 163 ? -4.406 15.422 -4.832 1 98.5 163 ARG B CA 1
ATOM 2981 C C . ARG B 1 163 ? -3.678 15.492 -3.492 1 98.5 163 ARG B C 1
ATOM 2983 O O . ARG B 1 163 ? -3.787 14.57 -2.676 1 98.5 163 ARG B O 1
ATOM 2990 N N . TRP B 1 164 ? -2.895 16.531 -3.295 1 98.81 164 TRP B N 1
ATOM 2991 C CA . TRP B 1 164 ? -2.295 16.922 -2.027 1 98.81 164 TRP B CA 1
ATOM 2992 C C . TRP B 1 164 ? -2.107 18.438 -1.968 1 98.81 164 TRP B C 1
ATOM 2994 O O . TRP B 1 164 ? -2.258 19.125 -2.979 1 98.81 164 TRP B O 1
ATOM 3004 N N . VAL B 1 165 ? -1.903 18.953 -0.788 1 98.75 165 VAL B N 1
ATOM 3005 C CA . VAL B 1 165 ? -1.604 20.359 -0.551 1 98.75 165 VAL B CA 1
ATOM 3006 C C . VAL B 1 165 ? -0.392 20.484 0.371 1 98.75 165 VAL B C 1
ATOM 3008 O O . VAL B 1 165 ? -0.303 19.781 1.385 1 98.75 165 VAL B O 1
ATOM 3011 N N . GLN B 1 166 ? 0.547 21.203 -0.044 1 98.75 166 GLN B N 1
ATOM 3012 C CA . GLN B 1 166 ? 1.649 21.609 0.824 1 98.75 166 GLN B CA 1
ATOM 3013 C C . GLN B 1 166 ? 1.509 23.062 1.258 1 98.75 166 GLN B C 1
ATOM 3015 O O . GLN B 1 166 ? 1.254 23.938 0.431 1 98.75 166 GLN B O 1
ATOM 3020 N N . ASP B 1 167 ? 1.583 23.328 2.506 1 98.75 167 ASP B N 1
ATOM 3021 C CA . ASP B 1 167 ? 1.576 24.656 3.09 1 98.75 167 ASP B CA 1
ATOM 3022 C C . ASP B 1 167 ? 2.506 24.734 4.301 1 98.75 167 ASP B C 1
ATOM 3024 O O . ASP B 1 167 ? 2.148 24.297 5.391 1 98.75 167 ASP B O 1
ATOM 3028 N N . GLY B 1 168 ? 3.678 25.375 4.055 1 98.19 168 GLY B N 1
ATOM 3029 C CA . GLY B 1 168 ? 4.703 25.312 5.086 1 98.19 168 GLY B CA 1
ATOM 3030 C C . GLY B 1 168 ? 5.219 23.906 5.34 1 98.19 168 GLY B C 1
ATOM 3031 O O . GLY B 1 168 ? 5.594 23.203 4.402 1 98.19 168 GLY B O 1
ATOM 3032 N N . LYS B 1 169 ? 5.266 23.5 6.645 1 98.25 169 LYS B N 1
ATOM 3033 C CA . LYS B 1 169 ? 5.816 22.188 7 1 98.25 169 LYS B CA 1
ATOM 3034 C C . LYS B 1 169 ? 4.766 21.094 6.859 1 98.25 169 LYS B C 1
ATOM 3036 O O . LYS B 1 169 ? 5.047 19.922 7.105 1 98.25 169 LYS B O 1
ATOM 3041 N N . PHE B 1 170 ? 3.531 21.516 6.434 1 98.88 170 PHE B N 1
ATOM 3042 C CA . PHE B 1 170 ? 2.422 20.562 6.402 1 98.88 170 PHE B CA 1
ATOM 3043 C C . PHE B 1 170 ? 2.158 20.094 4.977 1 98.88 170 PHE B C 1
ATOM 3045 O O . PHE B 1 170 ? 2.098 20.906 4.047 1 98.88 170 PHE B O 1
ATOM 3052 N N . VAL B 1 171 ? 2.059 18.797 4.793 1 98.88 171 VAL B N 1
ATOM 3053 C CA . VAL B 1 171 ? 1.575 18.188 3.561 1 98.88 171 VAL B CA 1
ATOM 3054 C C . VAL B 1 171 ? 0.349 17.328 3.857 1 98.88 171 VAL B C 1
ATOM 3056 O O . VAL B 1 171 ? 0.418 16.391 4.66 1 98.88 171 VAL B O 1
ATOM 3059 N N . SER B 1 172 ? -0.764 17.656 3.293 1 98.94 172 SER B N 1
ATOM 3060 C CA . SER B 1 172 ? -1.983 16.875 3.424 1 98.94 172 SER B CA 1
ATOM 3061 C C . SER B 1 172 ? -2.408 16.281 2.082 1 98.94 172 SER B C 1
ATOM 3063 O O . SER B 1 172 ? -2.312 16.953 1.048 1 98.94 172 SER B O 1
ATOM 3065 N N . SER B 1 173 ? -2.811 15.055 2.096 1 98.88 173 SER B N 1
ATOM 3066 C CA . SER B 1 173 ? -3.215 14.445 0.835 1 98.88 173 SER B CA 1
ATOM 3067 C C . SER B 1 173 ? -4.672 14 0.881 1 98.88 173 SER B C 1
ATOM 3069 O O . SER B 1 173 ? -5.254 13.867 1.961 1 98.88 173 SER B O 1
ATOM 3071 N N . SER B 1 174 ? -5.219 13.812 -0.336 1 98.56 174 SER B N 1
ATOM 3072 C CA . SER B 1 174 ? -6.516 13.172 -0.524 1 98.56 174 SER B CA 1
ATOM 3073 C C . SER B 1 174 ? -6.488 11.719 -0.07 1 98.56 174 SER B C 1
ATOM 3075 O O . SER B 1 174 ? -5.625 11.32 0.716 1 98.56 174 SER B O 1
ATOM 3077 N N . GLY B 1 175 ? -7.375 10.961 -0.46 1 97.94 175 GLY B N 1
ATOM 3078 C CA . GLY B 1 175 ? -7.641 9.68 0.165 1 97.94 175 GLY B CA 1
ATOM 3079 C C . GLY B 1 175 ? -6.727 8.57 -0.327 1 97.94 175 GLY B C 1
ATOM 3080 O O . GLY B 1 175 ? -6.504 8.43 -1.532 1 97.94 175 GLY B O 1
ATOM 3081 N N . VAL B 1 176 ? -6.234 7.824 0.514 1 97.88 176 VAL B N 1
ATOM 3082 C CA . VAL B 1 176 ? -5.637 6.496 0.43 1 97.88 176 VAL B CA 1
ATOM 3083 C C . VAL B 1 176 ? -4.461 6.516 -0.545 1 97.88 176 VAL B C 1
ATOM 3085 O O . VAL B 1 176 ? -3.324 6.785 -0.15 1 97.88 176 VAL B O 1
ATOM 3088 N N . SER B 1 177 ? -4.688 6.254 -1.893 1 98.56 177 SER B N 1
ATOM 3089 C CA . SER B 1 177 ? -3.559 6.191 -2.816 1 98.56 177 SER B CA 1
ATOM 3090 C C . SER B 1 177 ? -2.896 7.555 -2.975 1 98.56 177 SER B C 1
ATOM 3092 O O . SER B 1 177 ? -1.72 7.645 -3.328 1 98.56 177 SER B O 1
ATOM 3094 N N . ALA B 1 178 ? -3.625 8.633 -2.695 1 98.81 178 ALA B N 1
ATOM 3095 C CA . ALA B 1 178 ? -3.062 9.984 -2.764 1 98.81 178 ALA B CA 1
ATOM 3096 C C . ALA B 1 178 ? -1.885 10.133 -1.805 1 98.81 178 ALA B C 1
ATOM 3098 O O . ALA B 1 178 ? -1.011 10.977 -2.014 1 98.81 178 ALA B O 1
ATOM 3099 N N . GLY B 1 179 ? -1.911 9.344 -0.726 1 98.88 179 GLY B N 1
ATOM 3100 C CA . GLY B 1 179 ? -0.772 9.336 0.179 1 98.88 179 GLY B CA 1
ATOM 3101 C C . GLY B 1 179 ? 0.527 8.945 -0.499 1 98.88 179 GLY B C 1
ATOM 3102 O O . GLY B 1 179 ? 1.597 9.438 -0.131 1 98.88 179 GLY B O 1
ATOM 3103 N N . ILE B 1 180 ? 0.45 8.008 -1.463 1 98.88 180 ILE B N 1
ATOM 3104 C CA . ILE B 1 180 ? 1.629 7.609 -2.227 1 98.88 180 ILE B CA 1
ATOM 3105 C C . ILE B 1 180 ? 2.115 8.789 -3.07 1 98.88 180 ILE B C 1
ATOM 3107 O O . ILE B 1 180 ? 3.311 9.094 -3.092 1 98.88 180 ILE B O 1
ATOM 3111 N N . ASP B 1 181 ? 1.206 9.492 -3.721 1 98.88 181 ASP B N 1
ATOM 3112 C CA . ASP B 1 181 ? 1.535 10.648 -4.547 1 98.88 181 ASP B CA 1
ATOM 3113 C C . ASP B 1 181 ? 2.188 11.75 -3.717 1 98.88 181 ASP B C 1
ATOM 3115 O O . ASP B 1 181 ? 3.193 12.328 -4.125 1 98.88 181 ASP B O 1
ATOM 3119 N N . ALA B 1 182 ? 1.646 12.008 -2.572 1 98.88 182 ALA B N 1
ATOM 3120 C CA . ALA B 1 182 ? 2.176 1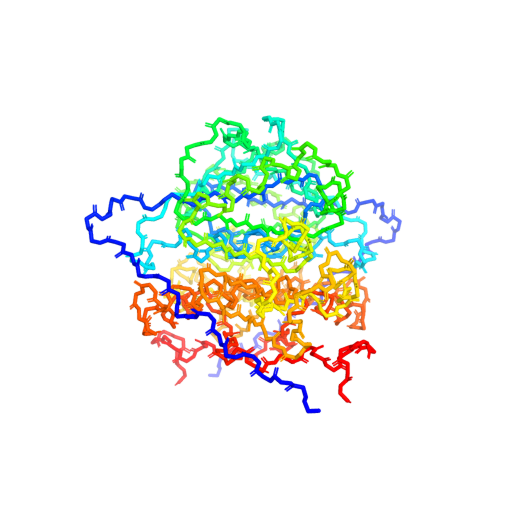3.047 -1.698 1 98.88 182 ALA B CA 1
ATOM 3121 C C . ALA B 1 182 ? 3.551 12.664 -1.158 1 98.88 182 ALA B C 1
ATOM 3123 O O . ALA B 1 182 ? 4.426 13.523 -1.01 1 98.88 182 ALA B O 1
ATOM 3124 N N . ALA B 1 183 ? 3.707 11.391 -0.783 1 98.75 183 ALA B N 1
ATOM 3125 C CA . ALA B 1 183 ? 5.012 10.93 -0.312 1 98.75 183 ALA B CA 1
ATOM 3126 C C . ALA B 1 183 ? 6.078 11.109 -1.389 1 98.75 183 ALA B C 1
ATOM 3128 O O . ALA B 1 183 ? 7.203 11.531 -1.095 1 98.75 183 ALA B O 1
ATOM 3129 N N . LEU B 1 184 ? 5.738 10.781 -2.639 1 98.56 184 LEU B N 1
ATOM 3130 C CA . LEU B 1 184 ? 6.656 10.992 -3.75 1 98.56 184 LEU B CA 1
ATOM 3131 C C . LEU B 1 184 ? 6.988 12.469 -3.912 1 98.56 184 LEU B C 1
ATOM 3133 O O . LEU B 1 184 ? 8.133 12.828 -4.188 1 98.56 184 LEU B O 1
ATOM 3137 N N . PHE B 1 185 ? 6.004 13.352 -3.725 1 98.75 185 PHE B N 1
ATOM 3138 C CA . PHE B 1 185 ? 6.246 14.789 -3.738 1 98.75 185 PHE B CA 1
ATOM 3139 C C . PHE B 1 185 ? 7.258 15.18 -2.668 1 98.75 185 PHE B C 1
ATOM 3141 O O . PHE B 1 185 ? 8.203 15.922 -2.941 1 98.75 185 PHE B O 1
ATOM 3148 N N . ILE B 1 186 ? 7.086 14.641 -1.458 1 98.19 186 ILE B N 1
ATOM 3149 C CA . ILE B 1 186 ? 7.988 14.969 -0.363 1 98.19 186 ILE B CA 1
ATOM 3150 C C . ILE B 1 186 ? 9.406 14.516 -0.707 1 98.19 186 ILE B C 1
ATOM 3152 O O . ILE B 1 186 ? 10.375 15.258 -0.495 1 98.19 186 ILE B O 1
ATOM 3156 N N . VAL B 1 187 ? 9.531 13.32 -1.266 1 97.31 187 VAL B N 1
ATOM 3157 C CA . VAL B 1 187 ? 10.836 12.836 -1.701 1 97.31 187 VAL B CA 1
ATOM 3158 C C . VAL B 1 187 ? 11.43 13.797 -2.73 1 97.31 187 VAL B C 1
ATOM 3160 O O . VAL B 1 187 ? 12.617 14.133 -2.666 1 97.31 187 VAL B O 1
ATOM 3163 N N . SER B 1 188 ? 10.602 14.266 -3.713 1 97.69 188 SER B N 1
ATOM 3164 C CA . SER B 1 188 ? 11.094 15.18 -4.738 1 97.69 188 SER B CA 1
ATOM 3165 C C . SER B 1 188 ? 11.594 16.484 -4.125 1 97.69 188 SER B C 1
ATOM 3167 O O . SER B 1 188 ? 12.57 17.062 -4.605 1 97.69 188 SER B O 1
ATOM 3169 N N . GLU B 1 189 ? 10.93 16.969 -3.049 1 96.5 189 GLU B N 1
ATOM 3170 C CA . GLU B 1 189 ? 11.297 18.219 -2.381 1 96.5 189 GLU B CA 1
ATOM 3171 C C . GLU B 1 189 ? 12.586 18.047 -1.581 1 96.5 189 GLU B C 1
ATOM 3173 O O . GLU B 1 189 ? 13.406 18.969 -1.514 1 96.5 189 GLU B O 1
ATOM 3178 N N . LEU B 1 190 ? 12.758 16.875 -1.01 1 94.88 190 LEU B N 1
ATOM 3179 C CA . LEU B 1 190 ? 13.883 16.672 -0.105 1 94.88 190 LEU B CA 1
ATOM 3180 C C . LEU B 1 190 ? 15.102 16.156 -0.865 1 94.88 190 LEU B C 1
ATOM 3182 O O . LEU B 1 190 ? 16.219 16.172 -0.338 1 94.88 190 LEU B O 1
ATOM 3186 N N . THR B 1 191 ? 14.898 15.695 -2.057 1 94.44 191 THR B N 1
ATOM 3187 C CA . THR B 1 191 ? 15.984 15.297 -2.953 1 94.44 191 THR B CA 1
ATOM 3188 C C . THR B 1 191 ? 15.891 16.062 -4.273 1 94.44 191 THR B C 1
ATOM 3190 O O . THR B 1 191 ? 16.266 17.234 -4.348 1 94.44 191 THR B O 1
ATOM 3193 N N . ASP B 1 192 ? 15.258 15.484 -5.32 1 95.44 192 ASP B N 1
ATOM 3194 C CA . ASP B 1 192 ? 14.922 16.141 -6.578 1 95.44 192 ASP B CA 1
ATOM 3195 C C . ASP B 1 192 ? 13.883 15.336 -7.359 1 95.44 192 ASP B C 1
ATOM 3197 O O . ASP B 1 192 ? 13.547 14.211 -6.98 1 95.44 192 ASP B O 1
ATOM 3201 N N . MET B 1 193 ? 13.367 15.969 -8.328 1 96.81 193 MET B N 1
ATOM 3202 C CA . MET B 1 193 ? 12.281 15.391 -9.117 1 96.81 193 MET B CA 1
ATOM 3203 C C . MET B 1 193 ? 12.734 14.109 -9.805 1 96.81 193 MET B C 1
ATOM 3205 O O . MET B 1 193 ? 11.977 13.141 -9.891 1 96.81 193 MET B O 1
ATOM 3209 N N . LYS B 1 194 ? 13.914 14.047 -10.297 1 96.12 194 LYS B N 1
ATOM 3210 C CA . LYS B 1 194 ? 14.445 12.883 -11.008 1 96.12 194 LYS B CA 1
ATOM 3211 C C . LYS B 1 194 ? 14.438 11.641 -10.117 1 96.12 194 LYS B C 1
ATOM 3213 O O . LYS B 1 194 ? 14.031 10.562 -10.547 1 96.12 194 LYS B O 1
ATOM 3218 N N . HIS B 1 195 ? 14.883 11.789 -8.883 1 95 195 HIS B N 1
ATOM 3219 C CA . HIS B 1 195 ? 14.93 10.672 -7.938 1 95 195 HIS B CA 1
ATOM 3220 C C . HIS B 1 195 ? 13.523 10.203 -7.57 1 95 195 HIS B C 1
ATOM 3222 O O . HIS B 1 195 ? 13.281 9 -7.469 1 95 195 HIS B O 1
ATOM 3228 N N . ALA B 1 196 ? 12.625 11.133 -7.328 1 97.31 196 ALA B N 1
ATOM 3229 C CA . ALA B 1 196 ? 11.234 10.773 -7.027 1 97.31 196 ALA B CA 1
ATOM 3230 C C . ALA B 1 196 ? 10.609 10 -8.18 1 97.31 196 ALA B C 1
ATOM 3232 O O . ALA B 1 196 ? 9.922 9 -7.969 1 97.31 196 ALA B O 1
ATOM 3233 N N . GLU B 1 197 ? 10.836 10.438 -9.398 1 96.94 197 GLU B N 1
ATOM 3234 C CA . GLU B 1 197 ? 10.32 9.758 -10.578 1 96.94 197 GLU B CA 1
ATOM 3235 C C . GLU B 1 197 ? 10.914 8.359 -10.719 1 96.94 197 GLU B C 1
ATOM 3237 O O . GLU B 1 197 ? 10.234 7.422 -11.125 1 96.94 197 GLU B O 1
ATOM 3242 N N . ALA B 1 198 ? 12.164 8.234 -10.406 1 95.12 198 ALA B N 1
ATOM 3243 C CA . ALA B 1 198 ? 12.82 6.934 -10.453 1 95.12 198 ALA B CA 1
ATOM 3244 C C . ALA B 1 198 ? 12.188 5.965 -9.461 1 95.12 198 ALA B C 1
ATOM 3246 O O . ALA B 1 198 ? 12.016 4.781 -9.766 1 95.12 198 ALA B O 1
ATOM 3247 N N . VAL B 1 199 ? 11.859 6.473 -8.273 1 96.38 199 VAL B N 1
ATOM 3248 C CA . VAL B 1 199 ? 11.195 5.641 -7.277 1 96.38 199 VAL B CA 1
ATOM 3249 C C . VAL B 1 199 ? 9.836 5.184 -7.801 1 96.38 199 VAL B C 1
ATOM 3251 O O . VAL B 1 199 ? 9.492 4.004 -7.707 1 96.38 199 VAL B O 1
ATOM 3254 N N . ALA B 1 200 ? 9.047 6.109 -8.352 1 97.25 200 ALA B N 1
ATOM 3255 C CA . ALA B 1 200 ? 7.738 5.773 -8.906 1 97.25 200 ALA B CA 1
ATOM 3256 C C . ALA B 1 200 ? 7.863 4.707 -9.992 1 97.25 200 ALA B C 1
ATOM 3258 O O . ALA B 1 200 ? 7.07 3.762 -10.031 1 97.25 200 ALA B O 1
ATOM 3259 N N . THR B 1 201 ? 8.836 4.855 -10.852 1 95.94 201 THR B N 1
ATOM 3260 C CA . THR B 1 201 ? 9.062 3.9 -11.93 1 95.94 201 THR B CA 1
ATOM 3261 C C . THR B 1 201 ? 9.477 2.539 -11.367 1 95.94 201 THR B C 1
ATOM 3263 O O . THR B 1 201 ? 9 1.503 -11.836 1 95.94 201 THR B O 1
ATOM 3266 N N . GLU B 1 202 ? 10.312 2.557 -10.367 1 94.25 202 GLU B N 1
ATOM 3267 C CA . GLU B 1 202 ? 10.789 1.322 -9.75 1 94.25 202 GLU B CA 1
ATOM 3268 C C . GLU B 1 202 ? 9.633 0.5 -9.195 1 94.25 202 GLU B C 1
ATOM 3270 O O . GLU B 1 202 ? 9.641 -0.729 -9.273 1 94.25 202 GLU B O 1
ATOM 3275 N N . ILE B 1 203 ? 8.648 1.172 -8.672 1 96.62 203 ILE B N 1
ATOM 3276 C CA . ILE B 1 203 ? 7.531 0.442 -8.078 1 96.62 203 ILE B CA 1
ATOM 3277 C C . ILE B 1 203 ? 6.379 0.354 -9.078 1 96.62 203 ILE B C 1
ATOM 3279 O O . ILE B 1 203 ? 5.262 -0.028 -8.719 1 96.62 203 ILE B O 1
ATOM 3283 N N . GLU B 1 204 ? 6.68 0.803 -10.344 1 97.75 204 GLU B N 1
ATOM 3284 C CA . GLU B 1 204 ? 5.734 0.745 -11.453 1 97.75 204 GLU B CA 1
ATOM 3285 C C . GLU B 1 204 ? 4.402 1.392 -11.078 1 97.75 204 GLU B C 1
ATOM 3287 O O . GLU B 1 204 ? 3.34 0.801 -11.273 1 97.75 204 GLU B O 1
ATOM 3292 N N . TYR B 1 205 ? 4.504 2.553 -10.523 1 98.25 205 TYR B N 1
ATOM 3293 C CA . TYR B 1 205 ? 3.367 3.338 -10.062 1 98.25 205 TYR B CA 1
ATOM 3294 C C . TYR B 1 205 ? 3.166 4.57 -10.93 1 98.25 205 TYR B C 1
ATOM 3296 O O . TYR B 1 205 ? 4.094 5.363 -11.117 1 98.25 205 TYR B O 1
ATOM 3304 N N . THR B 1 206 ? 1.913 4.727 -11.484 1 97.56 206 THR B N 1
ATOM 3305 C CA . THR B 1 206 ? 1.573 5.945 -12.211 1 97.56 206 THR B CA 1
ATOM 3306 C C . THR B 1 206 ? 1.36 7.109 -11.25 1 97.56 206 THR B C 1
ATOM 3308 O O . THR B 1 206 ? 0.288 7.242 -10.656 1 97.56 206 THR B O 1
ATOM 3311 N N . TRP B 1 207 ? 2.377 7.926 -11.141 1 98 207 TRP B N 1
ATOM 3312 C CA . TRP B 1 207 ? 2.391 9.031 -10.195 1 98 207 TRP B CA 1
ATOM 3313 C C . TRP B 1 207 ? 1.568 10.203 -10.711 1 98 207 TRP B C 1
ATOM 3315 O O . TRP B 1 207 ? 1.787 10.68 -11.828 1 98 207 TRP B O 1
ATOM 3325 N N . HIS B 1 208 ? 0.527 10.594 -9.961 1 97.88 208 HIS B N 1
ATOM 3326 C CA . HIS B 1 208 ? -0.098 11.891 -10.172 1 97.88 208 HIS B CA 1
ATOM 3327 C C . HIS B 1 208 ? 0.794 13.023 -9.672 1 97.88 208 HIS B C 1
ATOM 3329 O O . HIS B 1 208 ? 0.799 13.328 -8.477 1 97.88 208 HIS B O 1
ATOM 3335 N N . LYS B 1 209 ? 1.447 13.773 -10.594 1 97.38 209 LYS B N 1
ATOM 3336 C CA . LYS B 1 209 ? 2.545 14.656 -10.211 1 97.38 209 LYS B CA 1
ATOM 3337 C C . LYS B 1 209 ? 2.053 16.078 -9.992 1 97.38 209 LYS B C 1
ATOM 3339 O O . LYS B 1 209 ? 2.785 16.922 -9.469 1 97.38 209 LYS B O 1
ATOM 3344 N N . VAL B 1 210 ? 0.868 16.344 -10.453 1 97.75 210 VAL B N 1
ATOM 3345 C CA . VAL B 1 210 ? 0.335 17.688 -10.336 1 97.75 210 VAL B CA 1
ATOM 3346 C C . VAL B 1 210 ? -0.633 17.766 -9.156 1 97.75 210 VAL B C 1
ATOM 3348 O O . VAL B 1 210 ? -1.729 17.203 -9.211 1 97.75 210 VAL B O 1
ATOM 3351 N N . ALA B 1 211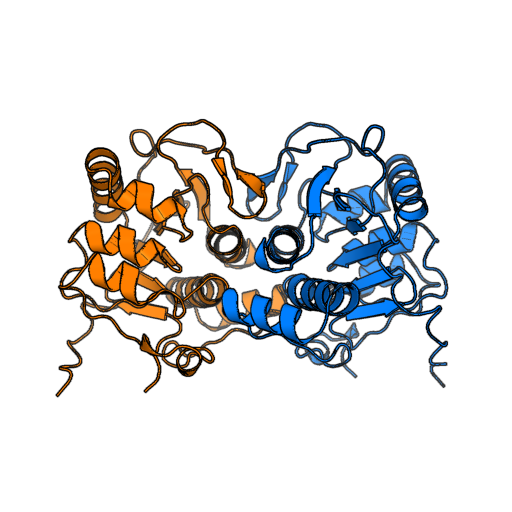 ? -0.262 18.438 -8.117 1 98.06 211 ALA B N 1
ATOM 3352 C CA . ALA B 1 211 ? -0.948 18.484 -6.824 1 98.06 211 ALA B CA 1
ATOM 3353 C C . ALA B 1 211 ? -2.408 18.891 -6.996 1 98.06 211 ALA B C 1
ATOM 3355 O O . ALA B 1 211 ? -3.289 18.375 -6.305 1 98.06 211 ALA B O 1
ATOM 3356 N N . SER B 1 212 ? -2.711 19.812 -7.941 1 96.62 212 SER B N 1
ATOM 3357 C CA . SER B 1 212 ? -4.035 20.406 -8.055 1 96.62 212 SER B CA 1
ATOM 3358 C C . SER B 1 212 ? -4.961 19.562 -8.914 1 96.62 212 SER B C 1
ATOM 3360 O O . SER B 1 212 ? -6.152 19.859 -9.039 1 96.62 212 SER B O 1
ATOM 3362 N N . GLU B 1 213 ? -4.406 18.547 -9.539 1 95.88 213 GLU B N 1
ATOM 3363 C CA . GLU B 1 213 ? -5.191 17.641 -10.383 1 95.88 213 GLU B CA 1
ATOM 3364 C C . GLU B 1 213 ? -5.551 16.359 -9.633 1 95.88 213 GLU B C 1
ATOM 3366 O O . GLU B 1 213 ? -4.672 15.562 -9.312 1 95.88 213 GLU B O 1
ATOM 3371 N N . ASP B 1 214 ? -6.723 16.234 -9.305 1 95.88 214 ASP B N 1
ATOM 3372 C CA . ASP B 1 214 ? -7.234 15.047 -8.609 1 95.88 214 ASP B CA 1
ATOM 3373 C C . ASP B 1 214 ? -8.352 14.383 -9.406 1 95.88 214 ASP B C 1
ATOM 3375 O O . ASP B 1 214 ? -9.453 14.922 -9.516 1 95.88 214 ASP B O 1
ATOM 3379 N N . PRO B 1 215 ? -8.125 13.25 -9.953 1 94.88 215 PRO B N 1
ATOM 3380 C CA . PRO B 1 215 ? -9.117 12.602 -10.805 1 94.88 215 PRO B CA 1
ATOM 3381 C C . PRO B 1 215 ? -10.391 12.227 -10.047 1 94.88 215 PRO B C 1
ATOM 3383 O O . PRO B 1 215 ? -11.398 11.883 -10.664 1 94.88 215 PRO B O 1
ATOM 3386 N N . PHE B 1 216 ? -10.398 12.391 -8.758 1 96.19 216 PHE B N 1
ATOM 3387 C CA . PHE B 1 216 ? -11.531 11.906 -7.965 1 96.19 216 PHE B CA 1
ATOM 3388 C C . PHE B 1 216 ? -12.32 13.07 -7.379 1 96.19 216 PHE B C 1
ATOM 3390 O O . PHE B 1 216 ? -13.336 12.859 -6.711 1 96.19 216 PHE B O 1
ATOM 3397 N N . ALA B 1 217 ? -11.898 14.289 -7.625 1 93.5 217 ALA B N 1
ATOM 3398 C CA . ALA B 1 217 ? -12.484 15.477 -7.016 1 93.5 217 ALA B CA 1
ATOM 3399 C C . ALA B 1 217 ? -13.945 15.648 -7.422 1 93.5 217 ALA B C 1
ATOM 3401 O O . ALA B 1 217 ? -14.742 16.219 -6.676 1 93.5 217 ALA B O 1
ATOM 3402 N N . ASP B 1 218 ? -14.359 15.078 -8.586 1 93.06 218 ASP B N 1
ATOM 3403 C CA . ASP B 1 218 ? -15.711 15.289 -9.094 1 93.06 218 ASP B CA 1
ATOM 3404 C C . ASP B 1 218 ? -16.594 14.078 -8.797 1 93.06 218 ASP B C 1
ATOM 3406 O O . ASP B 1 218 ? -17.766 14.055 -9.195 1 93.06 218 ASP B O 1
ATOM 3410 N N . ASP B 1 219 ? -16.094 13.109 -8.125 1 91.69 219 ASP B N 1
ATOM 3411 C CA . ASP B 1 219 ? -16.828 11.867 -7.93 1 91.69 219 ASP B CA 1
ATOM 3412 C C . ASP B 1 219 ? -17.812 11.984 -6.777 1 91.69 219 ASP B C 1
ATOM 3414 O O . ASP B 1 219 ? -18.719 11.156 -6.633 1 91.69 219 ASP B O 1
ATOM 3418 N N . TYR B 1 220 ? -17.641 13.008 -5.961 1 89.75 220 TYR B N 1
ATOM 3419 C CA . TYR B 1 220 ? -18.484 13.141 -4.781 1 89.75 220 TYR B CA 1
ATOM 3420 C C . TYR B 1 220 ? -19.141 14.516 -4.727 1 89.75 220 TYR B C 1
ATOM 3422 O O . TYR B 1 220 ? -18.547 15.508 -5.141 1 89.75 220 TYR B O 1
ATOM 3430 N N . GLU B 1 221 ? -20.266 14.617 -4.172 1 83.19 221 GLU B N 1
ATOM 3431 C CA . GLU B 1 221 ? -21.125 15.797 -4.18 1 83.19 221 GLU B CA 1
ATOM 3432 C C . GLU B 1 221 ? -20.422 16.984 -3.5 1 83.19 221 GLU B C 1
ATOM 3434 O O . GLU B 1 221 ? -20.422 18.094 -4.031 1 83.19 221 GLU B O 1
ATOM 3439 N N . TYR B 1 222 ? -19.812 16.75 -2.404 1 84.19 222 TYR B N 1
ATOM 3440 C CA . TYR B 1 222 ? -19.25 17.844 -1.614 1 84.19 222 TYR B CA 1
ATOM 3441 C C . TYR B 1 222 ? -18.047 18.469 -2.316 1 84.19 222 TYR B C 1
ATOM 3443 O O . TYR B 1 222 ? -17.734 19.641 -2.105 1 84.19 222 TYR B O 1
ATOM 3451 N N . THR B 1 223 ? -17.422 17.672 -3.115 1 84.31 223 THR B N 1
ATOM 3452 C CA . THR B 1 223 ? -16.188 18.172 -3.703 1 84.31 223 THR B CA 1
ATOM 3453 C C . THR B 1 223 ? -16.391 18.531 -5.172 1 84.31 223 THR B C 1
ATOM 3455 O O . THR B 1 223 ? -15.508 19.125 -5.805 1 84.31 223 THR B O 1
ATOM 3458 N N . ARG B 1 224 ? -17.562 18.188 -5.691 1 80.25 224 ARG B N 1
ATOM 3459 C CA . ARG B 1 224 ? -17.844 18.438 -7.102 1 80.25 224 ARG B CA 1
ATOM 3460 C C . ARG B 1 224 ? -17.984 19.938 -7.367 1 80.25 224 ARG B C 1
ATOM 3462 O O . ARG B 1 224 ? -18.547 20.672 -6.559 1 80.25 224 ARG B O 1
ATOM 3469 N N . SER B 1 225 ? -17.156 20.422 -8.344 1 64.31 225 SER B N 1
ATOM 3470 C CA . SER B 1 225 ? -17.328 21.812 -8.766 1 64.31 225 SER B CA 1
ATOM 3471 C C . SER B 1 225 ? -18.562 21.984 -9.648 1 64.31 225 SER B C 1
ATOM 3473 O O . SER B 1 225 ? -18.984 21.031 -10.32 1 64.31 225 SER B O 1
#

Foldseek 3Di:
DLPPQDFQDDADEDDPPDDAAEEEEEDAAAFAPLQGVLLVLLQVDPLLVHRYDYFYEYQDQDWHAYVVGDTDGGPYYLVPDPQHQEYEFTDGPCLVVCLVDPVNLVSVLVNCVRYSAYEYAALSLLSVLLSVPQQVHEWEHEQAPRVNSCVSHVRHNYDLQWQWDDGYRYIYGYHRNSSNLRSLVVSCVHPNNVSSVVSCVVVVHDHPNGGRHDPCQCVDDVRRD/DLPPQDFQDDADEDDPPDDAAEEEEEDAAAFAPLQGVLLCLLQVDPLLVHRYDYFYEYQDQDWHAYVVGDTDGGPYYLVPDPQHQEYEFTDGPCLVVCLVDPVSLVSVLVNCVRYSAYEYAALSLLSVLLSVPQQVHEWEHEQAPRVNSCVSHVRHNYDLQWQWDDGYRYIYGYHRNSSNLRSLVVSCVHPNNVSSVVSCVVVVHDHPNGGRHDPCQCVDDVRRD

Secondary structure (DSSP, 8-state):
-------S-PPPPPPTT--SEEEEEE--TT--HHHHHHHHHHHT-GGGS--EEEEEEESSSSPEE-TTS-EE--SEETTTPPPPSEEEE--STTHHHHHT-HHHHHHHHHHHHH-SEEEEETTHHHHHHHTSTTTTSEE---STTTHHHHHH-TTSEE-SS-SEEEETTEEEE-STTHHHHHHHHHHHHHS-HHHHHHHHHHTT------TT--TTTTSSTTT--/-------S-PPPPPPTT--SEEEEEE--TT--HHHHHHHHHHHT-GGGS--EEEEEEESSSSPEE-TTS-EE--SEETTTPPP-SEEEE--STTHHHHHT-HHHHHHHHHHHHH-SEEEEETTHHHHHHHTSTTTTSEE---STTTHHHHHH-TTSEE-SS-SEEEETTEEEE-STTHHHHHHHHHHHHHS-HHHHHHHHHHTT------TT--TTTTSSTTT--

Nearest PDB structures (foldseek):
  3mgk-assembly1_A  TM=9.347E-01  e=4.139E-24  Clostridium acetobutylicum
  7l9q-assembly1_B  TM=8.868E-01  e=8.194E-18  Pseudomonas protegens Pf-5
  7la0-assembly1_B  TM=8.871E-01  e=8.723E-18  Pseudomonas protegens Pf-5
  3noq-assembly1_A  TM=8.886E-01  e=9.884E-18  Pseudomonas fluorescens
  7lav-assembly1_A  TM=8.661E-01  e=1.351E-17  Pseudomonas protegens Pf-5

pLDDT: mean 95.2, std 9.12, range [31.41, 98.94]

Radius of gyration: 21.42 Å; Cα contacts (8 Å, |Δi|>4): 1110; chains: 2; bounding box: 46×64×61 Å